Protein AF-A0A7X9P6S3-F1 (afdb_monomer_lite)

Structure (mmCIF, N/CA/C/O backbone):
data_AF-A0A7X9P6S3-F1
#
_entry.id   AF-A0A7X9P6S3-F1
#
loop_
_atom_site.group_PDB
_atom_site.id
_atom_site.type_symbol
_atom_site.label_atom_id
_atom_site.label_alt_id
_atom_site.label_comp_id
_atom_site.label_asym_id
_atom_site.label_entity_id
_atom_site.label_seq_id
_atom_site.pdbx_PDB_ins_code
_atom_site.Cartn_x
_atom_site.Cartn_y
_atom_site.Cartn_z
_atom_site.occupancy
_atom_site.B_iso_or_equiv
_atom_site.auth_seq_id
_atom_site.auth_comp_id
_atom_site.auth_asym_id
_atom_site.auth_atom_id
_atom_site.pdbx_PDB_model_num
ATOM 1 N N . ALA A 1 1 ? -20.512 13.066 132.103 1.00 36.84 1 ALA A N 1
ATOM 2 C CA . ALA A 1 1 ? -21.756 13.502 132.770 1.00 36.84 1 ALA A CA 1
ATOM 3 C C . ALA A 1 1 ? -22.827 13.667 131.697 1.00 36.84 1 ALA A C 1
ATOM 5 O O . ALA A 1 1 ? -22.494 14.213 130.658 1.00 36.84 1 ALA A O 1
ATOM 6 N N . GLY A 1 2 ? -24.055 13.180 131.858 1.00 38.12 2 GLY A N 1
ATOM 7 C CA . GLY A 1 2 ? -24.592 12.381 132.965 1.00 38.12 2 GLY A CA 1
ATOM 8 C C . GLY A 1 2 ? -25.759 11.510 132.489 1.00 38.12 2 GLY A C 1
ATOM 9 O O . GLY A 1 2 ? -26.353 11.797 131.455 1.00 38.12 2 GLY A O 1
ATOM 10 N N . VAL A 1 3 ? -26.053 10.443 133.231 1.00 47.31 3 VAL A N 1
ATOM 11 C CA . VAL A 1 3 ? -27.176 9.533 132.961 1.00 47.31 3 VAL A CA 1
ATOM 12 C C . VAL A 1 3 ? -28.424 10.042 133.684 1.00 47.31 3 VAL A C 1
ATOM 14 O O . VAL A 1 3 ? -28.339 10.396 134.861 1.00 47.31 3 VAL A O 1
ATOM 17 N N . PRO A 1 4 ? -29.576 10.032 133.008 1.00 50.88 4 PRO A N 1
ATOM 18 C CA . PRO A 1 4 ? -30.821 9.574 133.620 1.00 50.88 4 PRO A CA 1
ATOM 19 C C . PRO A 1 4 ? -31.500 8.532 132.707 1.00 50.88 4 PRO A C 1
ATOM 21 O O . PRO A 1 4 ? -31.471 8.657 131.490 1.00 50.88 4 PRO A O 1
ATOM 24 N N . GLY A 1 5 ? -32.150 7.485 133.200 1.00 37.56 5 GLY A N 1
ATOM 25 C CA . GLY A 1 5 ? -32.316 6.998 134.568 1.00 37.56 5 GLY A CA 1
ATOM 26 C C . GLY A 1 5 ? -33.246 5.782 134.498 1.00 37.56 5 GLY A C 1
ATOM 27 O O . GLY A 1 5 ? -34.216 5.812 133.744 1.00 37.56 5 GLY A O 1
ATOM 28 N N . CYS A 1 6 ? -32.934 4.694 135.203 1.00 45.28 6 CYS A N 1
ATOM 29 C CA . CYS A 1 6 ? -33.697 3.453 135.065 1.00 45.28 6 CYS A CA 1
ATOM 30 C C . CYS A 1 6 ? -35.107 3.583 135.658 1.00 45.28 6 CYS A C 1
ATOM 32 O O . CYS A 1 6 ? -35.266 4.048 136.786 1.00 45.28 6 CYS A O 1
ATOM 34 N N . ALA A 1 7 ? -36.102 3.082 134.930 1.00 39.41 7 ALA A N 1
ATOM 35 C CA . ALA A 1 7 ? -37.398 2.704 135.474 1.00 39.41 7 ALA A CA 1
ATOM 36 C C . ALA A 1 7 ? -37.610 1.220 135.155 1.00 39.41 7 ALA A C 1
ATOM 38 O O . ALA A 1 7 ? -37.911 0.862 134.019 1.00 39.41 7 ALA A O 1
ATOM 39 N N . GLU A 1 8 ? -37.397 0.356 136.146 1.00 50.03 8 GLU A N 1
ATOM 40 C CA . GLU A 1 8 ? -37.766 -1.053 136.032 1.00 50.03 8 GLU A CA 1
ATOM 41 C C . GLU A 1 8 ? -39.274 -1.212 136.252 1.00 50.03 8 GLU A C 1
ATOM 43 O O . GLU A 1 8 ? -39.810 -0.770 137.269 1.00 50.03 8 GLU A O 1
ATOM 48 N N . THR A 1 9 ? -39.943 -1.928 135.351 1.00 41.66 9 THR A N 1
ATOM 49 C CA . THR A 1 9 ? -41.127 -2.720 135.704 1.00 41.66 9 THR A CA 1
ATOM 50 C C . THR A 1 9 ? -40.939 -4.117 135.142 1.00 41.66 9 THR A C 1
ATOM 52 O O . THR A 1 9 ? -40.626 -4.271 133.963 1.00 41.66 9 THR A O 1
ATOM 55 N N . GLY A 1 10 ? -41.076 -5.120 136.007 1.00 44.62 10 GLY A N 1
ATOM 56 C CA . GLY A 1 10 ? -40.644 -6.483 135.724 1.00 44.62 10 GLY A CA 1
ATOM 57 C C . GLY A 1 10 ? -41.407 -7.152 134.582 1.00 44.62 10 GLY A C 1
ATOM 58 O O . GLY A 1 10 ? -42.621 -7.324 134.651 1.00 44.62 10 GLY A O 1
ATOM 59 N N . ALA A 1 11 ? -40.649 -7.607 133.593 1.00 48.25 11 ALA A N 1
ATOM 60 C CA . ALA A 1 11 ? -40.904 -8.844 132.873 1.00 48.25 11 ALA A CA 1
ATOM 61 C C . ALA A 1 11 ? -39.630 -9.686 133.019 1.00 48.25 11 ALA A C 1
ATOM 63 O O . ALA A 1 11 ? -38.532 -9.121 133.025 1.00 48.25 11 ALA A O 1
ATOM 64 N N . ASP A 1 12 ? -39.768 -11.001 133.191 1.00 51.62 12 ASP A N 1
ATOM 65 C CA . ASP A 1 12 ? -38.615 -11.895 133.319 1.00 51.62 12 ASP A CA 1
ATOM 66 C C . ASP A 1 12 ? -37.655 -11.710 132.130 1.00 51.62 12 ASP A C 1
ATOM 68 O O . ASP A 1 12 ? -38.119 -11.490 131.004 1.00 51.62 12 ASP A O 1
ATOM 72 N N . PRO A 1 13 ? -36.324 -11.782 132.335 1.00 60.69 13 PRO A N 1
ATOM 73 C CA . PRO A 1 13 ? -35.387 -11.714 131.225 1.00 60.69 13 PRO A CA 1
ATOM 74 C C . PRO A 1 13 ? -35.711 -12.856 130.263 1.00 60.69 13 PRO A C 1
ATOM 76 O O . PRO A 1 13 ? -35.591 -14.023 130.629 1.00 60.69 13 PRO A O 1
ATOM 79 N N . VAL A 1 14 ? -36.145 -12.515 129.047 1.00 70.62 14 VAL A N 1
ATOM 80 C CA . VAL A 1 14 ? -36.516 -13.493 128.019 1.00 70.62 14 VAL A CA 1
ATOM 81 C C . VAL A 1 14 ? -35.259 -14.268 127.624 1.00 70.62 14 VAL A C 1
ATOM 83 O O . VAL A 1 14 ? -34.462 -13.831 126.794 1.00 70.62 14 VAL A O 1
ATOM 86 N N . THR A 1 15 ? -35.052 -15.410 128.278 1.00 80.56 15 THR A N 1
ATOM 87 C CA . THR A 1 15 ? -33.942 -16.320 128.015 1.00 80.56 15 THR A CA 1
ATOM 88 C C . THR A 1 15 ? -34.234 -17.081 126.735 1.00 80.56 15 THR A C 1
ATOM 90 O O . THR A 1 15 ? -35.024 -18.024 126.733 1.00 80.56 15 THR A O 1
ATOM 93 N N . CYS A 1 16 ? -33.606 -16.652 125.647 1.00 85.62 16 CYS A N 1
ATOM 94 C CA . CYS A 1 16 ? -33.689 -17.330 124.365 1.00 85.62 16 CYS A CA 1
ATOM 95 C C . CYS A 1 16 ? -32.764 -18.550 124.303 1.00 85.62 16 CYS A C 1
ATOM 97 O O . CYS A 1 16 ? -31.685 -18.554 124.901 1.00 85.62 16 CYS A O 1
ATOM 99 N N . ASP A 1 17 ? -33.180 -19.569 123.548 1.00 89.88 17 ASP A N 1
ATOM 100 C CA . ASP A 1 17 ? -32.346 -20.737 123.266 1.00 89.88 17 ASP A CA 1
ATOM 101 C C . ASP A 1 17 ? -31.062 -20.344 122.504 1.00 89.88 17 ASP A C 1
ATOM 103 O O . ASP A 1 17 ? -31.067 -19.367 121.745 1.00 89.88 17 ASP A O 1
ATOM 107 N N . PRO A 1 18 ? -29.952 -21.096 122.657 1.00 84.50 18 PRO A N 1
ATOM 108 C CA . PRO A 1 18 ? -28.684 -20.783 122.002 1.00 84.50 18 PRO A CA 1
ATOM 109 C C . PRO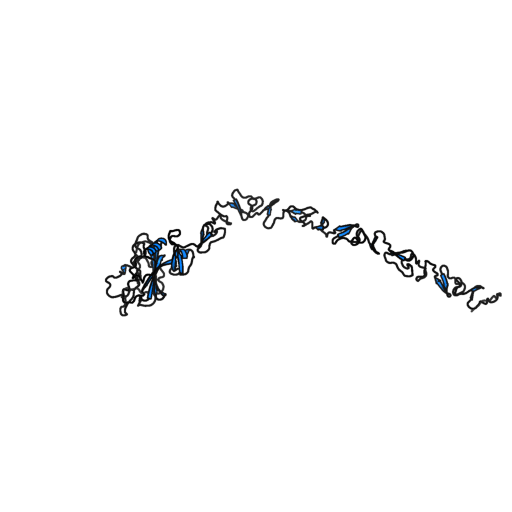 A 1 18 ? -28.813 -20.611 120.479 1.00 84.50 18 PRO A C 1
ATOM 111 O O . PRO A 1 18 ? -29.155 -21.548 119.762 1.00 84.50 18 PRO A O 1
ATOM 114 N N . GLY A 1 19 ? -28.492 -19.409 119.993 1.00 82.62 19 GLY A N 1
ATOM 115 C CA . GLY A 1 19 ? -28.613 -19.005 118.585 1.00 82.62 19 GLY A CA 1
ATOM 116 C C . GLY A 1 19 ? -29.723 -17.979 118.331 1.00 82.62 19 GLY A C 1
ATOM 117 O O . GLY A 1 19 ? -29.606 -17.181 117.403 1.00 82.62 19 GLY A O 1
ATOM 118 N N . LEU A 1 20 ? -30.744 -17.927 119.188 1.00 89.25 20 LEU A N 1
ATOM 119 C CA . LEU A 1 20 ? -31.815 -16.933 119.126 1.00 89.25 20 LEU A CA 1
ATOM 120 C C . LEU A 1 20 ? -31.480 -15.696 119.971 1.00 89.25 20 LEU A C 1
ATOM 122 O O . LEU A 1 20 ? -30.801 -15.783 120.994 1.00 89.25 20 LEU A O 1
ATOM 126 N N . HIS A 1 21 ? -31.987 -14.537 119.555 1.00 89.81 21 HIS A N 1
ATOM 127 C CA . HIS A 1 21 ? -31.761 -13.252 120.214 1.00 89.81 21 HIS A CA 1
ATOM 128 C C . HIS A 1 21 ? -33.094 -12.617 120.625 1.00 89.81 21 HIS A C 1
ATOM 130 O O . HIS A 1 21 ? -34.086 -12.712 119.902 1.00 89.81 21 HIS A O 1
ATOM 136 N N . ALA A 1 22 ? -33.119 -11.965 121.789 1.00 89.12 22 ALA A N 1
ATOM 137 C CA . ALA A 1 22 ? -34.316 -11.311 122.309 1.00 89.12 22 ALA A CA 1
ATOM 138 C C . ALA A 1 22 ? -34.536 -9.950 121.624 1.00 89.12 22 ALA A C 1
ATOM 140 O O . ALA A 1 22 ? -33.858 -8.970 121.938 1.00 89.12 22 ALA A O 1
ATOM 141 N N . CYS A 1 23 ? -35.514 -9.880 120.723 1.00 89.12 23 CYS A N 1
ATOM 142 C CA . CYS A 1 23 ? -35.927 -8.667 120.024 1.00 89.12 23 CYS A CA 1
ATOM 143 C C . CYS A 1 23 ? -37.383 -8.337 120.371 1.00 89.12 23 CYS A C 1
ATOM 145 O O . CYS A 1 23 ? -38.290 -9.125 120.118 1.00 89.12 23 CYS A O 1
ATOM 147 N N . GLY A 1 24 ? -37.621 -7.176 120.991 1.00 81.88 24 GLY A N 1
ATOM 148 C CA . GLY A 1 24 ? -38.979 -6.706 121.305 1.00 81.88 24 GLY A CA 1
ATOM 149 C C . GLY A 1 24 ? -39.800 -7.617 122.234 1.00 81.88 24 GLY A C 1
ATOM 150 O O . GLY A 1 24 ? -41.023 -7.542 122.216 1.00 81.88 24 GLY A O 1
ATOM 151 N N . GLY A 1 25 ? -39.149 -8.478 123.026 1.00 83.19 25 GLY A N 1
ATOM 152 C CA . GLY A 1 25 ? -39.810 -9.461 123.898 1.00 83.19 25 GLY A CA 1
ATOM 153 C C . GLY A 1 25 ? -40.025 -10.848 123.277 1.00 83.19 25 GLY A C 1
ATOM 154 O O . GLY A 1 25 ? -40.523 -11.733 123.966 1.00 83.19 25 GLY A O 1
ATOM 155 N N . SER A 1 26 ? -39.605 -11.064 122.026 1.00 87.12 26 SER A N 1
ATOM 156 C CA . SER A 1 26 ? -39.646 -12.362 121.339 1.00 87.12 26 SER A CA 1
ATOM 157 C C . SER A 1 26 ? -38.240 -12.851 120.988 1.00 87.12 26 SER A C 1
ATOM 159 O O . SER A 1 26 ? -37.345 -12.053 120.714 1.00 87.12 26 SER A O 1
ATOM 161 N N . CYS A 1 27 ? -38.041 -14.169 120.966 1.00 91.56 27 CYS A N 1
ATOM 162 C CA . CYS A 1 27 ? -36.795 -14.783 120.508 1.00 91.56 27 CYS A CA 1
ATOM 163 C C . CYS A 1 27 ? -36.833 -14.996 118.993 1.00 91.56 27 CYS A C 1
ATOM 165 O O . CYS A 1 27 ? -37.675 -15.748 118.506 1.00 91.56 27 CYS A O 1
ATOM 167 N N . VAL A 1 28 ? -35.917 -14.359 118.265 1.00 92.06 28 VAL A N 1
ATOM 168 C CA . VAL A 1 28 ? -35.807 -14.442 116.798 1.00 92.06 28 VAL A CA 1
ATOM 169 C C . VAL A 1 28 ? -34.406 -14.883 116.380 1.00 92.06 28 VAL A C 1
ATOM 171 O O . VAL A 1 28 ? -33.422 -14.611 117.074 1.00 92.06 28 VAL A O 1
ATOM 174 N N . ASP A 1 29 ? -34.299 -15.568 115.243 1.00 92.62 29 ASP A N 1
ATOM 175 C CA . ASP A 1 29 ? -33.006 -15.888 114.640 1.00 92.62 29 ASP A CA 1
ATOM 176 C C . ASP A 1 29 ? -32.565 -14.734 113.736 1.00 92.62 29 ASP A C 1
ATOM 178 O O . ASP A 1 29 ? -33.025 -14.611 112.601 1.00 92.62 29 ASP A O 1
ATOM 182 N N . LEU A 1 30 ? -31.623 -13.917 114.214 1.00 92.06 30 LEU A N 1
ATOM 183 C CA . LEU A 1 30 ? -31.058 -12.811 113.435 1.00 92.06 30 LEU A CA 1
ATOM 184 C C . LEU A 1 30 ? -30.412 -13.273 112.118 1.00 92.06 30 LEU A C 1
ATOM 186 O O . LEU A 1 30 ? -30.138 -12.435 111.266 1.00 92.06 30 LEU A O 1
ATOM 190 N N . ARG A 1 31 ? -30.138 -14.573 111.931 1.00 91.88 31 ARG A N 1
ATOM 191 C CA . ARG A 1 31 ? -29.547 -15.113 110.699 1.00 91.88 31 ARG A CA 1
ATOM 192 C C . ARG A 1 31 ? -30.571 -15.376 109.595 1.00 91.88 31 ARG A C 1
ATOM 194 O O . ARG A 1 31 ? -30.163 -15.470 108.436 1.00 91.88 31 ARG A O 1
ATOM 201 N N . THR A 1 32 ? -31.857 -15.507 109.928 1.00 90.75 32 THR A N 1
ATOM 202 C CA . THR A 1 32 ? -32.914 -15.930 108.987 1.00 90.75 32 THR A CA 1
ATOM 203 C C . THR A 1 32 ? -34.216 -15.123 109.069 1.00 90.75 32 THR A C 1
ATOM 205 O O . THR A 1 32 ? -35.006 -15.163 108.124 1.00 90.75 32 THR A O 1
ATOM 208 N N . ASP A 1 33 ? -34.438 -14.349 110.132 1.00 90.62 33 ASP A N 1
ATOM 209 C CA . ASP A 1 33 ? -35.621 -13.501 110.300 1.00 90.62 33 ASP A CA 1
ATOM 210 C C . ASP A 1 33 ? -35.572 -12.260 109.388 1.00 90.62 33 ASP A C 1
ATOM 212 O O . ASP A 1 33 ? -34.633 -11.464 109.433 1.00 90.62 33 ASP A O 1
ATOM 216 N N . GLY A 1 34 ? -36.593 -12.095 108.541 1.00 88.25 34 GLY A N 1
ATOM 217 C CA . GLY A 1 34 ? -36.662 -11.018 107.545 1.00 88.25 34 GLY A CA 1
ATOM 218 C C . GLY A 1 34 ? -36.881 -9.612 108.115 1.00 88.25 34 GLY A C 1
ATOM 219 O O . GLY A 1 34 ? -36.554 -8.645 107.429 1.00 88.25 34 GLY A O 1
ATOM 220 N N . GLU A 1 35 ? -37.387 -9.502 109.347 1.00 90.75 35 GLU A N 1
ATOM 221 C CA . GLU A 1 35 ? -37.688 -8.238 110.038 1.00 90.75 35 GLU A CA 1
ATOM 222 C C . GLU A 1 35 ? -36.616 -7.862 111.084 1.00 90.75 35 GLU A C 1
ATOM 224 O O . GLU A 1 35 ? -36.621 -6.755 111.629 1.00 90.75 35 GLU A O 1
ATOM 229 N N . ASN A 1 36 ? -35.691 -8.781 111.377 1.00 91.06 36 ASN A N 1
ATOM 230 C CA . ASN A 1 36 ? -34.646 -8.655 112.396 1.00 91.06 36 ASN A CA 1
ATOM 231 C C . ASN A 1 36 ? -33.279 -9.128 111.867 1.00 91.06 36 ASN A C 1
ATOM 233 O O . ASN A 1 36 ? -32.507 -9.764 112.585 1.00 91.06 36 ASN A O 1
ATOM 237 N N . CYS A 1 37 ? -32.978 -8.870 110.597 1.00 92.81 37 CYS A N 1
ATOM 238 C CA . CYS A 1 37 ? -31.831 -9.481 109.943 1.00 92.81 37 CYS A CA 1
ATOM 239 C C . CYS A 1 37 ? -30.502 -8.868 110.407 1.00 92.81 37 CYS A C 1
ATOM 241 O O . CYS A 1 37 ? -30.219 -7.699 110.154 1.00 92.81 37 CYS A O 1
ATOM 243 N N . GLY A 1 38 ? -29.667 -9.651 111.086 1.00 91.75 38 GLY A N 1
ATOM 244 C CA . GLY A 1 38 ? -28.389 -9.218 111.660 1.00 91.75 38 GLY A CA 1
ATOM 245 C C . GLY A 1 38 ? -28.520 -8.450 112.982 1.00 91.75 38 GLY A C 1
ATOM 246 O O . GLY A 1 38 ? -27.673 -8.613 113.858 1.00 91.75 38 GLY A O 1
ATOM 247 N N . TRP A 1 39 ? -29.584 -7.663 113.168 1.00 92.19 39 TRP A N 1
ATOM 248 C CA . TRP A 1 39 ? -29.959 -7.049 114.447 1.00 92.19 39 TRP A CA 1
ATOM 249 C C . TRP A 1 39 ? -31.469 -6.780 114.540 1.00 92.19 39 TRP A C 1
ATOM 251 O O . TRP A 1 39 ? -32.180 -6.738 113.537 1.00 92.19 39 TRP A O 1
ATOM 261 N N . CYS A 1 40 ? -31.968 -6.592 115.765 1.00 92.12 40 CYS A N 1
ATOM 262 C CA . CYS A 1 40 ? -33.390 -6.370 116.031 1.00 92.12 40 CYS A CA 1
ATOM 263 C C . CYS A 1 40 ? -33.967 -5.179 115.246 1.00 92.12 40 CYS A C 1
ATOM 265 O O . CYS A 1 40 ? -33.354 -4.111 115.204 1.00 92.12 40 CYS A O 1
ATOM 267 N N . ALA A 1 41 ? -35.178 -5.352 114.706 1.00 89.56 41 ALA A N 1
ATOM 268 C CA . ALA A 1 41 ? -35.904 -4.371 113.892 1.00 89.56 41 ALA A CA 1
ATOM 269 C C . ALA A 1 41 ? -35.183 -3.911 112.602 1.00 89.56 41 ALA A C 1
ATOM 271 O O . ALA A 1 41 ? -35.463 -2.828 112.083 1.00 89.56 41 ALA A O 1
ATOM 272 N N . HIS A 1 42 ? -34.265 -4.723 112.066 1.00 90.69 42 HIS A N 1
ATOM 273 C CA . HIS A 1 42 ? -33.690 -4.531 110.736 1.00 90.69 42 HIS A CA 1
ATOM 274 C C . HIS A 1 42 ? -34.453 -5.342 109.678 1.00 90.69 42 HIS A C 1
ATOM 276 O O . HIS A 1 42 ? -34.114 -6.489 109.379 1.00 90.69 42 HIS A O 1
ATOM 282 N N . SER A 1 43 ? -35.493 -4.726 109.115 1.00 90.50 43 SER A N 1
ATOM 283 C CA . SER A 1 43 ? -36.267 -5.308 108.017 1.00 90.50 43 SER A CA 1
ATOM 284 C C . SER A 1 43 ? -35.527 -5.212 106.687 1.00 90.50 43 SER A C 1
ATOM 286 O O . SER A 1 43 ? -34.998 -4.157 106.332 1.00 90.50 43 SER A O 1
ATOM 288 N N . CYS A 1 44 ? -35.518 -6.305 105.925 1.00 87.25 44 CYS A N 1
ATOM 289 C CA . CYS A 1 44 ? -34.851 -6.351 104.625 1.00 87.25 44 CYS A CA 1
ATOM 290 C C . CYS A 1 44 ? -35.587 -5.600 103.505 1.00 87.25 44 CYS A C 1
ATOM 292 O O . CYS A 1 44 ? -34.961 -5.283 102.489 1.00 87.25 44 CYS A O 1
ATOM 294 N N . GLY A 1 45 ? -36.877 -5.301 103.689 1.00 84.50 45 GLY A N 1
ATOM 295 C CA . GLY A 1 45 ? -37.724 -4.665 102.681 1.00 84.50 45 GLY A CA 1
ATOM 296 C C . GLY A 1 45 ? -38.069 -5.563 101.484 1.00 84.50 45 GLY A C 1
ATOM 297 O O . GLY A 1 45 ? -37.590 -6.693 101.346 1.00 84.50 45 GLY A O 1
ATOM 298 N N . ASP A 1 46 ? -38.926 -5.044 100.603 1.00 81.12 46 ASP A N 1
ATOM 299 C CA . ASP A 1 46 ? -39.467 -5.794 99.467 1.00 81.12 46 ASP A CA 1
ATOM 300 C C . ASP A 1 46 ? -38.373 -6.328 98.523 1.00 81.12 46 ASP A C 1
ATOM 302 O O . ASP A 1 46 ? -37.421 -5.637 98.156 1.00 81.12 46 ASP A O 1
ATOM 306 N N . GLY A 1 47 ? -38.522 -7.587 98.098 1.00 77.88 47 GLY A N 1
ATOM 307 C CA . GLY A 1 47 ? -37.596 -8.252 97.171 1.00 77.88 47 GLY A CA 1
ATOM 308 C C . GLY A 1 47 ? -36.273 -8.726 97.790 1.00 77.88 47 GLY A C 1
ATOM 309 O O . GLY A 1 47 ? -35.429 -9.279 97.079 1.00 77.88 47 GLY A O 1
ATOM 310 N N . ARG A 1 48 ? -36.072 -8.560 99.102 1.00 86.56 48 ARG A N 1
ATOM 311 C CA . ARG A 1 48 ? -34.905 -9.078 99.833 1.00 86.56 48 ARG A CA 1
ATOM 312 C C . ARG A 1 48 ? -35.327 -10.102 100.884 1.00 86.56 48 ARG A C 1
ATOM 314 O O . ARG A 1 48 ? -36.486 -10.183 101.276 1.00 86.56 48 ARG A O 1
ATOM 321 N N . ALA A 1 49 ? -34.387 -10.940 101.303 1.00 88.81 49 ALA A N 1
ATOM 322 C CA . ALA A 1 49 ? -34.585 -11.920 102.364 1.00 88.81 49 ALA A CA 1
ATOM 323 C C . ALA A 1 49 ? -33.370 -11.939 103.287 1.00 88.81 49 ALA A C 1
ATOM 325 O O . ALA A 1 49 ? -32.253 -11.656 102.845 1.00 88.81 49 ALA A O 1
ATOM 326 N N . CYS A 1 50 ? -33.575 -12.296 104.553 1.00 89.12 50 CYS A N 1
ATOM 327 C CA . CYS A 1 50 ? -32.454 -12.488 105.455 1.00 89.12 50 CYS A CA 1
ATOM 328 C C . CYS A 1 50 ? -31.727 -13.795 105.133 1.00 89.12 50 CYS A C 1
ATOM 330 O O . CYS A 1 50 ? -32.340 -14.861 105.073 1.00 89.12 50 CYS A O 1
ATOM 332 N N . SER A 1 51 ? -30.417 -13.705 104.922 1.00 90.69 51 SER A N 1
ATOM 333 C CA . SER A 1 51 ? -29.532 -14.852 104.772 1.00 90.69 51 SER A CA 1
ATOM 334 C C . SER A 1 51 ? -28.239 -14.576 105.521 1.00 90.69 51 SER A C 1
ATOM 336 O O . SER A 1 51 ? -27.487 -13.668 105.176 1.00 90.69 51 SER A O 1
ATOM 338 N N . ASP A 1 52 ? -27.989 -15.378 106.548 1.00 91.00 52 ASP A N 1
ATOM 339 C CA . ASP A 1 52 ? -26.834 -15.274 107.438 1.00 91.00 52 ASP A CA 1
ATOM 340 C C . ASP A 1 52 ? -26.641 -13.880 108.071 1.00 91.00 52 ASP A C 1
ATOM 342 O O . ASP A 1 52 ? -25.536 -13.351 108.177 1.00 91.00 52 ASP A O 1
ATOM 346 N N . GLY A 1 53 ? -27.753 -13.248 108.454 1.00 89.12 53 GLY A N 1
ATOM 347 C CA . GLY A 1 53 ? -27.756 -11.931 109.099 1.00 89.12 53 GLY A CA 1
ATOM 348 C C . GLY A 1 53 ? -27.481 -10.767 108.153 1.00 89.12 53 GLY A C 1
ATOM 349 O O . GLY A 1 53 ? -27.247 -9.650 108.605 1.00 89.12 53 GLY A O 1
ATOM 350 N N . SER A 1 54 ? -27.523 -11.012 106.841 1.00 91.31 54 SER A N 1
ATOM 351 C CA . SER A 1 54 ? -27.471 -9.984 105.804 1.00 91.31 54 SER A CA 1
ATOM 352 C C . SER A 1 54 ? -28.705 -10.047 104.908 1.00 91.31 54 SER A C 1
ATOM 354 O O . SER A 1 54 ? -29.157 -11.120 104.509 1.00 91.31 54 SER A O 1
ATOM 356 N N . CYS A 1 55 ? -29.242 -8.881 104.552 1.00 89.25 55 CYS A N 1
ATOM 357 C CA . CYS A 1 55 ? -30.364 -8.774 103.624 1.00 89.25 55 CYS A CA 1
ATOM 358 C C . CYS A 1 55 ? -29.884 -8.948 102.181 1.00 89.25 55 CYS A C 1
ATOM 360 O O . CYS A 1 55 ? -29.313 -8.030 101.590 1.00 89.25 55 CYS A O 1
ATOM 362 N N . VAL A 1 56 ? -30.123 -10.128 101.610 1.00 87.25 56 VAL A N 1
ATOM 363 C CA . VAL A 1 56 ? -29.714 -10.485 100.246 1.00 87.25 56 VAL A CA 1
ATOM 364 C C . VAL A 1 56 ? -30.877 -10.350 99.265 1.00 87.25 56 VAL A C 1
ATOM 366 O O . VAL A 1 56 ? -32.038 -10.568 99.616 1.00 87.25 56 VAL A O 1
ATOM 369 N N . LEU A 1 57 ? -30.574 -9.997 98.014 1.00 87.44 57 LEU A N 1
ATOM 370 C CA . LEU A 1 57 ? -31.567 -9.911 96.941 1.00 87.44 57 LEU A CA 1
ATOM 371 C C . LEU A 1 57 ? -32.163 -11.295 96.643 1.00 87.44 57 LEU A C 1
ATOM 373 O O . LEU A 1 57 ? -31.431 -12.226 96.301 1.00 87.44 57 LEU A O 1
ATOM 377 N N . ARG A 1 58 ? -33.492 -11.420 96.731 1.00 86.69 58 ARG A N 1
ATOM 378 C CA . ARG A 1 58 ? -34.222 -12.663 96.471 1.00 86.69 58 ARG A CA 1
ATOM 379 C C . ARG A 1 58 ? -34.966 -12.567 95.144 1.00 86.69 58 ARG A C 1
ATOM 381 O O . ARG A 1 58 ? -36.062 -12.022 95.070 1.00 86.69 58 ARG A O 1
ATOM 388 N N . CYS A 1 59 ? -34.394 -13.170 94.110 1.00 87.00 59 CYS A N 1
ATOM 389 C CA . CYS A 1 59 ? -35.042 -13.287 92.810 1.00 87.00 59 CYS A CA 1
ATOM 390 C C . CYS A 1 59 ? -35.832 -14.598 92.719 1.00 87.00 59 CYS A C 1
ATOM 392 O O . CYS A 1 59 ? -35.308 -15.673 93.009 1.00 87.00 59 CYS A O 1
ATOM 394 N N . THR A 1 60 ? -37.103 -14.508 92.334 1.00 87.62 60 THR A N 1
ATOM 395 C CA . THR A 1 60 ? -37.952 -15.661 92.007 1.00 87.62 60 THR A CA 1
ATOM 396 C C . THR A 1 60 ? -37.967 -15.879 90.500 1.00 87.62 60 THR A C 1
ATOM 398 O O . THR A 1 60 ? -38.084 -14.908 89.753 1.00 87.62 60 THR A O 1
ATOM 401 N N . ALA A 1 61 ? -37.914 -17.138 90.055 1.00 84.75 61 ALA A N 1
ATOM 402 C CA . ALA A 1 61 ? -38.014 -17.486 88.638 1.00 84.75 61 ALA A CA 1
ATOM 403 C C . ALA A 1 61 ? -39.245 -16.813 87.980 1.00 84.75 61 ALA A C 1
ATOM 405 O O . ALA A 1 61 ? -40.311 -16.795 88.602 1.00 84.75 61 ALA A O 1
ATOM 406 N N . PRO A 1 62 ? -39.124 -16.258 86.757 1.00 87.19 62 PRO A N 1
ATOM 407 C CA . PRO A 1 62 ? -37.988 -16.365 85.828 1.00 87.19 62 PRO A CA 1
ATOM 408 C C . PRO A 1 62 ? -36.781 -15.446 86.103 1.00 87.19 62 PRO A C 1
ATOM 410 O O . PRO A 1 62 ? -35.802 -15.496 85.362 1.00 87.19 62 PRO A O 1
ATOM 413 N N . PHE A 1 63 ? -36.816 -14.610 87.140 1.00 91.12 63 PHE A N 1
ATOM 414 C CA . PHE A 1 63 ? -35.774 -13.614 87.381 1.00 91.12 63 PHE A CA 1
ATOM 415 C C . PHE A 1 63 ? -34.592 -14.168 88.196 1.00 91.12 63 PHE A C 1
ATOM 417 O O . PHE A 1 63 ? -34.779 -14.999 89.087 1.00 91.12 63 PHE A O 1
ATOM 424 N N . ALA A 1 64 ? -33.383 -13.647 87.963 1.00 90.50 64 ALA A N 1
ATOM 425 C CA . ALA A 1 64 ? -32.166 -14.019 88.694 1.00 90.50 64 ALA A CA 1
ATOM 426 C C . ALA A 1 64 ? -31.303 -12.813 89.104 1.00 90.50 64 ALA A C 1
ATOM 428 O O . ALA A 1 64 ? -31.392 -11.730 88.524 1.00 90.50 64 ALA A O 1
ATOM 429 N N . ASN A 1 65 ? -30.448 -13.004 90.116 1.00 89.75 65 ASN A N 1
ATOM 430 C CA . ASN A 1 65 ? -29.449 -12.014 90.513 1.00 89.75 65 ASN A CA 1
ATOM 431 C C . ASN A 1 65 ? -28.197 -12.189 89.645 1.00 89.75 65 ASN A C 1
ATOM 433 O O . ASN A 1 65 ? -27.402 -13.100 89.871 1.00 89.75 65 ASN A O 1
ATOM 437 N N . CYS A 1 66 ? -28.034 -11.303 88.666 1.00 88.50 66 CYS A N 1
ATOM 438 C CA . CYS A 1 66 ? -26.922 -11.327 87.715 1.00 88.50 66 CYS A CA 1
ATOM 439 C C . CYS A 1 66 ? -25.807 -10.324 88.049 1.00 88.50 66 CYS A C 1
ATOM 441 O O . CYS A 1 66 ? -24.982 -10.009 87.195 1.00 88.50 66 CYS A O 1
ATOM 443 N N . GLY A 1 67 ? -25.780 -9.834 89.293 1.00 79.94 67 GLY A N 1
ATOM 444 C CA . GLY A 1 67 ? -24.918 -8.749 89.750 1.00 79.94 67 GLY A CA 1
ATOM 445 C C . GLY A 1 67 ? -25.671 -7.416 89.842 1.00 79.94 67 GLY A C 1
ATOM 446 O O . GLY A 1 67 ? -26.401 -7.025 88.930 1.00 79.94 67 GLY A O 1
ATOM 447 N N . GLY A 1 68 ? -25.464 -6.707 90.955 1.00 78.44 68 GLY A N 1
ATOM 448 C CA . GLY A 1 68 ? -26.150 -5.456 91.293 1.00 78.44 68 GLY A CA 1
ATOM 449 C C . GLY A 1 68 ? -27.372 -5.644 92.203 1.00 78.44 68 GLY A C 1
ATOM 450 O O . GLY A 1 68 ? -27.617 -6.723 92.735 1.00 78.44 68 GLY A O 1
ATOM 451 N N . ASP A 1 69 ? -28.137 -4.567 92.390 1.00 80.75 69 ASP A N 1
ATOM 452 C CA . ASP A 1 69 ? -29.239 -4.491 93.365 1.00 80.75 69 ASP A CA 1
ATOM 453 C C . ASP A 1 69 ? -30.626 -4.894 92.824 1.00 80.75 69 ASP A C 1
ATOM 455 O O . ASP A 1 69 ? -31.617 -4.778 93.543 1.00 80.75 69 ASP A O 1
ATOM 459 N N . THR A 1 70 ? -30.726 -5.355 91.571 1.00 86.62 70 THR A N 1
ATOM 460 C CA . THR A 1 70 ? -32.004 -5.675 90.902 1.00 86.62 70 THR A CA 1
ATOM 461 C C . THR A 1 70 ? -31.950 -7.012 90.170 1.00 86.62 70 THR A C 1
ATOM 463 O O . THR A 1 70 ? -30.917 -7.395 89.623 1.00 86.62 70 THR A O 1
ATOM 466 N N . CYS A 1 71 ? -33.075 -7.729 90.154 1.00 90.19 71 CYS A N 1
ATOM 467 C CA . CYS A 1 71 ? -33.195 -8.994 89.438 1.00 90.19 71 CYS A CA 1
ATOM 468 C C . CYS A 1 71 ? -33.325 -8.760 87.923 1.00 90.19 71 CYS A C 1
ATOM 470 O O . CYS A 1 71 ? -34.010 -7.832 87.492 1.00 90.19 71 CYS A O 1
ATOM 472 N N . ARG A 1 72 ? -32.694 -9.617 87.115 1.00 93.69 72 ARG A N 1
ATOM 473 C CA . ARG A 1 72 ? -32.779 -9.612 85.645 1.00 93.69 72 ARG A CA 1
ATOM 474 C C . ARG A 1 72 ? -33.725 -10.702 85.168 1.00 93.69 72 ARG A C 1
ATOM 476 O O . ARG A 1 72 ? -33.742 -11.783 85.753 1.00 93.69 72 ARG A O 1
ATOM 483 N N . ASP A 1 73 ? -34.512 -10.411 84.138 1.00 94.00 73 ASP A N 1
ATOM 484 C CA . ASP A 1 73 ? -35.458 -11.362 83.556 1.00 94.00 73 ASP A CA 1
ATOM 485 C C . ASP A 1 73 ? -34.735 -12.313 82.601 1.00 94.00 73 ASP A C 1
ATOM 487 O O . ASP A 1 73 ? -34.411 -11.937 81.475 1.00 94.00 73 ASP A O 1
ATOM 491 N N . LEU A 1 74 ? -34.521 -13.562 83.021 1.00 94.50 74 LEU A N 1
ATOM 492 C CA . LEU A 1 74 ? -33.844 -14.544 82.179 1.00 94.50 74 LEU A CA 1
ATOM 493 C C . LEU A 1 74 ? -34.680 -14.988 80.968 1.00 94.50 74 LEU A C 1
ATOM 495 O O . LEU A 1 74 ? -34.186 -15.786 80.180 1.00 94.50 74 LEU A O 1
ATOM 499 N N . GLN A 1 75 ? -35.932 -14.546 80.812 1.00 94.75 75 GLN A N 1
ATOM 500 C CA . GLN A 1 75 ? -36.780 -14.919 79.675 1.00 94.75 75 GLN A CA 1
ATOM 501 C C . GLN A 1 75 ? -36.766 -13.904 78.530 1.00 94.75 75 GLN A C 1
ATOM 503 O O . GLN A 1 75 ? -36.976 -14.322 77.392 1.00 94.75 75 GLN A O 1
ATOM 508 N N . ASN A 1 76 ? -36.519 -12.621 78.829 1.00 93.50 76 ASN A N 1
ATOM 509 C CA . ASN A 1 76 ? -36.676 -11.515 77.877 1.00 93.50 76 ASN A CA 1
ATOM 510 C C . ASN A 1 76 ? -35.523 -10.486 77.887 1.00 93.50 76 ASN A C 1
ATOM 512 O O . ASN A 1 76 ? -35.493 -9.630 77.009 1.00 93.50 76 ASN A O 1
ATOM 516 N N . ASP A 1 77 ? -34.579 -10.520 78.840 1.00 93.44 77 ASP A N 1
ATOM 517 C CA . ASP A 1 77 ? -33.426 -9.599 78.866 1.00 93.44 77 ASP A CA 1
ATOM 518 C C . ASP A 1 77 ? -32.337 -10.053 77.867 1.00 93.44 77 ASP A C 1
ATOM 520 O O . ASP A 1 77 ? -31.675 -11.067 78.116 1.00 93.44 77 ASP A O 1
ATOM 524 N N . PRO A 1 78 ? -32.062 -9.310 76.772 1.00 92.50 78 PRO A N 1
ATOM 525 C CA . PRO A 1 78 ? -31.052 -9.703 75.787 1.00 92.50 78 PRO A CA 1
ATOM 526 C C . PRO A 1 78 ? -29.613 -9.674 76.320 1.00 92.50 78 PRO A C 1
ATOM 528 O O . PRO A 1 78 ? -28.712 -10.145 75.633 1.00 92.50 78 PRO A O 1
ATOM 531 N N . ALA A 1 79 ? -29.360 -9.128 77.516 1.00 93.69 79 ALA A N 1
ATOM 532 C CA . ALA A 1 79 ? -28.057 -9.177 78.181 1.00 93.69 79 ALA A CA 1
ATOM 533 C C . ALA A 1 79 ? -27.911 -10.348 79.176 1.00 93.69 79 ALA A C 1
ATOM 535 O O . ALA A 1 79 ? -26.798 -10.605 79.639 1.00 93.69 79 ALA A O 1
ATOM 536 N N . ASN A 1 80 ? -29.004 -11.039 79.521 1.00 94.19 80 ASN A N 1
ATOM 537 C CA . ASN A 1 80 ? -29.053 -12.097 80.538 1.00 94.19 80 ASN A CA 1
ATOM 538 C C . ASN A 1 80 ? -29.948 -13.271 80.096 1.00 94.19 80 ASN A C 1
ATOM 540 O O . ASN A 1 80 ? -30.698 -13.827 80.895 1.00 94.19 80 ASN A O 1
ATOM 544 N N . CYS A 1 81 ? -29.915 -13.636 78.817 1.00 95.19 81 CYS A N 1
ATOM 545 C CA . CYS A 1 81 ? -30.894 -14.548 78.242 1.00 95.19 81 CYS A CA 1
ATOM 546 C C . CYS A 1 81 ? -30.654 -16.003 78.674 1.00 95.19 81 CYS A C 1
ATOM 548 O O . CYS A 1 81 ? -29.600 -16.581 78.406 1.00 95.19 81 CYS A O 1
ATOM 550 N N . GLY A 1 82 ? -31.612 -16.603 79.380 1.00 93.75 82 GLY A N 1
ATOM 551 C CA . GLY A 1 82 ? -31.539 -17.961 79.934 1.00 93.75 82 GLY A CA 1
ATOM 552 C C . GLY A 1 82 ? -30.616 -18.108 81.149 1.00 93.75 82 GLY A C 1
ATOM 553 O O . GLY A 1 82 ? -30.898 -18.909 82.039 1.00 93.75 82 GLY A O 1
ATOM 554 N N . LEU A 1 83 ? -29.538 -17.323 81.221 1.00 93.69 83 LEU A N 1
ATOM 555 C CA . LEU A 1 83 ? -28.612 -17.248 82.349 1.00 93.69 83 LEU A CA 1
ATOM 556 C C . LEU A 1 83 ? -27.882 -15.896 82.397 1.00 93.69 83 LEU A C 1
ATOM 558 O O . LEU A 1 83 ? -27.741 -15.187 81.400 1.00 93.69 83 LEU A O 1
ATOM 562 N N . CYS A 1 84 ? -27.395 -15.544 83.584 1.00 93.56 84 CYS A N 1
ATOM 563 C CA . CYS A 1 84 ? -26.750 -14.262 83.847 1.00 93.56 84 CYS A CA 1
ATOM 564 C C . CYS A 1 84 ? -25.513 -14.008 82.975 1.00 93.56 84 CYS A C 1
ATOM 566 O O . CYS A 1 84 ? -24.613 -14.843 82.909 1.00 93.56 84 CYS A O 1
ATOM 568 N N . ASN A 1 85 ? -25.438 -12.813 82.384 1.00 91.62 85 ASN A N 1
ATOM 569 C CA . ASN A 1 85 ? -24.411 -12.370 81.433 1.00 91.62 85 ASN A CA 1
ATOM 570 C C . ASN A 1 85 ? -24.377 -13.125 80.087 1.00 91.62 85 ASN A C 1
ATOM 572 O O . ASN A 1 85 ? -23.446 -12.919 79.305 1.00 91.62 85 ASN A O 1
ATOM 576 N N . ASN A 1 86 ? -25.374 -13.961 79.771 1.00 93.62 86 ASN A N 1
ATOM 577 C CA . ASN A 1 86 ? -25.522 -14.524 78.429 1.00 93.62 86 ASN A CA 1
ATOM 578 C C . ASN A 1 86 ? -26.198 -13.505 77.503 1.00 93.62 86 ASN A C 1
ATOM 580 O O . ASN A 1 86 ? -27.425 -13.411 77.434 1.00 93.62 86 ASN A O 1
ATOM 584 N N . ARG A 1 87 ? -25.377 -12.698 76.830 1.00 94.44 87 ARG A N 1
ATOM 585 C CA . ARG A 1 87 ? -25.830 -11.664 75.897 1.00 94.44 87 ARG A CA 1
ATOM 586 C C . ARG A 1 87 ? -26.109 -12.257 74.510 1.00 94.44 87 ARG A C 1
ATOM 588 O O . ARG A 1 87 ? -25.244 -12.922 73.947 1.00 94.44 87 ARG A O 1
ATOM 595 N N . CYS A 1 88 ? -27.271 -11.943 73.945 1.00 92.31 88 CYS A N 1
ATOM 596 C CA . CYS A 1 88 ? -27.630 -12.290 72.571 1.00 92.31 88 CYS A CA 1
ATOM 597 C C . CYS A 1 88 ? -26.815 -11.495 71.532 1.00 92.31 88 CYS A C 1
ATOM 599 O O . CYS A 1 88 ? -26.322 -10.399 71.814 1.00 92.31 88 CYS A O 1
ATOM 601 N N . GLY A 1 89 ? -26.658 -12.058 70.329 1.00 86.81 89 GLY A N 1
ATOM 602 C CA . GLY A 1 89 ? -26.026 -11.379 69.193 1.00 86.81 89 GLY A CA 1
ATOM 603 C C . GLY A 1 89 ? -26.775 -10.113 68.753 1.00 86.81 89 GLY A C 1
ATOM 604 O O . GLY A 1 89 ? -27.897 -9.870 69.184 1.00 86.81 89 GLY A O 1
ATOM 605 N N . ALA A 1 90 ? -26.155 -9.304 67.887 1.00 80.75 90 ALA A N 1
ATOM 606 C CA . ALA A 1 90 ? -26.720 -8.021 67.447 1.00 80.75 90 ALA A CA 1
ATOM 607 C C . ALA A 1 90 ? -28.115 -8.155 66.802 1.00 80.75 90 ALA A C 1
ATOM 609 O O . ALA A 1 90 ? -28.983 -7.331 67.072 1.00 80.75 90 ALA A O 1
ATOM 610 N N . ASP A 1 91 ? -28.328 -9.231 66.039 1.00 82.00 91 ASP A N 1
ATOM 611 C CA . ASP A 1 91 ? -29.575 -9.536 65.318 1.00 82.00 91 ASP A CA 1
ATOM 612 C C . ASP A 1 91 ? -30.416 -10.610 66.043 1.00 82.00 91 ASP A C 1
ATOM 614 O O . ASP A 1 91 ? -31.162 -11.378 65.431 1.00 82.00 91 ASP A O 1
ATOM 618 N N . GLN A 1 92 ? -30.235 -10.739 67.362 1.00 88.50 92 GLN A N 1
ATOM 619 C CA . GLN A 1 92 ? -30.926 -11.725 68.188 1.00 88.50 92 GLN A CA 1
ATOM 620 C C . GLN A 1 92 ? -31.659 -11.072 69.357 1.00 88.50 92 GLN A C 1
ATOM 622 O O . GLN A 1 92 ? -31.109 -10.249 70.089 1.00 88.50 92 GLN A O 1
ATOM 627 N N . THR A 1 93 ? -32.878 -11.537 69.598 1.00 90.75 93 THR A N 1
ATOM 628 C CA . THR A 1 93 ? -33.693 -11.150 70.749 1.00 90.75 93 THR A CA 1
ATOM 629 C C . THR A 1 93 ? -33.842 -12.321 71.721 1.00 90.75 93 THR A C 1
ATOM 631 O O . THR A 1 93 ? -33.659 -13.484 71.354 1.00 90.75 93 THR A O 1
ATOM 634 N N . CYS A 1 94 ? -34.130 -12.028 72.989 1.00 93.00 94 CYS A N 1
ATOM 635 C CA . CYS A 1 94 ? -34.329 -13.063 73.998 1.00 93.00 94 CYS A CA 1
ATOM 636 C C . CYS A 1 94 ? -35.805 -13.464 74.050 1.00 93.00 94 CYS A C 1
ATOM 638 O O . CYS A 1 94 ? -36.651 -12.643 74.399 1.00 93.00 94 CYS A O 1
ATOM 640 N N . VAL A 1 95 ? -36.110 -14.722 73.725 1.00 93.25 95 VAL A N 1
ATOM 641 C CA . VAL A 1 95 ? -37.468 -15.279 73.813 1.00 93.25 95 VAL A CA 1
ATOM 642 C C . VAL A 1 95 ? -37.423 -16.574 74.606 1.00 93.25 95 VAL A C 1
ATOM 644 O O . VAL A 1 95 ? -36.682 -17.496 74.273 1.00 93.25 95 VAL A O 1
ATOM 647 N N . ALA A 1 96 ? -38.223 -16.643 75.672 1.00 92.75 96 ALA A N 1
ATOM 648 C CA . ALA A 1 96 ? -38.288 -17.787 76.584 1.00 92.75 96 ALA A CA 1
ATOM 649 C C . ALA A 1 96 ? -36.915 -18.220 77.157 1.00 92.75 96 ALA A C 1
ATOM 651 O O . ALA A 1 96 ? -36.714 -19.373 77.542 1.00 92.75 96 ALA A O 1
ATOM 652 N N . GLY A 1 97 ? -35.962 -17.285 77.239 1.00 92.44 97 GLY A N 1
ATOM 653 C CA . GLY A 1 97 ? -34.600 -17.535 77.717 1.00 92.44 97 GLY A CA 1
ATOM 654 C C . GLY A 1 97 ? -33.671 -18.196 76.702 1.00 92.44 97 GLY A C 1
ATOM 655 O O . GLY A 1 97 ? -32.640 -18.747 77.083 1.00 92.44 97 GLY A O 1
ATOM 656 N N . VAL A 1 98 ? -34.011 -18.125 75.416 1.00 94.06 98 VAL A N 1
ATOM 657 C CA . VAL A 1 98 ? -33.137 -18.499 74.304 1.00 94.06 98 VAL A CA 1
ATOM 658 C C . VAL A 1 98 ? -32.932 -17.277 73.410 1.00 94.06 98 VAL A C 1
ATOM 660 O O . VAL A 1 98 ? -33.886 -16.573 73.082 1.00 94.06 98 VAL A O 1
ATOM 663 N N . CYS A 1 99 ? -31.686 -17.026 73.005 1.00 91.50 99 CYS A N 1
ATOM 664 C CA . CYS A 1 99 ? -31.391 -16.034 71.976 1.00 91.50 99 CYS A CA 1
ATOM 665 C C . CYS A 1 99 ? -31.845 -16.580 70.620 1.00 91.50 99 CYS A C 1
ATOM 667 O O . CYS A 1 99 ? -31.249 -17.525 70.098 1.00 91.50 99 CYS A O 1
ATOM 669 N N . VAL A 1 100 ? -32.908 -16.002 70.072 1.00 89.69 100 VAL A N 1
ATOM 670 C CA . VAL A 1 100 ? -33.464 -16.349 68.760 1.00 89.69 100 VAL A CA 1
ATOM 671 C C . VAL A 1 100 ? -33.124 -15.249 67.762 1.00 89.69 100 VAL A C 1
ATOM 673 O O . VAL A 1 100 ? -33.063 -14.078 68.133 1.00 89.69 100 VAL A O 1
ATOM 676 N N . LEU A 1 101 ? -32.862 -15.620 66.508 1.00 89.12 101 LEU A N 1
ATOM 677 C CA . LEU A 1 101 ? -32.630 -14.649 65.439 1.00 89.12 101 LEU A CA 1
ATOM 678 C C . LEU A 1 101 ? -33.943 -13.916 65.135 1.00 89.12 101 LEU A C 1
ATOM 680 O O . LEU A 1 101 ? -34.966 -14.568 64.930 1.00 89.12 101 LEU A O 1
ATOM 684 N N . ASP A 1 102 ? -33.896 -12.588 65.104 1.00 87.81 102 ASP A N 1
ATOM 685 C CA . ASP A 1 102 ? -35.042 -11.728 64.806 1.00 87.81 102 ASP A CA 1
ATOM 686 C C . ASP A 1 102 ? -34.637 -10.741 63.713 1.00 87.81 102 ASP A C 1
ATOM 688 O O . ASP A 1 102 ? -33.995 -9.718 63.961 1.00 87.81 102 ASP A O 1
ATOM 692 N N . CYS A 1 103 ? -34.949 -11.105 62.470 1.00 84.81 103 CYS A N 1
ATOM 693 C CA . CYS A 1 103 ? -34.634 -10.281 61.315 1.00 84.81 103 CYS A CA 1
ATOM 694 C C . CYS A 1 103 ? -35.628 -9.127 61.233 1.00 84.81 103 CYS A C 1
ATOM 696 O O . CYS A 1 103 ? -36.786 -9.302 60.853 1.00 84.81 103 CYS A O 1
ATOM 698 N N . GLY A 1 104 ? -35.147 -7.942 61.616 1.00 82.88 104 GLY A N 1
ATOM 699 C CA . GLY A 1 104 ? -35.918 -6.706 61.600 1.00 82.88 104 GLY A CA 1
ATOM 700 C C . GLY A 1 104 ? -36.485 -6.361 60.214 1.00 82.88 104 GLY A C 1
ATOM 701 O O . GLY A 1 104 ? -36.048 -6.907 59.194 1.00 82.88 104 GLY A O 1
ATOM 702 N N . PRO A 1 105 ? -37.462 -5.436 60.156 1.00 84.94 105 PRO A N 1
ATOM 703 C CA . PRO A 1 105 ? -38.176 -5.103 58.927 1.00 84.94 105 PRO A CA 1
ATOM 704 C C . PRO A 1 105 ? -37.212 -4.703 57.801 1.00 84.94 105 PRO A C 1
ATOM 706 O O . PRO A 1 105 ? -36.338 -3.865 58.003 1.00 84.94 105 PRO A O 1
ATOM 709 N N . GLY A 1 106 ? -37.396 -5.306 56.623 1.00 85.00 106 GLY A N 1
ATOM 710 C CA . GLY A 1 106 ? -36.502 -5.160 55.467 1.00 85.00 106 GLY A CA 1
ATOM 711 C C . GLY A 1 106 ? -35.433 -6.255 55.341 1.00 85.00 106 GLY A C 1
ATOM 712 O O . GLY A 1 106 ? -34.765 -6.324 54.320 1.00 85.00 106 GLY A O 1
ATOM 713 N N . THR A 1 107 ? -35.287 -7.153 56.323 1.00 89.50 107 THR A N 1
ATOM 714 C CA . THR A 1 107 ? -34.314 -8.260 56.259 1.00 89.50 107 THR A CA 1
ATOM 715 C C . THR A 1 107 ? -34.976 -9.632 56.389 1.00 89.50 107 THR A C 1
ATOM 717 O O . THR A 1 107 ? -36.011 -9.784 57.032 1.00 89.50 107 THR A O 1
ATOM 720 N N . THR A 1 108 ? -34.378 -10.649 55.765 1.00 91.81 108 THR A N 1
ATOM 721 C CA . THR A 1 108 ? -34.851 -12.043 55.751 1.00 91.81 108 THR A CA 1
ATOM 722 C C . THR A 1 108 ? -33.789 -12.981 56.323 1.00 91.81 108 THR A C 1
ATOM 724 O O . THR A 1 108 ? -32.594 -12.775 56.122 1.00 91.81 108 THR A O 1
ATOM 727 N N . GLU A 1 109 ? -34.212 -14.032 57.031 1.00 91.25 109 GLU A N 1
ATOM 728 C CA . GLU A 1 109 ? -33.314 -15.075 57.538 1.00 91.25 109 GLU A CA 1
ATOM 729 C C . GLU A 1 109 ? -32.778 -15.934 56.386 1.00 91.25 109 GLU A C 1
ATOM 731 O O . GLU A 1 109 ? -33.520 -16.689 55.761 1.00 91.25 109 GLU A O 1
ATOM 736 N N . CYS A 1 110 ? -31.476 -15.831 56.117 1.00 91.81 110 CYS A N 1
ATOM 737 C CA . CYS A 1 110 ? -30.789 -16.626 55.108 1.00 91.81 110 CYS A CA 1
ATOM 738 C C . CYS A 1 110 ? -29.660 -17.446 55.744 1.00 91.81 110 CYS A C 1
ATOM 740 O O . CYS A 1 110 ? -28.510 -17.012 55.815 1.00 91.81 110 CYS A O 1
ATOM 742 N N . ALA A 1 111 ? -29.992 -18.671 56.161 1.00 88.50 111 ALA A N 1
ATOM 743 C CA . ALA A 1 111 ? -29.071 -19.654 56.737 1.00 88.50 111 ALA A CA 1
ATOM 744 C C . ALA A 1 111 ? -28.385 -19.189 58.040 1.00 88.50 111 ALA A C 1
ATOM 746 O O . ALA A 1 111 ? -27.180 -19.367 58.220 1.00 88.50 111 ALA A O 1
ATOM 747 N N . GLY A 1 112 ? -29.172 -18.635 58.965 1.00 83.69 112 GLY A N 1
ATOM 748 C CA . GLY A 1 112 ? -28.734 -18.214 60.298 1.00 83.69 112 GLY A CA 1
ATOM 749 C C . GLY A 1 112 ? -28.179 -16.790 60.369 1.00 83.69 112 GLY A C 1
ATOM 750 O O . GLY A 1 112 ? -27.467 -16.456 61.314 1.00 83.69 112 GLY A O 1
ATOM 751 N N . SER A 1 113 ? -28.457 -15.945 59.377 1.00 88.25 113 SER A N 1
ATOM 752 C CA . SER A 1 113 ? -28.098 -14.521 59.379 1.00 88.25 113 SER A CA 1
ATOM 753 C C . SER A 1 113 ? -29.139 -13.708 58.618 1.00 88.25 113 SER A C 1
ATOM 755 O O . SER A 1 113 ? -29.667 -14.177 57.611 1.00 88.25 113 SER A O 1
ATOM 757 N N . CYS A 1 114 ? -29.418 -12.492 59.080 1.00 91.38 114 CYS A N 1
ATOM 758 C CA . CYS A 1 114 ? -30.383 -11.600 58.446 1.00 91.38 114 CYS A CA 1
ATOM 759 C C . CYS A 1 114 ? -29.749 -10.881 57.255 1.00 91.38 114 CYS A C 1
ATOM 761 O O . CYS A 1 114 ? -28.686 -10.278 57.397 1.00 91.38 114 CYS A O 1
ATOM 763 N N . ARG A 1 115 ? -30.384 -10.971 56.083 1.00 94.25 115 ARG A N 1
ATOM 764 C CA . ARG A 1 115 ? -29.919 -10.393 54.816 1.00 94.25 115 ARG A CA 1
ATOM 765 C C . ARG A 1 115 ? -30.983 -9.484 54.223 1.00 94.25 115 ARG A C 1
ATOM 767 O O . ARG A 1 115 ? -32.162 -9.829 54.244 1.00 94.25 115 ARG A O 1
ATOM 774 N N . ASP A 1 116 ? -30.563 -8.339 53.708 1.00 94.44 116 ASP A N 1
ATOM 775 C CA . ASP A 1 116 ? -31.418 -7.460 52.916 1.00 94.44 116 ASP A CA 1
ATOM 776 C C . ASP A 1 116 ? -31.493 -8.017 51.489 1.00 94.44 116 ASP A C 1
ATOM 778 O O . ASP A 1 116 ? -30.494 -8.034 50.773 1.00 94.44 116 ASP A O 1
ATOM 782 N N . LEU A 1 117 ? -32.665 -8.513 51.092 1.00 95.12 117 LEU A N 1
ATOM 783 C CA . LEU A 1 117 ? -32.853 -9.098 49.764 1.00 95.12 117 LEU A CA 1
ATOM 784 C C . LEU A 1 117 ? -32.959 -8.031 48.663 1.00 95.12 117 LEU A C 1
ATOM 786 O O . LEU A 1 117 ? -32.934 -8.400 47.494 1.00 95.12 117 LEU A O 1
ATOM 790 N N . GLU A 1 118 ? -33.090 -6.743 49.000 1.00 94.75 118 GLU A N 1
ATOM 791 C CA . GLU A 1 118 ? -33.139 -5.651 48.022 1.00 94.75 118 GLU A CA 1
ATOM 792 C C . GLU A 1 118 ? -31.745 -5.164 47.599 1.00 94.75 118 GLU A C 1
ATOM 794 O O . GLU A 1 118 ? -31.630 -4.572 46.523 1.00 94.75 118 GLU A O 1
ATOM 799 N N . THR A 1 119 ? -30.709 -5.423 48.416 1.00 93.38 119 THR A N 1
ATOM 800 C CA . THR A 1 119 ? -29.346 -4.884 48.229 1.00 93.38 119 THR A CA 1
ATOM 801 C C . THR A 1 119 ? -28.188 -5.886 48.401 1.00 93.38 119 THR A C 1
ATOM 803 O O . THR A 1 119 ? -27.084 -5.602 47.936 1.00 93.38 119 THR A O 1
ATOM 806 N N . ASP A 1 120 ? -28.375 -7.063 49.019 1.00 94.19 120 ASP A N 1
ATOM 807 C CA . ASP A 1 120 ? -27.301 -8.064 49.157 1.00 94.19 120 ASP A CA 1
ATOM 808 C C . ASP A 1 120 ? -27.079 -8.827 47.839 1.00 94.19 120 ASP A C 1
ATOM 810 O O . ASP A 1 120 ? -27.849 -9.716 47.475 1.00 94.19 120 ASP A O 1
ATOM 814 N N . GLU A 1 121 ? -25.967 -8.534 47.159 1.00 93.94 121 GLU A N 1
ATOM 815 C CA . GLU A 1 121 ? -25.505 -9.201 45.928 1.00 93.94 121 GLU A CA 1
ATOM 816 C C . GLU A 1 121 ? -25.430 -10.738 46.022 1.00 93.94 121 GLU A C 1
ATOM 818 O O . GLU A 1 121 ? -25.445 -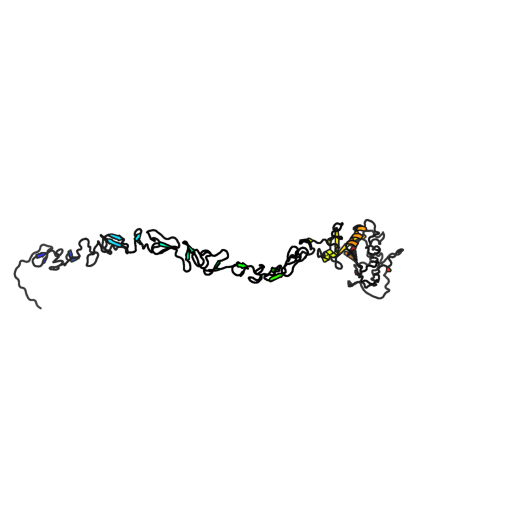11.407 44.991 1.00 93.94 121 GLU A O 1
ATOM 823 N N . GLN A 1 122 ? -25.349 -11.326 47.225 1.00 94.94 122 GLN A N 1
ATOM 824 C CA . GLN A 1 122 ? -25.326 -12.782 47.440 1.00 94.94 122 GLN A CA 1
ATOM 825 C C . GLN A 1 122 ? -26.708 -13.390 47.751 1.00 94.94 122 GLN A C 1
ATOM 827 O O . GLN A 1 122 ? -26.837 -14.618 47.828 1.00 94.94 122 GLN A O 1
ATOM 832 N N . ASN A 1 123 ? -27.730 -12.559 47.970 1.00 95.94 123 ASN A N 1
ATOM 833 C CA . ASN A 1 123 ? -29.081 -12.958 48.376 1.00 95.94 123 ASN A CA 1
ATOM 834 C C . ASN A 1 123 ? -30.164 -12.113 47.673 1.00 95.94 123 ASN A C 1
ATOM 836 O O . ASN A 1 123 ? -31.202 -11.815 48.261 1.00 95.94 123 ASN A O 1
ATOM 840 N N . CYS A 1 124 ? -29.930 -11.708 46.427 1.00 96.06 124 CYS A N 1
ATOM 841 C CA . CYS A 1 124 ? -30.767 -10.735 45.740 1.00 96.06 124 CYS A CA 1
ATOM 842 C C . CYS A 1 124 ? -32.140 -11.319 45.378 1.00 96.06 124 CYS A C 1
ATOM 844 O O . CYS A 1 124 ? -32.236 -12.330 44.684 1.00 96.06 124 CYS A O 1
ATOM 846 N N . GLY A 1 125 ? -33.217 -10.731 45.897 1.00 94.81 125 GLY A N 1
ATOM 847 C CA . GLY A 1 125 ? -34.597 -11.213 45.747 1.00 94.81 125 GLY A CA 1
ATOM 848 C C . GLY A 1 125 ? -34.917 -12.531 46.475 1.00 94.81 125 GLY A C 1
ATOM 849 O O . GLY A 1 125 ? -36.074 -12.777 46.818 1.00 94.81 125 GLY A O 1
ATOM 850 N N . ALA A 1 126 ? -33.920 -13.378 46.755 1.00 94.62 126 ALA A N 1
ATOM 851 C CA . ALA A 1 126 ? -34.056 -14.621 47.508 1.00 94.62 126 ALA A CA 1
ATOM 852 C C . ALA A 1 126 ? -32.732 -15.065 48.157 1.00 94.62 126 ALA A C 1
ATOM 854 O O . ALA A 1 126 ? -31.643 -14.874 47.617 1.00 94.62 126 ALA A O 1
ATOM 855 N N . CYS A 1 127 ? -32.823 -15.764 49.292 1.00 95.00 127 CYS A N 1
ATOM 856 C CA . CYS A 1 127 ? -31.656 -16.347 49.955 1.00 95.00 127 CYS A CA 1
ATOM 857 C C . CYS A 1 127 ? -30.845 -17.259 49.018 1.00 95.00 127 CYS A C 1
ATOM 859 O O . CYS A 1 127 ? -31.397 -18.171 48.398 1.00 95.00 127 CYS A O 1
ATOM 861 N N . ARG A 1 128 ? -29.519 -17.072 48.996 1.00 93.44 128 ARG A N 1
ATOM 862 C CA . ARG A 1 128 ? -28.554 -17.761 48.113 1.00 93.44 128 ARG A CA 1
ATOM 863 C C . ARG A 1 128 ? -28.745 -17.498 46.611 1.00 93.44 128 ARG A C 1
ATOM 865 O O . ARG A 1 128 ? -28.212 -18.256 45.800 1.00 93.44 128 ARG A O 1
ATOM 872 N N . HIS A 1 129 ? -29.478 -16.454 46.232 1.00 94.69 129 HIS A N 1
ATOM 873 C CA . HIS A 1 129 ? -29.532 -15.970 44.857 1.00 94.69 129 HIS A CA 1
ATOM 874 C C . HIS A 1 129 ? -28.446 -14.907 44.652 1.00 94.69 129 HIS A C 1
ATOM 876 O O . HIS A 1 129 ? -28.676 -13.714 44.829 1.00 94.69 129 HIS A O 1
ATOM 882 N N . ALA A 1 130 ? -27.227 -15.362 44.361 1.00 93.69 130 ALA A N 1
ATOM 883 C CA . ALA A 1 130 ? -26.116 -14.467 44.070 1.00 93.69 130 ALA A CA 1
ATOM 884 C C . ALA A 1 130 ? -26.188 -13.962 42.623 1.00 93.69 130 ALA A C 1
ATOM 886 O O . ALA A 1 130 ? -26.408 -14.762 41.710 1.00 93.69 130 ALA A O 1
ATOM 887 N N . CYS A 1 131 ? -25.970 -12.663 42.427 1.00 92.00 131 CYS A N 1
ATOM 888 C CA . CYS A 1 131 ? -25.921 -12.051 41.103 1.00 92.00 131 CYS A CA 1
ATOM 889 C C . CYS A 1 131 ? -24.691 -12.506 40.302 1.00 92.00 131 CYS A C 1
ATOM 891 O O . CYS A 1 131 ? -23.682 -12.949 40.865 1.00 92.00 131 CYS A O 1
ATOM 893 N N . ALA A 1 132 ? -24.772 -12.431 38.972 1.00 89.69 132 ALA A N 1
ATOM 894 C CA . ALA A 1 132 ? -23.657 -12.783 38.104 1.00 89.69 132 ALA A CA 1
ATOM 895 C C . ALA A 1 132 ? -22.531 -11.737 38.181 1.00 89.69 132 ALA A C 1
ATOM 897 O O . ALA A 1 132 ? -22.711 -10.600 38.613 1.00 89.69 132 ALA A O 1
ATOM 898 N N . ALA A 1 133 ? -21.330 -12.111 37.734 1.00 81.31 133 ALA A N 1
ATOM 899 C CA . ALA A 1 133 ? -20.206 -11.179 37.691 1.00 81.31 133 ALA A CA 1
ATOM 900 C C . ALA A 1 133 ? -20.499 -10.017 36.718 1.00 81.31 133 ALA A C 1
ATOM 902 O O . ALA A 1 133 ? -20.618 -10.242 35.516 1.00 81.31 133 ALA A O 1
ATOM 903 N N . GLY A 1 134 ? -20.580 -8.789 37.243 1.00 78.19 134 GLY A N 1
ATOM 904 C CA . GLY A 1 134 ? -20.970 -7.583 36.493 1.00 78.19 134 GLY A CA 1
ATOM 905 C C . GLY A 1 134 ? -22.393 -7.085 36.787 1.00 78.19 134 GLY A C 1
ATOM 906 O O . GLY A 1 134 ? -22.786 -6.028 36.296 1.00 78.19 134 GLY A O 1
ATOM 907 N N . GLU A 1 135 ? -23.151 -7.808 37.608 1.00 88.81 135 GLU A N 1
ATOM 908 C CA . GLU A 1 135 ? -24.458 -7.388 38.114 1.00 88.81 135 GLU A CA 1
ATOM 909 C C . GLU A 1 135 ? -24.357 -6.885 39.563 1.00 88.81 135 GLU A C 1
ATOM 911 O O . GLU A 1 135 ? -23.479 -7.301 40.318 1.00 88.81 135 GLU A O 1
ATOM 916 N N . VAL A 1 136 ? -25.284 -6.010 39.952 1.00 90.50 136 VAL A N 1
ATOM 917 C CA . VAL A 1 136 ? -25.527 -5.582 41.339 1.00 90.50 136 VAL A CA 1
ATOM 918 C C . VAL A 1 136 ? -26.961 -5.919 41.729 1.00 90.50 136 VAL A C 1
ATOM 920 O O . VAL A 1 136 ? -27.821 -6.070 40.859 1.00 90.50 136 VAL A O 1
ATOM 923 N N . CYS A 1 137 ? -27.237 -6.014 43.028 1.00 92.62 137 CYS A N 1
ATOM 924 C CA . CYS A 1 137 ? -28.612 -6.122 43.501 1.00 92.62 137 CYS A CA 1
ATOM 925 C C . CYS A 1 137 ? -29.249 -4.732 43.617 1.00 92.62 137 CYS A C 1
ATOM 927 O O . CYS A 1 137 ? -28.806 -3.916 44.425 1.00 92.62 137 CYS A O 1
ATOM 929 N N . GLU A 1 138 ? -30.288 -4.467 42.824 1.00 92.19 138 GLU A N 1
ATOM 930 C CA . GLU A 1 138 ? -31.078 -3.236 42.904 1.00 92.19 138 GLU A CA 1
ATOM 931 C C . GLU A 1 138 ? -32.571 -3.584 42.968 1.00 92.19 138 GLU A C 1
ATOM 933 O O . GLU A 1 138 ? -33.132 -4.191 42.054 1.00 92.19 138 GLU A O 1
ATOM 938 N N . GLY A 1 139 ? -33.227 -3.240 44.082 1.00 91.31 139 GLY A N 1
ATOM 939 C CA . GLY A 1 139 ? -34.659 -3.502 44.278 1.00 91.31 139 GLY A CA 1
ATOM 940 C C . GLY A 1 139 ? -35.021 -4.993 44.278 1.00 91.31 139 GLY A C 1
ATOM 941 O O . GLY A 1 139 ? -36.127 -5.361 43.882 1.00 91.31 139 GLY A O 1
ATOM 942 N N . GLY A 1 140 ? -34.080 -5.855 44.673 1.00 93.12 140 GLY A N 1
ATOM 943 C CA . GLY A 1 140 ? -34.264 -7.308 44.715 1.00 93.12 140 GLY A CA 1
ATOM 944 C C . GLY A 1 140 ? -34.176 -8.006 43.359 1.00 93.12 140 GLY A C 1
ATOM 945 O O . GLY A 1 140 ? -34.611 -9.150 43.228 1.00 93.12 140 GLY A O 1
ATOM 946 N N . MET A 1 141 ? -33.607 -7.337 42.355 1.00 93.00 141 MET A N 1
ATOM 947 C CA . MET A 1 141 ? -33.262 -7.926 41.065 1.00 93.00 141 MET A CA 1
ATOM 948 C C . MET A 1 141 ? -31.772 -7.733 40.792 1.00 93.00 141 MET A C 1
ATOM 950 O O . MET A 1 141 ? -31.219 -6.662 41.037 1.00 93.00 141 MET A O 1
ATOM 954 N N . CYS A 1 142 ? -31.131 -8.770 40.258 1.00 90.50 142 CYS A N 1
ATOM 955 C CA . CYS A 1 142 ? -29.788 -8.644 39.713 1.00 90.50 142 CYS A CA 1
ATOM 956 C C . CYS A 1 142 ? -29.871 -7.855 38.405 1.00 90.50 142 CYS A C 1
ATOM 958 O O . CYS A 1 142 ? -30.517 -8.290 37.449 1.00 90.50 142 CYS A O 1
ATOM 960 N N . VAL A 1 143 ? -29.262 -6.673 38.389 1.00 88.50 143 VAL A N 1
ATOM 961 C CA . VAL A 1 143 ? -29.234 -5.769 37.236 1.00 88.50 143 VAL A CA 1
ATOM 962 C C . VAL A 1 143 ? -27.794 -5.496 36.833 1.00 88.50 143 VAL A C 1
ATOM 964 O O . VAL A 1 143 ? -26.903 -5.397 37.675 1.00 88.50 143 VAL A O 1
ATOM 967 N N . VAL A 1 144 ? -27.548 -5.375 35.532 1.00 86.88 144 VAL A N 1
ATOM 968 C CA . VAL A 1 144 ? -26.202 -5.133 35.002 1.00 86.88 144 VAL A CA 1
ATOM 969 C C . VAL A 1 144 ? -25.751 -3.722 35.372 1.00 86.88 144 VAL A C 1
ATOM 971 O O . VAL A 1 144 ? -26.347 -2.738 34.933 1.00 86.88 144 VAL A O 1
ATOM 974 N N . SER A 1 145 ? -24.681 -3.625 36.162 1.00 86.19 145 SER A N 1
ATOM 975 C CA . SER A 1 145 ? -24.131 -2.345 36.608 1.00 86.19 145 SER A CA 1
ATOM 976 C C . SER A 1 145 ? -23.041 -1.889 35.654 1.00 86.19 145 SER A C 1
ATOM 978 O O . SER A 1 145 ? -21.912 -2.384 35.674 1.00 86.19 145 SER A O 1
ATOM 980 N N . CYS A 1 146 ? -23.385 -0.940 34.789 1.00 84.56 146 CYS A N 1
ATOM 981 C CA . CYS A 1 146 ? -22.442 -0.387 33.833 1.00 84.56 146 CYS A CA 1
ATOM 982 C C . CYS A 1 146 ? -21.692 0.818 34.404 1.00 84.56 146 CYS A C 1
ATOM 984 O O . CYS A 1 146 ? -22.263 1.695 35.052 1.00 84.56 146 CYS A O 1
ATOM 986 N N . GLY A 1 147 ? -20.379 0.852 34.151 1.00 83.25 147 GLY A N 1
ATOM 987 C CA . GLY A 1 147 ? -19.522 1.960 34.563 1.00 83.25 147 GLY A CA 1
ATOM 988 C C . GLY A 1 147 ? -19.935 3.294 33.918 1.00 83.25 147 GLY A C 1
ATOM 989 O O . GLY A 1 147 ? -20.623 3.296 32.895 1.00 83.25 147 GLY A O 1
ATOM 990 N N . PRO A 1 148 ? -19.507 4.443 34.476 1.00 85.19 148 PRO A N 1
ATOM 991 C CA . PRO A 1 148 ? -19.893 5.757 33.969 1.00 85.19 148 PRO A CA 1
ATOM 992 C C . PRO A 1 148 ? -19.618 5.913 32.467 1.00 85.19 148 PRO A C 1
ATOM 994 O O . PRO A 1 148 ? -18.484 5.753 32.024 1.00 85.19 148 PRO A O 1
ATOM 997 N N . GLY A 1 149 ? -20.660 6.250 31.702 1.00 84.81 149 GLY A N 1
ATOM 998 C CA . GLY A 1 149 ? -20.599 6.426 30.246 1.00 84.81 149 GLY A CA 1
ATOM 999 C C . GLY A 1 149 ? -21.002 5.199 29.419 1.00 84.81 149 GLY A C 1
ATOM 1000 O O . GLY A 1 149 ? -21.252 5.358 28.231 1.00 84.81 149 GLY A O 1
ATOM 1001 N N . LEU A 1 150 ? -21.127 4.014 30.023 1.00 90.44 150 LEU A N 1
ATOM 1002 C CA . LEU A 1 150 ? -21.548 2.784 29.342 1.00 90.44 150 LEU A CA 1
ATOM 1003 C C . LEU A 1 150 ? -23.070 2.569 29.446 1.00 90.44 150 LEU A C 1
ATOM 1005 O O . LEU A 1 150 ? -23.689 2.949 30.441 1.00 90.44 150 LEU A O 1
ATOM 1009 N N . LEU A 1 151 ? -23.671 1.914 28.447 1.00 88.94 151 LEU A N 1
ATOM 1010 C CA . LEU A 1 151 ? -25.083 1.504 28.461 1.00 88.94 151 LEU A CA 1
ATOM 1011 C C . LEU A 1 151 ? -25.227 0.002 28.724 1.00 88.94 151 LEU A C 1
ATOM 1013 O O . LEU A 1 151 ? -24.454 -0.798 28.203 1.00 88.94 151 LEU A O 1
ATOM 1017 N N . ALA A 1 152 ? -26.260 -0.380 29.478 1.00 88.50 152 ALA A N 1
ATOM 1018 C CA . ALA A 1 152 ? -26.666 -1.773 29.654 1.00 88.50 152 ALA A CA 1
ATOM 1019 C C . ALA A 1 152 ? -27.579 -2.204 28.492 1.00 88.50 152 ALA A C 1
ATOM 1021 O O . ALA A 1 152 ? -28.795 -2.023 28.546 1.00 88.50 152 ALA A O 1
ATOM 1022 N N . CYS A 1 153 ? -26.995 -2.774 27.439 1.00 89.62 153 CYS A N 1
ATOM 1023 C CA . CYS A 1 153 ? -27.712 -3.227 26.247 1.00 89.62 153 CYS A CA 1
ATOM 1024 C C . CYS A 1 153 ? -27.694 -4.758 26.181 1.00 89.62 153 CYS A C 1
ATOM 1026 O O . CYS A 1 153 ? -26.633 -5.377 26.234 1.00 89.62 153 CYS A O 1
ATOM 1028 N N . GLY A 1 154 ? -28.871 -5.391 26.131 1.00 84.75 154 GLY A N 1
ATOM 1029 C CA . GLY A 1 154 ? -28.998 -6.853 26.024 1.00 84.75 154 GLY A CA 1
ATOM 1030 C C . GLY A 1 154 ? -28.392 -7.669 27.181 1.00 84.75 154 GLY A C 1
ATOM 1031 O O . GLY A 1 154 ? -28.157 -8.862 27.015 1.00 84.75 154 GLY A O 1
ATOM 1032 N N . GLY A 1 155 ? -28.126 -7.049 28.336 1.00 79.88 155 GLY A N 1
ATOM 1033 C CA . GLY A 1 155 ? -27.425 -7.687 29.459 1.00 79.88 155 GLY A CA 1
ATOM 1034 C C . GLY A 1 155 ? -25.895 -7.556 29.418 1.00 79.88 155 GLY A C 1
ATOM 1035 O O . GLY A 1 155 ? -25.210 -8.184 30.219 1.00 79.88 155 GLY A O 1
ATOM 1036 N N . THR A 1 156 ? -25.341 -6.737 28.521 1.00 85.81 156 THR A N 1
ATOM 1037 C CA . THR A 1 156 ? -23.908 -6.409 28.487 1.00 85.81 156 THR A CA 1
ATOM 1038 C C . THR A 1 156 ? -23.678 -4.903 28.515 1.00 85.81 156 THR A C 1
ATOM 1040 O O . THR A 1 156 ? -24.485 -4.137 27.989 1.00 85.81 156 THR A O 1
ATOM 1043 N N . CYS A 1 157 ? -22.558 -4.474 29.094 1.00 89.56 157 CYS A N 1
ATOM 1044 C CA . CYS A 1 157 ? -22.152 -3.073 29.051 1.00 89.56 157 CYS A CA 1
ATOM 1045 C C . CYS A 1 157 ? -21.429 -2.761 27.743 1.00 89.56 157 CYS A C 1
ATOM 1047 O O . CYS A 1 157 ? -20.379 -3.341 27.467 1.00 89.56 157 CYS A O 1
ATOM 1049 N N . VAL A 1 158 ? -21.979 -1.825 26.976 1.00 92.81 158 VAL A N 1
ATOM 1050 C CA . VAL A 1 158 ? -21.426 -1.341 25.705 1.00 92.81 158 VAL A CA 1
ATOM 1051 C C . VAL A 1 158 ? -21.061 0.136 25.822 1.00 92.81 158 VAL A C 1
ATOM 1053 O O . VAL A 1 158 ? -21.683 0.872 26.591 1.00 92.81 158 VAL A O 1
ATOM 1056 N N . ASP A 1 159 ? -20.049 0.575 25.075 1.00 94.31 159 ASP A N 1
ATOM 1057 C CA . ASP A 1 159 ? -19.691 1.992 24.979 1.00 94.31 159 ASP A CA 1
ATOM 1058 C C . ASP A 1 159 ? -20.491 2.648 23.842 1.00 94.31 159 ASP A C 1
ATOM 1060 O O . ASP A 1 159 ? -20.130 2.480 22.675 1.00 94.31 159 ASP A O 1
ATOM 1064 N N . PRO A 1 160 ? -21.550 3.425 24.132 1.00 93.50 160 PRO A N 1
ATOM 1065 C CA . PRO A 1 160 ? -22.358 4.049 23.093 1.00 93.50 160 PRO A CA 1
ATOM 1066 C C . PRO A 1 160 ? -21.579 5.076 22.263 1.00 93.50 160 PRO A C 1
ATOM 1068 O O . PRO A 1 160 ? -22.095 5.505 21.236 1.00 93.50 160 PRO A O 1
ATOM 1071 N N . ALA A 1 161 ? -20.386 5.514 22.684 1.00 93.31 161 ALA A N 1
ATOM 1072 C CA . ALA A 1 161 ? -19.577 6.457 21.922 1.00 93.31 161 ALA A CA 1
ATOM 1073 C C . ALA A 1 161 ? -18.795 5.800 20.772 1.00 93.31 161 ALA A C 1
ATOM 1075 O O . ALA A 1 161 ? -18.408 6.514 19.842 1.00 93.31 161 ALA A O 1
ATOM 1076 N N . THR A 1 162 ? -18.560 4.481 20.835 1.00 91.94 162 THR A N 1
ATOM 1077 C CA . THR A 1 162 ? -17.670 3.747 19.914 1.00 91.94 162 THR A CA 1
ATOM 1078 C C . THR A 1 162 ? -18.217 2.403 19.409 1.00 91.94 162 THR A C 1
ATOM 1080 O O . THR A 1 162 ? -17.735 1.903 18.393 1.00 91.94 162 THR A O 1
ATOM 1083 N N . ASP A 1 163 ? -19.234 1.825 20.054 1.00 93.50 163 ASP A N 1
ATOM 1084 C CA . ASP A 1 163 ? -19.853 0.556 19.657 1.00 93.50 163 ASP A CA 1
ATOM 1085 C C . ASP A 1 163 ? -20.701 0.725 18.380 1.00 93.50 163 ASP A C 1
ATOM 1087 O O . ASP A 1 163 ? -21.735 1.395 18.372 1.00 93.50 163 ASP A O 1
ATOM 1091 N N . GLU A 1 164 ? -20.260 0.104 17.281 1.00 93.31 164 GLU A N 1
ATOM 1092 C CA . GLU A 1 164 ? -20.916 0.171 15.965 1.00 93.31 164 GLU A CA 1
ATOM 1093 C C . GLU A 1 164 ? -22.322 -0.472 15.948 1.00 93.31 164 GLU A C 1
ATOM 1095 O O . GLU A 1 164 ? -23.103 -0.177 15.044 1.00 93.31 164 GLU A O 1
ATOM 1100 N N . ALA A 1 165 ? -22.682 -1.307 16.933 1.00 94.38 165 ALA A N 1
ATOM 1101 C CA . ALA A 1 165 ? -24.006 -1.924 17.062 1.00 94.38 165 ALA A CA 1
ATOM 1102 C C . ALA A 1 165 ? -24.955 -1.160 18.015 1.00 94.38 165 ALA A C 1
ATOM 1104 O O . ALA A 1 165 ? -26.165 -1.389 17.984 1.00 94.38 165 ALA A O 1
ATOM 1105 N N . ASN A 1 166 ? -24.430 -0.253 18.848 1.00 95.00 166 ASN A N 1
ATOM 1106 C CA . ASN A 1 166 ? -25.163 0.446 19.912 1.00 95.00 166 ASN A CA 1
ATOM 1107 C C . ASN A 1 166 ? -24.848 1.955 19.945 1.00 95.00 166 ASN A C 1
ATOM 1109 O O . ASN A 1 166 ? -24.719 2.569 21.010 1.00 95.00 166 ASN A O 1
ATOM 1113 N N . CYS A 1 167 ? -24.700 2.570 18.774 1.00 95.19 167 CYS A N 1
ATOM 1114 C CA . CYS A 1 167 ? -24.141 3.905 18.654 1.00 95.19 167 CYS A CA 1
ATOM 1115 C C . CYS A 1 167 ? -25.095 4.994 19.172 1.00 95.19 167 CYS A C 1
ATOM 1117 O O . CYS A 1 167 ? -26.124 5.317 18.570 1.00 95.19 167 CYS A O 1
ATOM 1119 N N . GLY A 1 168 ? -24.757 5.579 20.319 1.00 94.19 168 GLY A N 1
ATOM 1120 C CA . GLY A 1 168 ? -25.558 6.562 21.052 1.00 94.19 168 GLY A CA 1
ATOM 1121 C C . GLY A 1 168 ? -26.794 5.998 21.773 1.00 94.19 168 GLY A C 1
ATOM 1122 O O . GLY A 1 168 ? -27.385 6.711 22.581 1.00 94.19 168 GLY A O 1
ATOM 1123 N N . ALA A 1 169 ? -27.197 4.753 21.500 1.00 93.69 169 ALA A N 1
ATOM 1124 C CA . ALA A 1 169 ? -28.322 4.063 22.133 1.00 93.69 169 ALA A CA 1
ATOM 1125 C C . ALA A 1 169 ? -28.245 2.546 21.883 1.00 93.69 169 ALA A C 1
ATOM 1127 O O . ALA A 1 169 ? -27.718 2.118 20.857 1.00 93.69 169 ALA A O 1
ATOM 1128 N N . CYS A 1 170 ? -28.835 1.739 22.770 1.00 94.12 170 CYS A N 1
ATOM 1129 C CA . CYS A 1 170 ? -28.981 0.298 22.538 1.00 94.12 170 CYS A CA 1
ATOM 1130 C C . CYS A 1 170 ? -29.707 0.001 21.219 1.00 94.12 170 CYS A C 1
ATOM 1132 O O . CYS A 1 170 ? -30.629 0.727 20.842 1.00 94.12 170 CYS A O 1
ATOM 1134 N N . ASP A 1 171 ? -29.282 -1.066 20.539 1.00 92.31 171 ASP A N 1
ATOM 1135 C CA . ASP A 1 171 ? -29.838 -1.546 19.264 1.00 92.31 171 ASP A CA 1
ATOM 1136 C C . ASP A 1 171 ? -29.772 -0.529 18.097 1.00 92.31 171 ASP A C 1
ATOM 1138 O O . ASP A 1 171 ? -30.371 -0.738 17.038 1.00 92.31 171 ASP A O 1
ATOM 1142 N N . ARG A 1 172 ? -29.019 0.574 18.250 1.00 93.31 172 ARG A N 1
ATOM 1143 C CA . ARG A 1 172 ? -28.753 1.562 17.193 1.00 93.31 172 ARG A CA 1
ATOM 1144 C C . ARG A 1 172 ? -27.465 1.216 16.444 1.00 93.31 172 ARG A C 1
ATOM 1146 O O . ARG A 1 172 ? -26.435 1.866 16.611 1.00 93.31 172 ARG A O 1
ATOM 1153 N N . ALA A 1 173 ? -27.543 0.191 15.603 1.00 93.19 173 ALA A N 1
ATOM 1154 C CA . ALA A 1 173 ? -26.442 -0.182 14.725 1.00 93.19 173 ALA A CA 1
ATOM 1155 C C . ALA A 1 173 ? -26.220 0.853 13.608 1.00 93.19 173 ALA A C 1
ATOM 1157 O O . ALA A 1 173 ? -27.180 1.381 13.041 1.00 93.19 173 ALA A O 1
ATOM 1158 N N . CYS A 1 174 ? -24.956 1.116 13.286 1.00 91.00 174 CYS A N 1
ATOM 1159 C CA . CYS A 1 174 ? -24.557 1.918 12.134 1.00 91.00 174 CYS A CA 1
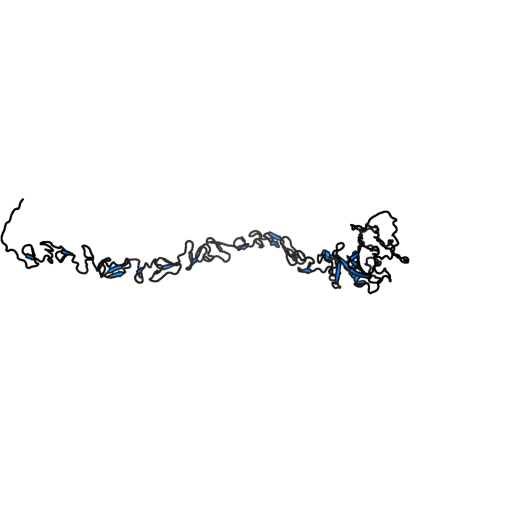ATOM 1160 C C . CYS A 1 174 ? -24.627 1.106 10.829 1.00 91.00 174 CYS A C 1
ATOM 1162 O O . CYS A 1 174 ? -24.573 -0.127 10.837 1.00 91.00 174 CYS A O 1
ATOM 1164 N N . SER A 1 175 ? -24.744 1.798 9.694 1.00 88.25 175 SER A N 1
ATOM 1165 C CA . SER A 1 175 ? -24.682 1.177 8.363 1.00 88.25 175 SER A CA 1
ATOM 1166 C C . SER A 1 175 ? -23.269 0.635 8.073 1.00 88.25 175 SER A C 1
ATOM 1168 O O . SER A 1 175 ? -22.311 1.113 8.678 1.00 88.25 175 SER A O 1
ATOM 1170 N N . PRO A 1 176 ? -23.084 -0.321 7.140 1.00 81.25 176 PRO A N 1
ATOM 1171 C CA . PRO A 1 176 ? -21.767 -0.907 6.848 1.00 81.25 176 PRO A CA 1
ATOM 1172 C C . PRO A 1 176 ? -20.675 0.093 6.420 1.00 81.25 176 PRO A C 1
ATOM 1174 O O . PRO A 1 176 ? -19.489 -0.191 6.581 1.00 81.25 176 PRO A O 1
ATOM 1177 N N . GLU A 1 177 ? -21.060 1.245 5.867 1.00 76.69 177 GLU A N 1
ATOM 1178 C CA . GLU A 1 177 ? -20.172 2.345 5.466 1.00 76.69 177 GLU A CA 1
ATOM 1179 C C . GLU A 1 177 ? -19.939 3.397 6.574 1.00 76.69 177 GLU A C 1
ATOM 1181 O O . GLU A 1 177 ? -19.155 4.334 6.399 1.00 76.69 177 GLU A O 1
ATOM 1186 N N . GLU A 1 178 ? -20.612 3.262 7.717 1.00 84.44 178 GLU A N 1
ATOM 1187 C CA . GLU A 1 178 ? -20.565 4.192 8.845 1.00 84.44 178 GLU A CA 1
ATOM 1188 C C . GLU A 1 178 ? -19.753 3.627 10.021 1.00 84.44 178 GLU A C 1
ATOM 1190 O O . GLU A 1 178 ? -19.620 2.421 10.215 1.00 84.44 178 GLU A O 1
ATOM 1195 N N . ARG A 1 179 ? -19.240 4.526 10.862 1.00 88.44 179 ARG A N 1
ATOM 1196 C CA . ARG A 1 179 ? -18.653 4.215 12.167 1.00 88.44 179 ARG A CA 1
ATOM 1197 C C . ARG A 1 179 ? -19.338 4.989 13.266 1.00 88.44 179 ARG A C 1
ATOM 1199 O O . ARG A 1 179 ? -19.767 6.125 13.058 1.00 88.44 179 ARG A O 1
ATOM 1206 N N . CYS A 1 180 ? -19.358 4.400 14.457 1.00 90.44 180 CYS A N 1
ATOM 1207 C CA . CYS A 1 180 ? -19.725 5.149 15.642 1.00 90.44 180 CYS A CA 1
ATOM 1208 C C . CYS A 1 180 ? -18.582 6.079 16.059 1.00 90.44 180 CYS A C 1
ATOM 1210 O O . CYS A 1 180 ? -17.466 5.628 16.319 1.00 90.44 180 CYS A O 1
ATOM 1212 N N . SER A 1 181 ? -18.868 7.377 16.120 1.00 90.56 181 SER A N 1
ATOM 1213 C CA . SER A 1 181 ? -17.976 8.383 16.690 1.00 90.56 181 SER A CA 1
ATOM 1214 C C . SER A 1 181 ? -18.799 9.338 17.544 1.00 90.56 181 SER A C 1
ATOM 1216 O O . SER A 1 181 ? -19.775 9.917 17.068 1.00 90.56 181 SER A O 1
ATOM 1218 N N . GLU A 1 182 ? -18.433 9.483 18.818 1.00 90.19 182 GLU A N 1
ATOM 1219 C CA . GLU A 1 182 ? -19.121 10.353 19.789 1.00 90.19 182 GLU A CA 1
ATOM 1220 C C . GLU A 1 182 ? -20.647 10.095 19.877 1.00 90.19 182 GLU A C 1
ATOM 1222 O O . GLU A 1 182 ? -21.449 11.007 20.076 1.00 90.19 182 GLU A O 1
ATOM 1227 N N . GLY A 1 183 ? -21.074 8.837 19.706 1.00 91.25 183 GLY A N 1
ATOM 1228 C CA . GLY A 1 183 ?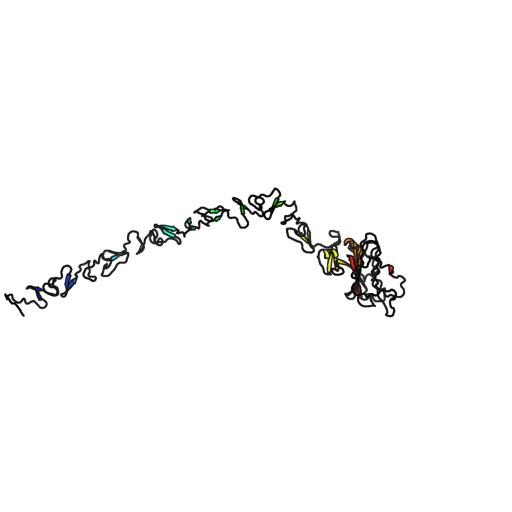 -22.490 8.435 19.762 1.00 91.25 183 GLY A CA 1
ATOM 1229 C C . GLY A 1 183 ? -23.305 8.749 18.503 1.00 91.25 183 GLY A C 1
ATOM 1230 O O . GLY A 1 183 ? -24.540 8.663 18.507 1.00 91.25 183 GLY A O 1
ATOM 1231 N N . THR A 1 184 ? -22.625 9.099 17.412 1.00 91.94 184 THR A N 1
ATOM 1232 C CA . THR A 1 184 ? -23.229 9.354 16.104 1.00 91.94 184 THR A CA 1
ATOM 1233 C C . THR A 1 184 ? -22.615 8.437 15.050 1.00 91.94 184 THR A C 1
ATOM 1235 O O . THR A 1 184 ? -21.396 8.399 14.881 1.00 91.94 184 THR A O 1
ATOM 1238 N N . CYS A 1 185 ? -23.465 7.708 14.321 1.00 89.06 185 CYS A N 1
ATOM 1239 C CA . CYS A 1 185 ? -23.049 7.029 13.099 1.00 89.06 185 CYS A CA 1
ATOM 1240 C C . CYS A 1 185 ? -22.657 8.090 12.070 1.00 89.06 185 CYS A C 1
ATOM 1242 O O . CYS A 1 185 ? -23.424 9.014 11.794 1.00 89.06 185 CYS A O 1
ATOM 1244 N N . SER A 1 186 ? -21.431 7.999 11.573 1.00 85.00 186 SER A N 1
ATOM 1245 C CA . SER A 1 186 ? -20.867 8.934 10.606 1.00 85.00 186 SER A CA 1
ATOM 1246 C C . SER A 1 186 ? -19.971 8.183 9.633 1.00 85.00 186 SER A C 1
ATOM 1248 O O . SER A 1 186 ? -19.341 7.188 9.991 1.00 85.00 186 SER A O 1
ATOM 1250 N N . ILE A 1 187 ? -19.918 8.638 8.384 1.00 80.88 187 ILE A N 1
ATOM 1251 C CA . ILE A 1 187 ? -19.109 7.990 7.351 1.00 80.88 187 ILE A CA 1
ATOM 1252 C C . ILE A 1 187 ? -17.629 8.210 7.672 1.00 80.88 187 ILE A C 1
ATOM 1254 O O . ILE A 1 187 ? -17.117 9.326 7.575 1.00 80.88 187 ILE A O 1
ATOM 1258 N N . ALA A 1 188 ? -16.938 7.131 8.040 1.00 78.00 188 ALA A N 1
ATOM 1259 C CA . ALA A 1 188 ? -15.508 7.137 8.319 1.00 78.00 188 ALA A CA 1
ATOM 1260 C C . ALA A 1 188 ? -14.779 6.340 7.239 1.00 78.00 188 ALA A C 1
ATOM 1262 O O . ALA A 1 188 ? -14.668 5.113 7.301 1.00 78.00 188 ALA A O 1
ATOM 1263 N N . CYS A 1 189 ? -14.280 7.055 6.236 1.00 79.50 189 CYS A N 1
ATOM 1264 C CA . CYS A 1 189 ? -13.566 6.440 5.131 1.00 79.50 189 CYS A CA 1
ATOM 1265 C C . CYS A 1 189 ? -12.235 5.816 5.576 1.00 79.50 189 CYS A C 1
ATOM 1267 O O . CYS A 1 189 ? -11.544 6.328 6.459 1.00 79.50 189 CYS A O 1
ATOM 1269 N N . SER A 1 190 ? -11.852 4.713 4.930 1.00 81.56 190 SER A N 1
ATOM 1270 C CA . SER A 1 190 ? -10.520 4.127 5.084 1.00 81.56 190 SER A CA 1
ATOM 1271 C C . SER A 1 190 ? -9.428 5.098 4.613 1.00 81.56 190 SER A C 1
ATOM 1273 O O . SER A 1 190 ? -9.660 5.980 3.785 1.00 81.56 190 SER A O 1
ATOM 1275 N N . ALA A 1 191 ? -8.218 4.945 5.159 1.00 79.88 191 ALA A N 1
ATOM 1276 C CA . ALA A 1 191 ? -7.099 5.840 4.872 1.00 79.88 191 ALA A CA 1
ATOM 1277 C C . ALA A 1 191 ? -6.832 5.965 3.358 1.00 79.88 191 ALA A C 1
ATOM 1279 O O . ALA A 1 191 ? -6.689 4.960 2.665 1.00 79.88 191 ALA A O 1
ATOM 1280 N N . GLY A 1 192 ? -6.748 7.207 2.870 1.00 81.38 192 GLY A N 1
ATOM 1281 C CA . GLY A 1 192 ? -6.593 7.540 1.447 1.00 81.38 192 GLY A CA 1
ATOM 1282 C C . GLY A 1 192 ? -7.895 7.930 0.736 1.00 81.38 192 GLY A C 1
ATOM 1283 O O . GLY A 1 192 ? -7.833 8.555 -0.316 1.00 81.38 192 GLY A O 1
ATOM 1284 N N . LEU A 1 193 ? -9.063 7.641 1.317 1.00 87.81 193 LEU A N 1
ATOM 1285 C CA . LEU A 1 193 ? -10.366 8.030 0.772 1.00 87.81 193 LEU A CA 1
ATOM 1286 C C . LEU A 1 193 ? -10.922 9.288 1.465 1.00 87.81 193 LEU A C 1
ATOM 1288 O O . LEU A 1 193 ? -10.639 9.545 2.634 1.00 87.81 193 LEU A O 1
ATOM 1292 N N . THR A 1 194 ? -11.751 10.054 0.754 1.00 88.94 194 THR A N 1
ATOM 1293 C CA . THR A 1 194 ? -12.429 11.263 1.257 1.00 88.94 194 THR A CA 1
ATOM 1294 C C . THR A 1 194 ? -13.949 11.092 1.244 1.00 88.94 194 THR A C 1
ATOM 1296 O O . THR A 1 194 ? -14.498 10.455 0.345 1.00 88.94 194 THR A O 1
ATOM 1299 N N . VAL A 1 195 ? -14.630 11.672 2.239 1.00 88.69 195 VAL A N 1
ATOM 1300 C CA . VAL A 1 195 ? -16.100 11.730 2.320 1.00 88.69 195 VAL A CA 1
ATOM 1301 C C . VAL A 1 195 ? -16.624 12.740 1.296 1.00 88.69 195 VAL A C 1
ATOM 1303 O O . VAL A 1 195 ? -16.375 13.940 1.419 1.00 88.69 195 VAL A O 1
ATOM 1306 N N . CYS A 1 196 ? -17.369 12.264 0.302 1.00 89.25 196 CYS A N 1
ATOM 1307 C CA . CYS A 1 196 ? -17.972 13.064 -0.760 1.00 89.25 196 CYS A CA 1
ATOM 1308 C C . CYS A 1 196 ? -19.498 12.979 -0.696 1.00 89.25 196 CYS A C 1
ATOM 1310 O O . CYS A 1 196 ? -20.134 12.257 -1.460 1.00 89.25 196 CYS A O 1
ATOM 1312 N N . GLY A 1 197 ? -20.088 13.714 0.249 1.00 85.69 197 GLY A N 1
ATOM 1313 C CA . GLY A 1 197 ? -21.488 13.515 0.626 1.00 85.69 197 GLY A CA 1
ATOM 1314 C C . GLY A 1 197 ? -21.640 12.176 1.344 1.00 85.69 197 GLY A C 1
ATOM 1315 O O . GLY A 1 197 ? -20.900 11.907 2.287 1.00 85.69 197 GLY A O 1
ATOM 1316 N N . ASP A 1 198 ? -22.541 11.326 0.858 1.00 81.62 198 ASP A N 1
ATOM 1317 C CA . ASP A 1 198 ? -22.910 10.070 1.523 1.00 81.62 198 ASP A CA 1
ATOM 1318 C C . ASP A 1 198 ? -22.045 8.863 1.083 1.00 81.62 198 ASP A C 1
ATOM 1320 O O . ASP A 1 198 ? -22.431 7.709 1.257 1.00 81.62 198 ASP A O 1
ATOM 1324 N N . ILE A 1 199 ? -20.880 9.111 0.469 1.00 84.50 199 ILE A N 1
ATOM 1325 C CA . ILE A 1 199 ? -19.993 8.084 -0.102 1.00 84.50 199 ILE A CA 1
ATOM 1326 C C . ILE A 1 199 ? -18.510 8.398 0.128 1.00 84.50 199 ILE A C 1
ATOM 1328 O O . ILE A 1 199 ? -18.083 9.549 0.077 1.00 84.50 199 ILE A O 1
ATOM 1332 N N . CYS A 1 200 ? -17.698 7.355 0.305 1.00 88.31 200 CYS A N 1
ATOM 1333 C CA . CYS A 1 200 ? -16.238 7.458 0.290 1.00 88.31 200 CYS A CA 1
ATOM 1334 C C . CYS A 1 200 ? -15.697 7.339 -1.136 1.00 88.31 200 CYS A C 1
ATOM 1336 O O . CYS A 1 200 ? -16.088 6.424 -1.868 1.00 88.31 200 CYS A O 1
ATOM 1338 N N . ARG A 1 201 ? -14.782 8.237 -1.523 1.00 92.62 201 ARG A N 1
ATOM 1339 C CA . ARG A 1 201 ? -14.164 8.274 -2.857 1.00 92.62 201 ARG A CA 1
ATOM 1340 C C . ARG A 1 201 ? -12.662 8.526 -2.814 1.00 92.62 201 ARG A C 1
ATOM 1342 O O . ARG A 1 201 ? -12.164 9.231 -1.938 1.00 92.62 201 ARG A O 1
ATOM 1349 N N . ASP A 1 202 ? -11.950 7.927 -3.765 1.00 93.44 202 ASP A N 1
ATOM 1350 C CA . ASP A 1 202 ? -10.517 8.138 -3.963 1.00 93.44 202 ASP A CA 1
ATOM 1351 C C . ASP A 1 202 ? -10.313 9.339 -4.887 1.00 93.44 202 ASP A C 1
ATOM 1353 O O . ASP A 1 202 ? -10.401 9.216 -6.108 1.00 93.44 202 ASP A O 1
ATOM 1357 N N . LEU A 1 203 ? -10.016 10.502 -4.307 1.00 94.56 203 LEU A N 1
ATOM 1358 C CA . LEU A 1 203 ? -9.808 11.721 -5.088 1.00 94.56 203 LEU A CA 1
ATOM 1359 C C . LEU A 1 203 ? -8.594 11.635 -6.027 1.00 94.56 203 LEU A C 1
ATOM 1361 O O . LEU A 1 203 ? -8.449 12.503 -6.881 1.00 94.56 203 LEU A O 1
ATOM 1365 N N . MET A 1 204 ? -7.716 10.636 -5.890 1.00 92.44 204 MET A N 1
ATOM 1366 C CA . MET A 1 204 ? -6.528 10.496 -6.735 1.00 92.44 204 MET A CA 1
ATOM 1367 C C . MET A 1 204 ? -6.809 9.779 -8.059 1.00 92.44 204 MET A C 1
ATOM 1369 O O . MET A 1 204 ? -6.050 9.991 -9.007 1.00 92.44 204 MET A O 1
ATOM 1373 N N . ASN A 1 205 ? -7.859 8.948 -8.116 1.00 89.94 205 ASN A N 1
ATOM 1374 C CA . ASN A 1 205 ? -8.121 8.022 -9.226 1.00 89.94 205 ASN A CA 1
ATOM 1375 C C . ASN A 1 205 ? -9.603 7.934 -9.658 1.00 89.94 205 ASN A C 1
ATOM 1377 O O . ASN A 1 205 ? -9.886 7.349 -10.703 1.00 89.94 205 ASN A O 1
ATOM 1381 N N . ASP A 1 206 ? -10.560 8.476 -8.895 1.00 92.62 206 ASP A N 1
ATOM 1382 C CA . ASP A 1 206 ? -11.990 8.434 -9.238 1.00 92.62 206 ASP A CA 1
ATOM 1383 C C . ASP A 1 206 ? -12.340 9.475 -10.329 1.00 92.62 206 ASP A C 1
ATOM 1385 O O . ASP A 1 206 ? -12.196 10.677 -10.089 1.00 92.62 206 ASP A O 1
ATOM 1389 N N . PRO A 1 207 ? -12.828 9.066 -11.521 1.00 91.44 207 PRO A N 1
ATOM 1390 C CA . PRO A 1 207 ? -13.133 9.997 -12.612 1.00 91.44 207 PRO A CA 1
ATOM 1391 C C . PRO A 1 207 ? -14.329 10.923 -12.358 1.00 91.44 207 PRO A C 1
ATOM 1393 O O . PRO A 1 207 ? -14.502 11.883 -13.103 1.00 91.44 207 PRO A O 1
ATOM 1396 N N . GLU A 1 208 ? -15.165 10.651 -11.352 1.00 94.31 208 GLU A N 1
ATOM 1397 C CA . GLU A 1 208 ? -16.316 11.478 -10.963 1.00 94.31 208 GLU A CA 1
ATOM 1398 C C . GLU A 1 208 ? -15.975 12.452 -9.807 1.00 94.31 208 GLU A C 1
ATOM 1400 O O . GLU A 1 208 ? -16.746 13.372 -9.519 1.00 94.31 208 GLU A O 1
ATOM 1405 N N . HIS A 1 209 ? -14.826 12.264 -9.140 1.00 95.06 209 HIS A N 1
ATOM 1406 C CA . HIS A 1 209 ? -14.409 12.978 -7.923 1.00 95.06 209 HIS A CA 1
ATOM 1407 C C . HIS A 1 209 ? -12.913 13.353 -7.949 1.00 95.06 209 HIS A C 1
ATOM 1409 O O . HIS A 1 209 ? -12.230 13.287 -6.928 1.00 95.06 209 HIS A O 1
ATOM 1415 N N . CYS A 1 210 ? -12.370 13.719 -9.108 1.00 94.94 210 CYS A N 1
ATOM 1416 C CA . CYS A 1 210 ? -10.930 13.871 -9.278 1.00 94.94 210 CYS A CA 1
ATOM 1417 C C . CYS A 1 210 ? -10.389 15.145 -8.614 1.00 94.94 210 CYS A C 1
ATOM 1419 O O . CYS A 1 210 ? -10.796 16.258 -8.940 1.00 94.94 210 CYS A O 1
ATOM 1421 N N . GLY A 1 211 ? -9.477 15.002 -7.652 1.00 93.88 211 GLY A N 1
ATOM 1422 C CA . GLY A 1 211 ? -8.888 16.099 -6.871 1.00 93.88 211 GLY A CA 1
ATOM 1423 C C . GLY A 1 211 ? -9.842 16.770 -5.870 1.00 93.88 211 GLY A C 1
ATOM 1424 O O . GLY A 1 211 ? -9.394 17.295 -4.851 1.00 93.88 211 GLY A O 1
ATOM 1425 N N . ALA A 1 212 ? -11.153 16.725 -6.115 1.00 94.50 212 ALA A N 1
ATOM 1426 C CA . ALA A 1 212 ? -12.198 17.220 -5.229 1.00 94.50 212 ALA A CA 1
ATOM 1427 C C . ALA A 1 212 ? -13.512 16.445 -5.420 1.00 94.50 212 ALA A C 1
ATOM 1429 O O . ALA A 1 212 ? -13.829 15.956 -6.504 1.00 94.50 212 ALA A O 1
ATOM 1430 N N . CYS A 1 213 ? -14.324 16.382 -4.364 1.00 94.88 213 CYS A N 1
ATOM 1431 C CA . CYS A 1 213 ? -15.639 15.753 -4.426 1.00 94.88 213 CYS A CA 1
ATOM 1432 C C . CYS A 1 213 ? -16.531 16.382 -5.506 1.00 94.88 213 CYS A C 1
ATOM 1434 O O . CYS A 1 213 ? -16.649 17.606 -5.583 1.00 94.88 213 CYS A O 1
ATOM 1436 N N . PHE A 1 214 ? -17.186 15.529 -6.300 1.00 93.62 214 PHE A N 1
ATOM 1437 C CA . PHE A 1 214 ? -18.057 15.897 -7.422 1.00 93.62 214 PHE A CA 1
ATOM 1438 C C . PHE A 1 214 ? -17.346 16.653 -8.563 1.00 93.62 214 PHE A C 1
ATOM 1440 O O . PHE A 1 214 ? -17.999 17.307 -9.379 1.00 93.62 214 PHE A O 1
ATOM 1447 N N . HIS A 1 215 ? -16.014 16.569 -8.635 1.00 94.62 215 HIS A N 1
ATOM 1448 C CA . HIS A 1 215 ? -15.224 17.078 -9.752 1.00 94.62 215 HIS A CA 1
ATOM 1449 C C . HIS A 1 215 ? -15.016 15.983 -10.805 1.00 94.62 215 HIS A C 1
ATOM 1451 O O . HIS A 1 215 ? -13.977 15.324 -10.857 1.00 94.62 215 HIS A O 1
ATOM 1457 N N . ALA A 1 216 ? -16.039 15.766 -11.631 1.00 94.38 216 ALA A N 1
ATOM 1458 C CA . ALA A 1 216 ? -15.964 14.798 -12.716 1.00 94.38 216 ALA A CA 1
ATOM 1459 C C . ALA A 1 216 ? -15.074 15.305 -13.862 1.00 94.38 216 ALA A C 1
ATOM 1461 O O . ALA A 1 216 ? -15.221 16.446 -14.310 1.00 94.38 216 ALA A O 1
ATOM 1462 N N . CYS A 1 217 ? -14.192 14.438 -14.356 1.00 92.56 217 CYS A N 1
ATOM 1463 C CA . CYS A 1 217 ? -13.382 14.700 -15.540 1.00 92.56 217 CYS A CA 1
ATOM 1464 C C . CYS A 1 217 ? -14.243 14.748 -16.812 1.00 92.56 217 CYS A C 1
ATOM 1466 O O . CYS A 1 217 ? -15.363 14.226 -16.855 1.00 92.56 217 CYS A O 1
ATOM 1468 N N . ALA A 1 218 ? -13.737 15.383 -17.871 1.00 90.94 218 ALA A N 1
ATOM 1469 C CA . ALA A 1 218 ? -14.449 15.441 -19.139 1.00 90.94 218 ALA A CA 1
ATOM 1470 C C . ALA A 1 218 ? -14.579 14.038 -19.777 1.00 90.94 218 ALA A C 1
ATOM 1472 O O . ALA A 1 218 ? -13.806 13.125 -19.475 1.00 90.94 218 ALA A O 1
ATOM 1473 N N . PRO A 1 219 ? -15.536 13.828 -20.701 1.00 80.25 219 PRO A N 1
ATOM 1474 C CA . PRO A 1 219 ? -15.572 12.607 -21.497 1.00 80.25 219 PRO A CA 1
ATOM 1475 C C . PRO A 1 219 ? -14.225 12.389 -22.199 1.00 80.25 219 PRO A C 1
ATOM 1477 O O . PRO A 1 219 ? -13.709 13.316 -22.813 1.00 80.25 219 PRO A O 1
ATOM 1480 N N . VAL A 1 220 ? -13.700 11.162 -22.121 1.00 76.44 220 VAL A N 1
ATOM 1481 C CA . VAL A 1 220 ? -12.344 10.749 -22.547 1.00 76.44 220 VAL A CA 1
ATOM 1482 C C . VAL A 1 220 ? -11.166 11.337 -21.756 1.00 76.44 220 VAL A C 1
ATOM 1484 O O . VAL A 1 220 ? -10.035 11.268 -22.221 1.00 76.44 220 VAL A O 1
ATOM 1487 N N . GLU A 1 221 ? -11.382 11.842 -20.543 1.00 87.75 221 GLU A N 1
ATOM 1488 C CA . GLU A 1 221 ? -10.307 12.087 -19.572 1.00 87.75 221 GLU A CA 1
ATOM 1489 C C . GLU A 1 221 ? -10.232 10.968 -18.518 1.00 87.75 221 GLU A C 1
ATOM 1491 O O . GLU A 1 221 ? -11.215 10.281 -18.231 1.00 87.75 221 GLU A O 1
ATOM 1496 N N . VAL A 1 222 ? -9.048 10.785 -17.931 1.00 86.44 222 VAL A N 1
ATOM 1497 C CA . VAL A 1 222 ? -8.795 9.910 -16.778 1.00 86.44 222 VAL A CA 1
ATOM 1498 C C . VAL A 1 222 ? -8.401 10.748 -15.567 1.00 86.44 222 VAL A C 1
ATOM 1500 O O . VAL A 1 222 ? -7.702 11.752 -15.707 1.00 86.44 222 VAL A O 1
ATOM 1503 N N . CYS A 1 223 ? -8.809 10.322 -14.372 1.00 89.25 223 CYS A N 1
ATOM 1504 C CA . CYS A 1 223 ? -8.256 10.877 -13.144 1.00 89.25 223 CYS A CA 1
ATOM 1505 C C . CYS A 1 223 ? -6.929 10.187 -12.825 1.00 89.25 223 CYS A C 1
ATOM 1507 O O . CYS A 1 223 ? -6.885 8.963 -12.697 1.00 89.25 223 CYS A O 1
ATOM 1509 N N . ALA A 1 224 ? -5.859 10.964 -12.680 1.00 86.88 224 ALA A N 1
ATOM 1510 C CA . ALA A 1 224 ? -4.591 10.484 -12.151 1.00 86.88 224 ALA A CA 1
ATOM 1511 C C . ALA A 1 224 ? -4.008 11.535 -11.207 1.00 86.88 224 ALA A C 1
ATOM 1513 O O . ALA A 1 224 ? -4.073 12.729 -11.484 1.00 86.88 224 ALA A O 1
ATOM 1514 N N . VAL A 1 225 ? -3.443 11.099 -10.079 1.00 87.94 225 VAL A N 1
ATOM 1515 C CA . VAL A 1 225 ? -2.841 11.968 -9.045 1.00 87.94 225 VAL A CA 1
ATOM 1516 C C . VAL A 1 225 ? -3.707 13.175 -8.631 1.00 87.94 225 VAL A C 1
ATOM 1518 O O . VAL A 1 225 ? -3.190 14.224 -8.251 1.00 87.94 225 VAL A O 1
ATOM 1521 N N . GLY A 1 226 ? -5.034 13.025 -8.692 1.00 91.19 226 GLY A N 1
ATOM 1522 C CA . GLY A 1 226 ? -5.995 14.076 -8.349 1.00 91.19 226 GLY A CA 1
ATOM 1523 C C . GLY A 1 226 ? -6.108 15.201 -9.377 1.00 91.19 226 GLY A C 1
ATOM 1524 O O . GLY A 1 226 ? -6.469 16.322 -9.030 1.00 91.19 226 GLY A O 1
ATOM 1525 N N . THR A 1 227 ? -5.776 14.934 -10.640 1.00 90.75 227 THR A N 1
ATOM 1526 C CA . THR A 1 227 ? -5.989 15.841 -11.773 1.00 90.75 227 THR A CA 1
ATOM 1527 C C . THR A 1 227 ? -6.557 15.064 -12.962 1.00 90.75 227 THR A C 1
ATOM 1529 O O . THR A 1 227 ? -6.200 13.908 -13.194 1.00 90.75 227 THR A O 1
ATOM 1532 N N . CYS A 1 228 ? -7.465 15.690 -13.709 1.00 90.19 228 CYS A N 1
ATOM 1533 C CA . CYS A 1 228 ? -7.994 15.129 -14.946 1.00 90.19 228 CYS A CA 1
ATOM 1534 C C . CYS A 1 228 ? -6.983 15.318 -16.082 1.00 90.19 228 CYS A C 1
ATOM 1536 O O . CYS A 1 228 ? -6.523 16.434 -16.331 1.00 90.19 228 CYS A O 1
ATOM 1538 N N . PHE A 1 229 ? -6.652 14.231 -16.772 1.00 82.06 229 PHE A N 1
ATOM 1539 C CA . PHE A 1 229 ? -5.760 14.220 -17.928 1.00 82.06 229 PHE A CA 1
ATOM 1540 C C . PHE A 1 229 ? -6.487 13.655 -19.151 1.00 82.06 229 PHE A C 1
ATOM 1542 O O . PHE A 1 229 ? -7.285 12.730 -18.990 1.00 82.06 229 PHE A O 1
ATOM 1549 N N . PRO A 1 230 ? -6.193 14.130 -20.377 1.00 82.50 230 PRO A N 1
ATOM 1550 C CA . PRO A 1 230 ? -6.648 13.468 -21.596 1.00 82.50 230 PRO A CA 1
ATOM 1551 C C . PRO A 1 230 ? -6.268 11.986 -21.564 1.00 82.50 230 PRO A C 1
ATOM 1553 O O . PRO A 1 230 ? -5.104 11.651 -21.336 1.00 82.50 230 PRO A O 1
ATOM 1556 N N . ALA A 1 231 ? -7.235 11.092 -21.778 1.00 75.81 231 ALA A N 1
ATOM 1557 C CA . ALA A 1 231 ? -6.937 9.674 -21.883 1.00 75.81 231 ALA A CA 1
ATOM 1558 C C . ALA A 1 231 ? -6.022 9.436 -23.087 1.00 75.81 231 ALA A C 1
ATOM 1560 O O . ALA A 1 231 ? -6.196 10.030 -24.155 1.00 75.81 231 ALA A O 1
ATOM 1561 N N . CYS A 1 232 ? -5.055 8.544 -22.910 1.00 78.38 232 CYS A N 1
ATOM 1562 C CA . CYS A 1 232 ? -4.139 8.180 -23.974 1.00 78.38 232 CYS A CA 1
ATOM 1563 C C . CYS A 1 232 ? -4.876 7.559 -25.168 1.00 78.38 232 CYS A C 1
ATOM 1565 O O . CYS A 1 232 ? -5.856 6.827 -25.002 1.00 78.38 232 CYS A O 1
ATOM 1567 N N . GLU A 1 233 ? -4.381 7.830 -26.378 1.00 81.75 233 GLU A N 1
ATOM 1568 C CA . GLU A 1 233 ? -4.883 7.181 -27.589 1.00 81.75 233 GLU A CA 1
ATOM 1569 C C . GLU A 1 233 ? -4.732 5.652 -27.494 1.00 81.75 233 GLU A C 1
ATOM 1571 O O . GLU A 1 233 ? -3.881 5.123 -26.774 1.00 81.75 233 GLU A O 1
ATOM 1576 N N . THR A 1 234 ? -5.565 4.913 -28.228 1.00 80.69 234 THR A N 1
ATOM 1577 C CA . THR A 1 234 ? -5.560 3.445 -28.197 1.00 80.69 234 THR A CA 1
ATOM 1578 C C . THR A 1 234 ? -4.186 2.885 -28.570 1.00 80.69 234 THR A C 1
ATOM 1580 O O . THR A 1 234 ? -3.740 3.071 -29.700 1.00 80.69 234 THR A O 1
ATOM 1583 N N . GLY A 1 235 ? -3.554 2.167 -27.638 1.00 79.75 235 GLY A N 1
ATOM 1584 C CA . GLY A 1 235 ? -2.190 1.634 -27.768 1.00 79.75 235 GLY A CA 1
ATOM 1585 C C . GLY A 1 235 ? -1.196 2.257 -26.782 1.00 79.75 235 GLY A C 1
ATOM 1586 O O . GLY A 1 235 ? -0.205 1.624 -26.437 1.00 79.75 235 GLY A O 1
ATOM 1587 N N . PHE A 1 236 ? -1.496 3.442 -26.248 1.00 84.44 236 PHE A N 1
ATOM 1588 C CA . PHE A 1 236 ? -0.626 4.161 -25.321 1.00 84.44 236 PHE A CA 1
ATOM 1589 C C . PHE A 1 236 ? -1.068 3.979 -23.860 1.00 84.44 236 PHE A C 1
ATOM 1591 O O . PHE A 1 236 ? -2.254 3.864 -23.551 1.00 84.44 236 PHE A O 1
ATOM 1598 N N . THR A 1 237 ? -0.103 3.971 -22.940 1.00 86.69 237 THR A N 1
ATOM 1599 C CA . THR A 1 237 ? -0.307 3.863 -21.485 1.00 86.69 237 THR A CA 1
ATOM 1600 C C . THR A 1 237 ? 0.051 5.183 -20.807 1.00 86.69 237 THR A C 1
ATOM 1602 O O . THR A 1 237 ? 1.068 5.785 -21.143 1.00 86.69 237 THR A O 1
ATOM 1605 N N . TRP A 1 238 ? -0.754 5.632 -19.841 1.00 84.88 238 TRP A N 1
ATOM 1606 C CA . TRP A 1 238 ? -0.429 6.810 -19.031 1.00 84.88 238 TRP A CA 1
ATOM 1607 C C . TRP A 1 238 ? 0.656 6.471 -18.005 1.00 84.88 238 TRP A C 1
ATOM 1609 O O . TRP A 1 238 ? 0.427 5.639 -17.127 1.00 84.88 238 TRP A O 1
ATOM 1619 N N . CYS A 1 239 ? 1.816 7.123 -18.099 1.00 85.88 239 CYS A N 1
ATOM 1620 C CA . CYS A 1 239 ? 2.962 6.870 -17.220 1.00 85.88 239 CYS A CA 1
ATOM 1621 C C . CYS A 1 239 ? 3.215 7.960 -16.165 1.00 85.88 239 CYS A C 1
ATOM 1623 O O . CYS A 1 239 ? 4.268 7.977 -15.534 1.00 85.88 239 CYS A O 1
ATOM 1625 N N . GLY A 1 240 ? 2.210 8.803 -15.902 1.00 76.69 240 GLY A N 1
ATOM 1626 C CA . GLY A 1 240 ? 2.189 9.780 -14.806 1.00 76.69 240 GLY A CA 1
ATOM 1627 C C . GLY A 1 240 ? 2.265 11.233 -15.272 1.00 76.69 240 GLY A C 1
ATOM 1628 O O . GLY A 1 240 ? 1.644 12.094 -14.655 1.00 76.69 240 GLY A O 1
ATOM 1629 N N . ASP A 1 241 ? 2.970 11.487 -16.373 1.00 77.50 241 ASP A N 1
ATOM 1630 C CA . ASP A 1 241 ? 3.137 12.800 -17.008 1.00 77.50 241 ASP A CA 1
ATOM 1631 C C . ASP A 1 241 ? 2.894 12.778 -18.529 1.00 77.50 241 ASP A C 1
ATOM 1633 O O . ASP A 1 241 ? 2.475 13.786 -19.101 1.00 77.50 241 ASP A O 1
ATOM 1637 N N . THR A 1 242 ? 3.122 11.636 -19.184 1.00 84.06 242 THR A N 1
ATOM 1638 C CA . THR A 1 242 ? 2.910 11.447 -20.622 1.00 84.06 242 THR A CA 1
ATOM 1639 C C . THR A 1 242 ? 2.294 10.086 -20.965 1.00 84.06 242 THR A C 1
ATOM 1641 O O . THR A 1 242 ? 2.353 9.118 -20.200 1.00 84.06 242 THR A O 1
ATOM 1644 N N . CYS A 1 243 ? 1.701 10.020 -22.156 1.00 86.62 243 CYS A N 1
ATOM 1645 C CA . CYS A 1 243 ? 1.250 8.792 -22.796 1.00 86.62 243 CYS A CA 1
ATOM 1646 C C . CYS A 1 243 ? 2.417 8.135 -23.541 1.00 86.62 243 CYS A C 1
ATOM 1648 O O . CYS A 1 243 ? 3.042 8.773 -24.388 1.00 86.62 243 CYS A O 1
ATOM 1650 N N . VAL A 1 244 ? 2.694 6.865 -23.246 1.00 90.38 244 VAL A N 1
ATOM 1651 C CA . VAL A 1 244 ? 3.836 6.118 -23.794 1.00 90.38 244 VAL A CA 1
ATOM 1652 C C . VAL A 1 244 ? 3.371 4.828 -24.461 1.00 90.38 244 VAL A C 1
ATOM 1654 O O . VAL A 1 244 ? 2.544 4.104 -23.902 1.00 90.38 244 VAL A O 1
ATOM 1657 N N . ASP A 1 245 ? 3.914 4.513 -25.638 1.00 93.19 245 ASP A N 1
ATOM 1658 C CA . ASP A 1 245 ? 3.747 3.190 -26.240 1.00 93.19 245 ASP A CA 1
ATOM 1659 C C . ASP A 1 245 ? 4.724 2.203 -25.587 1.00 93.19 245 ASP A C 1
A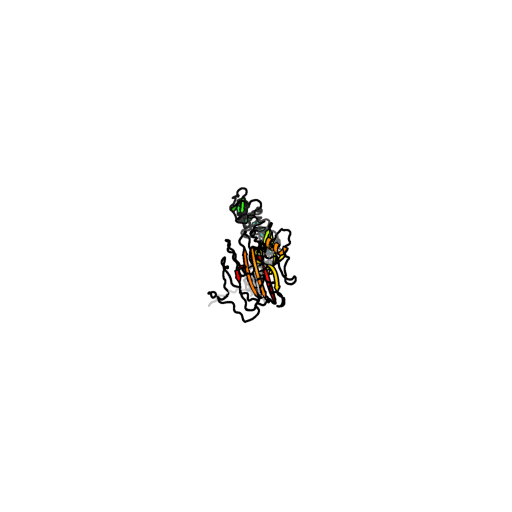TOM 1661 O O . ASP A 1 245 ? 5.887 2.064 -25.972 1.00 93.19 245 ASP A O 1
ATOM 1665 N N . THR A 1 246 ? 4.222 1.491 -24.581 1.00 93.62 246 THR A N 1
ATOM 1666 C CA . THR A 1 246 ? 4.978 0.480 -23.831 1.00 93.62 246 THR A CA 1
ATOM 1667 C C . THR A 1 246 ? 5.392 -0.730 -24.676 1.00 93.62 246 THR A C 1
ATOM 1669 O O . THR A 1 246 ? 6.089 -1.601 -24.160 1.00 93.62 246 THR A O 1
ATOM 1672 N N . GLN A 1 247 ? 4.981 -0.827 -25.949 1.00 92.62 247 GLN A N 1
ATOM 1673 C CA . GLN A 1 247 ? 5.416 -1.890 -26.856 1.00 92.62 247 GLN A CA 1
ATOM 1674 C C . GLN A 1 247 ? 6.797 -1.643 -27.472 1.00 92.62 247 GLN A C 1
ATOM 1676 O O . GLN A 1 247 ? 7.439 -2.618 -27.871 1.00 92.62 247 GLN A O 1
ATOM 1681 N N . VAL A 1 248 ? 7.228 -0.378 -27.556 1.00 90.00 248 VAL A N 1
ATOM 1682 C CA . VAL A 1 248 ? 8.457 0.048 -28.256 1.00 90.00 248 VAL A CA 1
ATOM 1683 C C . VAL A 1 248 ? 9.308 1.056 -27.476 1.00 90.00 248 VAL A C 1
ATOM 1685 O O . VAL A 1 248 ? 10.467 1.261 -27.823 1.00 90.00 248 VAL A O 1
ATOM 1688 N N . ASP A 1 249 ? 8.776 1.689 -26.428 1.00 92.44 249 ASP A N 1
ATOM 1689 C CA . ASP A 1 249 ? 9.538 2.640 -25.618 1.00 92.44 249 ASP A CA 1
ATOM 1690 C C . ASP A 1 249 ? 10.542 1.927 -24.696 1.00 92.44 249 ASP A C 1
ATOM 1692 O O . ASP A 1 249 ? 10.175 1.160 -23.803 1.00 92.44 249 ASP A O 1
ATOM 1696 N N . GLU A 1 250 ? 11.830 2.208 -24.898 1.00 90.12 250 GLU A N 1
ATOM 1697 C CA . GLU A 1 250 ? 12.939 1.567 -24.181 1.00 90.12 250 GLU A CA 1
ATOM 1698 C C . GLU A 1 250 ? 13.028 1.939 -22.693 1.00 90.12 250 GLU A C 1
ATOM 1700 O O . GLU A 1 250 ? 13.702 1.233 -21.946 1.00 90.12 250 GLU A O 1
ATOM 1705 N N . ALA A 1 251 ? 12.356 3.007 -22.245 1.00 92.50 251 ALA A N 1
ATOM 1706 C CA . ALA A 1 251 ? 12.281 3.424 -20.842 1.00 92.50 251 ALA A CA 1
ATOM 1707 C C . ALA A 1 251 ? 11.014 2.906 -20.121 1.00 92.50 251 ALA A C 1
ATOM 1709 O O . ALA A 1 251 ? 10.955 2.911 -18.887 1.00 92.50 251 ALA A O 1
ATOM 1710 N N . HIS A 1 252 ? 10.013 2.435 -20.871 1.00 93.44 252 HIS A N 1
ATOM 1711 C CA . HIS A 1 252 ? 8.703 2.001 -20.369 1.00 93.44 252 HIS A CA 1
ATOM 1712 C C . HIS A 1 252 ? 8.288 0.633 -20.947 1.00 93.44 252 HIS A C 1
ATOM 1714 O O . HIS A 1 252 ? 7.104 0.372 -21.195 1.00 93.44 252 HIS A O 1
ATOM 1720 N N . CYS A 1 253 ? 9.255 -0.257 -21.175 1.00 94.19 253 CYS A N 1
ATOM 1721 C CA . CYS A 1 253 ? 9.029 -1.481 -21.929 1.00 94.19 253 CYS A CA 1
ATOM 1722 C C . CYS A 1 253 ? 8.148 -2.482 -21.166 1.00 94.19 253 CYS A C 1
ATOM 1724 O O . CYS A 1 253 ? 8.479 -2.970 -20.079 1.00 94.19 253 CYS A O 1
ATOM 1726 N N . GLY A 1 254 ? 6.976 -2.771 -21.732 1.00 92.44 254 GLY A N 1
ATOM 1727 C CA . GLY A 1 254 ? 5.944 -3.591 -21.099 1.00 92.44 254 GLY A CA 1
ATOM 1728 C C . GLY A 1 254 ? 5.353 -2.973 -19.826 1.00 92.44 254 GLY A C 1
ATOM 1729 O O . GLY A 1 254 ? 4.788 -3.698 -19.005 1.00 92.44 254 GLY A O 1
ATOM 1730 N N . GLY A 1 255 ? 5.525 -1.668 -19.597 1.00 91.75 255 GLY A N 1
ATOM 1731 C CA . GLY A 1 255 ? 4.949 -0.949 -18.461 1.00 91.75 255 GLY A CA 1
ATOM 1732 C C . GLY A 1 255 ? 5.791 0.242 -18.006 1.00 91.75 255 GLY A C 1
ATOM 1733 O O . GLY A 1 255 ? 6.996 0.302 -18.225 1.00 91.75 255 GLY A O 1
ATOM 1734 N N . CYS A 1 256 ? 5.150 1.192 -17.335 1.00 91.50 256 CYS A N 1
ATOM 1735 C CA . CYS A 1 256 ? 5.773 2.462 -16.975 1.00 91.50 256 CYS A CA 1
ATOM 1736 C C . CYS A 1 256 ? 6.986 2.313 -16.040 1.00 91.50 256 CYS A C 1
ATOM 1738 O O . CYS A 1 256 ? 6.934 1.556 -15.069 1.00 91.50 256 CYS A O 1
ATOM 1740 N N . GLY A 1 257 ? 8.064 3.059 -16.314 1.00 91.06 257 GLY A N 1
ATOM 1741 C CA . GLY A 1 257 ? 9.284 3.049 -15.500 1.00 91.06 257 GLY A CA 1
ATOM 1742 C C . GLY A 1 257 ? 10.074 1.737 -15.564 1.00 91.06 257 GLY A C 1
ATOM 1743 O O . GLY A 1 257 ? 10.751 1.386 -14.596 1.00 91.06 257 GLY A O 1
ATOM 1744 N N . ARG A 1 258 ? 9.969 0.996 -16.674 1.00 93.12 258 ARG A N 1
ATOM 1745 C CA . ARG A 1 258 ? 10.657 -0.280 -16.917 1.00 93.12 258 ARG A CA 1
ATOM 1746 C C . ARG A 1 258 ? 11.682 -0.124 -18.051 1.00 93.12 258 ARG A C 1
ATOM 1748 O O . ARG A 1 258 ? 11.402 -0.546 -19.173 1.00 93.12 258 ARG A O 1
ATOM 1755 N N . PRO A 1 259 ? 12.850 0.488 -17.787 1.00 93.12 259 PRO A N 1
ATOM 1756 C CA . PRO A 1 259 ? 13.890 0.604 -18.792 1.00 93.12 259 PRO A CA 1
ATOM 1757 C C . PRO A 1 259 ? 14.522 -0.757 -19.100 1.00 93.12 259 PRO A C 1
ATOM 1759 O O . PRO A 1 259 ? 14.724 -1.568 -18.191 1.00 93.12 259 PRO A O 1
ATOM 1762 N N . CYS A 1 260 ? 14.862 -0.987 -20.365 1.00 89.12 260 CYS A N 1
ATOM 1763 C CA . CYS A 1 260 ? 15.636 -2.158 -20.776 1.00 89.12 260 CYS A CA 1
ATOM 1764 C C . CYS A 1 260 ? 17.105 -2.064 -20.331 1.00 89.12 260 CYS A C 1
ATOM 1766 O O . CYS A 1 260 ? 17.619 -0.978 -20.041 1.00 89.12 260 CYS A O 1
ATOM 1768 N N . ALA A 1 261 ? 17.789 -3.208 -20.225 1.00 87.00 261 ALA A N 1
ATOM 1769 C CA . ALA A 1 261 ? 19.202 -3.228 -19.861 1.00 87.00 261 ALA A CA 1
ATOM 1770 C C . ALA A 1 261 ? 20.094 -2.756 -21.026 1.00 87.00 261 ALA A C 1
ATOM 1772 O O . ALA A 1 261 ? 19.681 -2.708 -22.183 1.00 87.00 261 ALA A O 1
ATOM 1773 N N . ALA A 1 262 ? 21.356 -2.425 -20.734 1.00 78.31 262 ALA A N 1
ATOM 1774 C CA . ALA A 1 262 ? 22.326 -2.107 -21.782 1.00 78.31 262 ALA A CA 1
ATOM 1775 C C . ALA A 1 262 ? 22.496 -3.304 -22.739 1.00 78.31 262 ALA A C 1
ATOM 1777 O O . ALA A 1 262 ? 22.733 -4.426 -22.290 1.00 78.31 262 ALA A O 1
ATOM 1778 N N . GLY A 1 263 ? 22.378 -3.057 -24.046 1.00 71.75 263 GLY A N 1
ATOM 1779 C CA . GLY A 1 263 ? 22.365 -4.098 -25.077 1.00 71.75 263 GLY A CA 1
ATOM 1780 C C . GLY A 1 263 ? 20.996 -4.739 -25.354 1.00 71.75 263 GLY A C 1
ATOM 1781 O O . GLY A 1 263 ? 20.925 -5.667 -26.159 1.00 71.75 263 GLY A O 1
ATOM 1782 N N . GLU A 1 264 ? 19.916 -4.267 -24.730 1.00 84.62 264 GLU A N 1
ATOM 1783 C CA . GLU A 1 264 ? 18.536 -4.676 -25.021 1.00 84.62 264 GLU A CA 1
ATOM 1784 C C . GLU A 1 264 ? 17.744 -3.531 -25.670 1.00 84.62 264 GLU A C 1
ATOM 1786 O O . GLU A 1 264 ? 17.995 -2.362 -25.390 1.00 84.62 264 GLU A O 1
ATOM 1791 N N . THR A 1 265 ? 16.748 -3.868 -26.491 1.00 86.31 265 THR A N 1
ATOM 1792 C CA . THR A 1 265 ? 15.743 -2.918 -27.002 1.00 86.31 265 THR A CA 1
ATOM 1793 C C . THR A 1 265 ? 14.331 -3.438 -26.723 1.00 86.31 265 THR A C 1
ATOM 1795 O O . THR A 1 265 ? 14.143 -4.629 -26.443 1.00 86.31 265 THR A O 1
ATOM 1798 N N . CYS A 1 266 ? 13.329 -2.559 -26.769 1.00 88.38 266 CYS A N 1
ATOM 1799 C CA . CYS A 1 266 ? 11.946 -2.936 -26.503 1.00 88.38 266 CYS A CA 1
ATOM 1800 C C . CYS A 1 266 ? 11.255 -3.468 -27.764 1.00 88.38 266 CYS A C 1
ATOM 1802 O O . CYS A 1 266 ? 11.024 -2.729 -28.719 1.00 88.38 266 CYS A O 1
ATOM 1804 N N . VAL A 1 267 ? 10.880 -4.750 -27.752 1.00 88.38 267 VAL A N 1
ATOM 1805 C CA . VAL A 1 267 ? 10.140 -5.387 -28.849 1.00 88.38 267 VAL A CA 1
ATOM 1806 C C . VAL A 1 267 ? 8.862 -6.008 -28.296 1.00 88.38 267 VAL A C 1
ATOM 1808 O O . VAL A 1 267 ? 8.918 -6.901 -27.451 1.00 88.38 267 VAL A O 1
ATOM 1811 N N . ALA A 1 268 ? 7.702 -5.529 -28.759 1.00 88.31 268 ALA A N 1
ATOM 1812 C CA . ALA A 1 268 ? 6.379 -5.986 -28.311 1.00 88.31 268 ALA A CA 1
ATOM 1813 C C . ALA A 1 268 ? 6.239 -6.014 -26.770 1.00 88.31 268 ALA A C 1
ATOM 1815 O O . ALA A 1 268 ? 5.751 -6.977 -26.173 1.00 88.31 268 ALA A O 1
ATOM 1816 N N . GLY A 1 269 ? 6.747 -4.967 -26.114 1.00 91.06 269 GLY A N 1
ATOM 1817 C CA . GLY A 1 269 ? 6.698 -4.805 -24.659 1.00 91.06 269 GLY A CA 1
ATOM 1818 C C . GLY A 1 269 ? 7.602 -5.759 -23.877 1.00 91.06 269 GLY A C 1
ATOM 1819 O O . GLY A 1 269 ? 7.397 -5.949 -22.678 1.00 91.06 269 GLY A O 1
ATOM 1820 N N . THR A 1 270 ? 8.592 -6.365 -24.536 1.00 92.44 270 THR A N 1
ATOM 1821 C CA . THR A 1 270 ? 9.607 -7.214 -23.906 1.00 92.44 270 THR A CA 1
ATOM 1822 C C . THR A 1 270 ? 11.005 -6.730 -24.278 1.00 92.44 270 THR A C 1
ATOM 1824 O O . THR A 1 270 ? 11.359 -6.674 -25.457 1.00 92.44 270 THR A O 1
ATOM 1827 N N . CYS A 1 271 ? 11.821 -6.423 -23.268 1.00 89.81 271 CYS A N 1
ATOM 1828 C CA . CYS A 1 271 ? 13.240 -6.149 -23.466 1.00 89.81 271 CYS A CA 1
ATOM 1829 C C . CYS A 1 271 ? 13.926 -7.400 -24.015 1.00 89.81 271 CYS A C 1
ATOM 1831 O O . CYS A 1 271 ? 13.856 -8.473 -23.412 1.00 89.81 271 CYS A O 1
ATOM 1833 N N . SER A 1 272 ? 14.536 -7.261 -25.187 1.00 85.31 272 SER A N 1
ATOM 1834 C CA . SER A 1 272 ? 15.161 -8.355 -25.925 1.00 85.31 272 SER A CA 1
ATOM 1835 C C . SER A 1 272 ? 16.591 -7.971 -26.282 1.00 85.31 272 SER A C 1
ATOM 1837 O O . SER A 1 272 ? 16.832 -6.861 -26.756 1.00 85.31 272 SER A O 1
ATOM 1839 N N . ALA A 1 273 ? 17.537 -8.885 -26.060 1.00 77.12 273 ALA A N 1
ATOM 1840 C CA . ALA A 1 273 ? 18.946 -8.662 -26.372 1.00 77.12 273 ALA A CA 1
ATOM 1841 C C . ALA A 1 273 ? 19.137 -8.420 -27.876 1.00 77.12 273 ALA A C 1
ATOM 1843 O O . ALA A 1 273 ? 18.842 -9.294 -28.696 1.00 77.12 273 ALA A O 1
ATOM 1844 N N . VAL A 1 274 ? 19.664 -7.250 -28.232 1.00 74.12 274 VAL A N 1
ATOM 1845 C CA . VAL A 1 274 ? 19.966 -6.898 -29.620 1.00 74.12 274 VAL A CA 1
ATOM 1846 C C . VAL A 1 274 ? 21.119 -7.777 -30.102 1.00 74.12 274 VAL A C 1
ATOM 1848 O O . VAL A 1 274 ? 22.137 -7.898 -29.419 1.00 74.12 274 VAL A O 1
ATOM 1851 N N . GLN A 1 275 ? 20.979 -8.397 -31.277 1.00 84.25 275 GLN A N 1
ATOM 1852 C CA . GLN A 1 275 ? 22.123 -8.959 -31.996 1.00 84.25 275 GLN A CA 1
ATOM 1853 C C . GLN A 1 275 ? 22.718 -7.839 -32.862 1.00 84.25 275 GLN A C 1
ATOM 1855 O O . GLN A 1 275 ? 22.084 -7.438 -33.833 1.00 84.25 275 GLN A O 1
ATOM 1860 N N . PRO A 1 276 ? 23.885 -7.273 -32.507 1.00 88.44 276 PRO A N 1
ATOM 1861 C CA . PRO A 1 276 ? 24.460 -6.155 -33.249 1.00 88.44 276 PRO A CA 1
ATOM 1862 C C . PRO A 1 276 ? 24.963 -6.621 -34.619 1.00 88.44 276 PRO A C 1
ATOM 1864 O O . PRO A 1 276 ? 25.597 -7.670 -34.716 1.00 88.44 276 PRO A O 1
ATOM 1867 N N . ALA A 1 277 ? 24.781 -5.833 -35.676 1.00 89.44 277 ALA A N 1
ATOM 1868 C CA . ALA A 1 277 ? 25.238 -6.189 -37.018 1.00 89.44 277 ALA A CA 1
ATOM 1869 C C . ALA A 1 277 ? 26.769 -6.164 -37.160 1.00 89.44 277 ALA A C 1
ATOM 1871 O O . ALA A 1 277 ? 27.337 -6.804 -38.045 1.00 89.44 277 ALA A O 1
ATOM 1872 N N . SER A 1 278 ? 27.470 -5.446 -36.277 1.00 91.00 278 SER A N 1
ATOM 1873 C CA . SER A 1 278 ? 28.932 -5.320 -36.287 1.00 91.00 278 SER A CA 1
ATOM 1874 C C . SER A 1 278 ? 29.514 -5.108 -34.887 1.00 91.00 278 SER A C 1
ATOM 1876 O O . SER A 1 278 ? 28.811 -4.710 -33.958 1.00 91.00 278 SER A O 1
ATOM 1878 N N . CYS A 1 279 ? 30.833 -5.275 -34.738 1.00 93.25 279 CYS A N 1
ATOM 1879 C CA . CYS A 1 279 ? 31.532 -4.909 -33.501 1.00 93.25 279 CYS A CA 1
ATOM 1880 C C . CYS A 1 279 ? 31.350 -3.424 -33.131 1.00 93.25 279 CYS A C 1
ATOM 1882 O O . CYS A 1 279 ? 31.334 -3.074 -31.954 1.00 93.25 279 CYS A O 1
ATOM 1884 N N . ARG A 1 280 ? 31.195 -2.542 -34.126 1.00 91.81 280 ARG A N 1
ATOM 1885 C CA . ARG A 1 280 ? 30.967 -1.108 -33.918 1.00 91.81 280 ARG A CA 1
ATOM 1886 C C . ARG A 1 280 ? 29.618 -0.832 -33.271 1.00 91.81 280 ARG A C 1
ATOM 1888 O O . ARG A 1 280 ? 29.535 -0.035 -32.341 1.00 91.81 280 ARG A O 1
ATOM 1895 N N . GLU A 1 281 ? 28.581 -1.506 -33.749 1.00 89.75 281 GLU A N 1
ATOM 1896 C CA . GLU A 1 281 ? 27.241 -1.412 -33.179 1.00 89.75 281 GLU A CA 1
ATOM 1897 C C . GLU A 1 281 ? 27.178 -2.069 -31.796 1.00 89.75 281 GLU A C 1
ATOM 1899 O O . GLU A 1 281 ? 26.641 -1.475 -30.868 1.00 89.75 281 GLU A O 1
ATOM 1904 N N . ALA A 1 282 ? 27.831 -3.222 -31.610 1.00 89.25 282 ALA A N 1
ATOM 1905 C CA . ALA A 1 282 ? 27.956 -3.874 -30.305 1.00 89.25 282 ALA A CA 1
ATOM 1906 C C . ALA A 1 282 ? 28.569 -2.942 -29.241 1.00 89.25 282 ALA A C 1
ATOM 1908 O O . ALA A 1 282 ? 28.104 -2.904 -28.100 1.00 89.25 282 ALA A O 1
ATOM 1909 N N . LEU A 1 283 ? 29.587 -2.163 -29.629 1.00 88.88 283 LEU A N 1
ATOM 1910 C CA . LEU A 1 283 ? 30.215 -1.161 -28.771 1.00 88.88 283 LEU A CA 1
ATOM 1911 C C . LEU A 1 283 ? 29.296 0.045 -28.512 1.00 88.88 283 LEU A C 1
ATOM 1913 O O . LEU A 1 283 ? 29.229 0.520 -27.381 1.00 88.88 283 LEU A O 1
ATOM 1917 N N . ALA A 1 284 ? 28.572 0.523 -29.530 1.00 87.94 284 ALA A N 1
ATOM 1918 C CA . ALA A 1 284 ? 27.634 1.641 -29.404 1.00 87.94 284 ALA A CA 1
ATOM 1919 C C . ALA A 1 284 ? 26.424 1.310 -28.508 1.00 87.94 284 ALA A C 1
ATOM 1921 O O . ALA A 1 284 ? 25.990 2.157 -27.732 1.00 87.94 284 ALA A O 1
ATOM 1922 N N . LEU A 1 285 ? 25.924 0.073 -28.579 1.00 84.25 285 LEU A N 1
ATOM 1923 C CA . LEU A 1 285 ? 24.836 -0.457 -27.748 1.00 84.25 285 LEU A CA 1
ATOM 1924 C C . LEU A 1 285 ? 25.289 -0.869 -26.334 1.00 84.25 285 LEU A C 1
ATOM 1926 O O . LEU A 1 285 ? 24.458 -1.207 -25.492 1.00 84.25 285 LEU A O 1
ATOM 1930 N N . GLY A 1 286 ? 26.598 -0.884 -26.061 1.00 84.75 286 GLY A N 1
ATOM 1931 C CA . GLY A 1 286 ? 27.148 -1.301 -24.768 1.00 84.75 286 GLY A CA 1
ATOM 1932 C C . GLY A 1 286 ? 27.065 -2.807 -24.484 1.00 84.75 286 GLY A C 1
ATOM 1933 O O . GLY A 1 286 ? 27.279 -3.205 -23.340 1.00 84.75 286 GLY A O 1
ATOM 1934 N N . VAL A 1 287 ? 26.809 -3.644 -25.501 1.00 81.75 287 VAL A N 1
ATOM 1935 C CA . VAL A 1 287 ? 26.717 -5.120 -25.396 1.00 81.75 287 VAL A CA 1
ATOM 1936 C C . VAL A 1 287 ? 28.019 -5.727 -24.849 1.00 81.75 287 VAL A C 1
ATOM 1938 O O . VAL A 1 287 ? 28.004 -6.733 -24.142 1.00 81.75 287 VAL A O 1
ATOM 1941 N N . GLY A 1 288 ? 29.158 -5.088 -25.128 1.00 78.56 288 GLY A N 1
ATOM 1942 C CA . GLY A 1 288 ? 30.416 -5.326 -24.427 1.00 78.56 288 GLY A CA 1
ATOM 1943 C C . GLY A 1 288 ? 31.519 -4.376 -24.889 1.00 78.56 288 GLY A C 1
ATOM 1944 O O . GLY A 1 288 ? 31.521 -3.895 -26.020 1.00 78.56 288 GLY A O 1
ATOM 1945 N N . THR A 1 289 ? 32.451 -4.076 -23.983 1.00 85.12 289 THR A N 1
ATOM 1946 C CA . THR A 1 289 ? 33.481 -3.031 -24.157 1.00 85.12 289 THR A CA 1
ATOM 1947 C C . THR A 1 289 ? 34.917 -3.563 -24.116 1.00 85.12 289 THR A C 1
ATOM 1949 O O . THR A 1 289 ? 35.867 -2.798 -24.257 1.00 85.12 289 THR A O 1
ATOM 1952 N N . SER A 1 290 ? 35.098 -4.873 -23.933 1.00 92.44 290 SER A N 1
ATOM 1953 C CA . SER A 1 290 ? 36.404 -5.545 -23.926 1.00 92.44 290 SER A CA 1
ATOM 1954 C C . SER A 1 290 ? 36.675 -6.263 -25.245 1.00 92.44 290 SER A C 1
ATOM 1956 O O . SER A 1 290 ? 35.753 -6.843 -25.820 1.00 92.44 290 SER A O 1
ATOM 1958 N N . ASP A 1 291 ? 37.934 -6.309 -25.680 1.00 92.50 291 ASP A N 1
ATOM 1959 C CA . ASP A 1 291 ? 38.351 -7.159 -26.802 1.00 92.50 291 ASP A CA 1
ATOM 1960 C C . ASP A 1 291 ? 37.930 -8.615 -26.540 1.00 92.50 291 ASP A C 1
ATOM 1962 O O . ASP A 1 291 ? 38.178 -9.155 -25.458 1.00 92.50 291 ASP A O 1
ATOM 1966 N N . GLY A 1 292 ? 37.260 -9.249 -27.501 1.00 92.94 292 GLY A N 1
ATOM 1967 C CA . GLY A 1 292 ? 36.546 -10.493 -27.223 1.00 92.94 292 GLY A CA 1
ATOM 1968 C C . GLY A 1 292 ? 35.914 -11.155 -28.444 1.00 92.94 292 GLY A C 1
ATOM 1969 O O . GLY A 1 292 ? 35.886 -10.567 -29.528 1.00 92.94 292 GLY A O 1
ATOM 1970 N N . PRO A 1 293 ? 35.379 -12.377 -28.286 1.00 92.62 293 PRO A N 1
ATOM 1971 C CA . PRO A 1 293 ? 34.519 -12.995 -29.276 1.00 92.62 293 PRO A CA 1
ATOM 1972 C C . PRO A 1 293 ? 33.087 -12.479 -29.081 1.00 92.62 293 PRO A C 1
ATOM 1974 O O . PRO A 1 293 ? 32.527 -12.613 -27.994 1.00 92.62 293 PRO A O 1
ATOM 1977 N N . TYR A 1 294 ? 32.486 -11.922 -30.127 1.00 91.38 294 TYR A N 1
ATOM 1978 C CA . TYR A 1 294 ? 31.106 -11.430 -30.109 1.00 91.38 294 TYR A CA 1
ATOM 1979 C C . TYR A 1 294 ? 30.307 -12.121 -31.202 1.00 91.38 294 TYR A C 1
ATOM 1981 O O . TYR A 1 294 ? 30.810 -12.327 -32.307 1.00 91.38 294 TYR A O 1
ATOM 1989 N N . THR A 1 295 ? 29.056 -12.456 -30.908 1.00 90.88 295 THR A N 1
ATOM 1990 C CA . THR A 1 295 ? 28.088 -12.820 -31.943 1.00 90.88 295 THR A CA 1
ATOM 1991 C C . THR A 1 295 ? 27.574 -11.536 -32.579 1.00 90.88 295 THR A C 1
ATOM 1993 O O . THR A 1 295 ? 27.107 -10.649 -31.868 1.00 90.88 295 THR A O 1
ATOM 1996 N N . ILE A 1 296 ? 27.698 -11.438 -33.901 1.00 89.44 296 ILE A N 1
ATOM 1997 C CA . ILE A 1 296 ? 27.137 -10.351 -34.705 1.00 89.44 296 ILE A CA 1
ATOM 1998 C C . ILE A 1 296 ? 26.200 -10.917 -35.767 1.00 89.44 296 ILE A C 1
ATOM 2000 O O . ILE A 1 296 ? 26.381 -12.059 -36.204 1.00 89.44 296 ILE A O 1
ATOM 2004 N N . ASP A 1 297 ? 25.250 -10.108 -36.217 1.00 90.69 297 ASP A N 1
ATOM 2005 C CA . ASP A 1 297 ? 24.263 -10.487 -37.227 1.00 90.69 297 ASP A CA 1
ATOM 2006 C C . ASP A 1 297 ? 24.200 -9.468 -38.384 1.00 90.69 297 ASP A C 1
ATOM 2008 O O . ASP A 1 297 ? 23.362 -8.566 -38.373 1.00 90.69 297 ASP A O 1
ATOM 2012 N N . PRO A 1 298 ? 25.136 -9.530 -39.356 1.00 88.69 298 PRO A N 1
ATOM 2013 C CA . PRO A 1 298 ? 25.356 -8.447 -40.319 1.00 88.69 298 PRO A CA 1
ATOM 2014 C C . PRO A 1 298 ? 24.163 -8.102 -41.223 1.00 88.69 298 PRO A C 1
ATOM 2016 O O . PRO A 1 298 ? 24.137 -7.009 -41.782 1.00 88.69 298 PRO A O 1
ATOM 2019 N N . ASP A 1 299 ? 23.215 -9.021 -41.407 1.00 84.00 299 ASP A N 1
ATOM 2020 C CA . ASP A 1 299 ? 21.988 -8.846 -42.192 1.00 84.00 299 ASP A CA 1
ATOM 2021 C C . ASP A 1 299 ? 20.694 -8.848 -41.355 1.00 84.00 299 ASP A C 1
ATOM 2023 O O . ASP A 1 299 ? 19.618 -8.662 -41.926 1.00 84.00 299 ASP A O 1
ATOM 2027 N N . GLY A 1 300 ? 20.783 -8.984 -40.025 1.00 84.19 300 GLY A N 1
ATOM 2028 C CA . GLY A 1 300 ? 19.635 -8.995 -39.108 1.00 84.19 300 GLY A CA 1
ATOM 2029 C C . GLY A 1 300 ? 18.649 -10.123 -39.427 1.00 84.19 300 GLY A C 1
ATOM 2030 O O . GLY A 1 300 ? 19.045 -11.268 -39.594 1.00 84.19 300 GLY A O 1
ATOM 2031 N N . ASP A 1 301 ? 17.365 -9.799 -39.630 1.00 79.31 301 ASP A N 1
ATOM 2032 C CA . ASP A 1 301 ? 16.320 -10.752 -40.075 1.00 79.31 301 ASP A CA 1
ATOM 2033 C C . ASP A 1 301 ? 16.538 -11.326 -41.507 1.00 79.31 301 ASP A C 1
ATOM 2035 O O . ASP A 1 301 ? 15.610 -11.825 -42.157 1.00 79.31 301 ASP A O 1
ATOM 2039 N N . GLY A 1 302 ? 17.754 -11.210 -42.042 1.00 80.62 302 GLY A N 1
ATOM 2040 C CA . GLY A 1 302 ? 18.193 -11.749 -43.317 1.00 80.62 302 GLY A CA 1
ATOM 2041 C C . GLY A 1 302 ? 18.374 -13.277 -43.330 1.00 80.62 302 GLY A C 1
ATOM 2042 O O . GLY A 1 302 ? 18.043 -13.993 -42.384 1.00 80.62 302 GLY A O 1
ATOM 2043 N N . PRO A 1 303 ? 18.833 -13.833 -44.465 1.00 80.88 303 PRO A N 1
ATOM 2044 C CA . PRO A 1 303 ? 18.963 -15.276 -44.645 1.00 80.88 303 PRO A CA 1
ATOM 2045 C C . PRO A 1 303 ? 20.235 -15.888 -44.035 1.00 80.88 303 PRO A C 1
ATOM 2047 O O . PRO A 1 303 ? 20.359 -17.117 -44.056 1.00 80.88 303 PRO A O 1
ATOM 2050 N N . LEU A 1 304 ? 21.212 -15.097 -43.578 1.00 81.19 304 LEU A N 1
ATOM 2051 C CA . LEU A 1 304 ? 22.405 -15.631 -42.920 1.00 81.19 304 LEU A CA 1
ATOM 2052 C C . LEU A 1 304 ? 22.145 -15.770 -41.416 1.00 81.19 304 LEU A C 1
ATOM 2054 O O . LEU A 1 304 ? 21.380 -15.027 -40.824 1.00 81.19 304 LEU A O 1
ATOM 2058 N N . ALA A 1 305 ? 22.784 -16.754 -40.786 1.00 83.56 305 ALA A N 1
ATOM 2059 C CA . ALA A 1 305 ? 22.722 -16.883 -39.335 1.00 83.56 305 ALA A CA 1
ATOM 2060 C C . ALA A 1 305 ? 23.734 -15.934 -38.656 1.00 83.56 305 ALA A C 1
ATOM 2062 O O . ALA A 1 305 ? 24.840 -15.757 -39.200 1.00 83.56 305 ALA A O 1
ATOM 2063 N N . PRO A 1 306 ? 23.432 -15.446 -37.434 1.00 87.88 306 PRO A N 1
ATOM 2064 C CA . PRO A 1 306 ? 24.396 -14.758 -36.586 1.00 87.88 306 PRO A CA 1
ATOM 2065 C C . PRO A 1 306 ? 25.698 -15.552 -36.449 1.00 87.88 306 PRO A C 1
ATOM 2067 O O . PRO A 1 306 ? 25.699 -16.782 -36.319 1.00 87.88 306 PRO A O 1
ATOM 2070 N N . ARG A 1 307 ? 26.831 -14.849 -36.463 1.00 87.19 307 ARG A N 1
ATOM 2071 C CA . ARG A 1 307 ? 28.173 -15.444 -36.491 1.00 87.19 307 ARG A CA 1
ATOM 2072 C C . ARG A 1 307 ? 29.073 -14.861 -35.414 1.00 87.19 307 ARG A C 1
ATOM 2074 O O . ARG A 1 307 ? 29.056 -13.661 -35.158 1.00 87.19 307 ARG A O 1
ATOM 2081 N N . THR A 1 308 ? 29.922 -15.698 -34.826 1.00 90.88 308 THR A N 1
ATOM 2082 C CA . THR A 1 308 ? 30.949 -15.220 -33.896 1.00 90.88 308 THR A CA 1
ATOM 2083 C C . THR A 1 308 ? 32.139 -14.642 -34.661 1.00 90.88 308 THR A C 1
ATOM 2085 O O . THR A 1 308 ? 32.765 -15.330 -35.467 1.00 90.88 308 THR A O 1
ATOM 2088 N N . VAL A 1 309 ? 32.474 -13.389 -34.371 1.00 91.06 309 VAL A N 1
ATOM 2089 C CA . VAL A 1 309 ? 33.680 -12.686 -34.831 1.00 91.06 309 VAL A CA 1
ATOM 2090 C C . VAL A 1 309 ? 34.555 -12.318 -33.637 1.00 91.06 309 VAL A C 1
ATOM 2092 O O . VAL A 1 309 ? 34.097 -12.329 -32.496 1.00 91.06 309 VAL A O 1
ATOM 2095 N N . TRP A 1 310 ? 35.814 -11.962 -33.886 1.00 92.75 310 TRP A N 1
ATOM 2096 C CA . TRP A 1 310 ? 36.634 -11.306 -32.869 1.00 92.75 310 TRP A CA 1
ATOM 2097 C C . TRP A 1 310 ? 36.516 -9.788 -33.011 1.00 92.75 310 TRP A C 1
ATOM 2099 O O . TRP A 1 310 ? 36.775 -9.256 -34.091 1.00 92.75 310 TRP A O 1
ATOM 2109 N N . CYS A 1 311 ? 36.156 -9.100 -31.932 1.00 94.38 311 CYS A N 1
ATOM 2110 C CA . CYS A 1 311 ? 36.114 -7.646 -31.869 1.00 94.38 311 CYS A CA 1
ATOM 2111 C C . CYS A 1 311 ? 37.309 -7.102 -31.083 1.00 94.38 311 CYS A C 1
ATOM 2113 O O . CYS A 1 311 ? 37.591 -7.565 -29.977 1.00 94.38 311 CYS A O 1
ATOM 2115 N N . ASP A 1 312 ? 37.970 -6.083 -31.627 1.00 91.88 312 ASP A N 1
ATOM 2116 C CA . ASP A 1 312 ? 38.848 -5.179 -30.875 1.00 91.88 312 ASP A CA 1
ATOM 2117 C C . ASP A 1 312 ? 38.010 -3.943 -30.503 1.00 91.88 312 ASP A C 1
ATOM 2119 O O . ASP A 1 312 ? 37.601 -3.148 -31.356 1.00 91.88 312 ASP A O 1
ATOM 2123 N N . MET A 1 313 ? 37.663 -3.862 -29.217 1.00 91.94 313 MET A N 1
ATOM 2124 C CA . MET A 1 313 ? 36.771 -2.854 -28.633 1.00 91.94 313 MET A CA 1
ATOM 2125 C C . MET A 1 313 ? 37.543 -1.720 -27.958 1.00 91.94 313 MET A C 1
ATOM 2127 O O . MET A 1 313 ? 36.939 -0.736 -27.537 1.00 91.94 313 MET A O 1
ATOM 2131 N N . THR A 1 314 ? 38.867 -1.840 -27.855 1.00 87.19 314 THR A N 1
ATOM 2132 C CA . THR A 1 314 ? 39.697 -0.923 -27.069 1.00 87.19 314 THR A CA 1
ATOM 2133 C C . THR A 1 314 ? 40.632 -0.060 -27.916 1.00 87.19 314 THR A C 1
ATOM 2135 O O . THR A 1 314 ? 40.914 1.079 -27.536 1.00 87.19 314 THR A O 1
ATOM 2138 N N . THR A 1 315 ? 41.100 -0.536 -29.073 1.00 79.94 315 THR A N 1
ATOM 2139 C CA . THR A 1 315 ? 42.110 0.181 -29.866 1.00 79.94 315 THR A CA 1
ATOM 2140 C C . THR A 1 315 ? 41.484 1.192 -30.830 1.00 79.94 315 THR A C 1
ATOM 2142 O O . THR A 1 315 ? 40.531 0.885 -31.541 1.00 79.94 315 THR A O 1
ATOM 2145 N N . ASP A 1 316 ? 42.040 2.410 -30.879 1.00 73.00 316 ASP A N 1
ATOM 2146 C CA . ASP A 1 316 ? 41.605 3.525 -31.749 1.00 73.00 316 ASP A CA 1
ATOM 2147 C C . ASP A 1 316 ? 40.080 3.764 -31.738 1.00 73.00 316 ASP A C 1
ATOM 2149 O O . ASP A 1 316 ? 39.435 3.903 -32.776 1.00 73.00 316 ASP A O 1
ATOM 2153 N N . GLY A 1 317 ? 39.481 3.757 -30.542 1.00 79.44 317 GLY A N 1
ATOM 2154 C CA . GLY A 1 317 ? 38.038 3.943 -30.344 1.00 79.44 317 GLY A CA 1
ATOM 2155 C C . GLY A 1 317 ? 37.193 2.669 -30.450 1.00 79.44 317 GLY A C 1
ATOM 2156 O O . GLY A 1 317 ? 35.985 2.750 -30.253 1.00 79.44 317 GLY A O 1
ATOM 2157 N N . GLY A 1 318 ? 37.805 1.511 -30.716 1.00 86.19 318 GLY A N 1
ATOM 2158 C CA . GLY A 1 318 ? 37.136 0.211 -30.700 1.00 86.19 318 GLY A CA 1
ATOM 2159 C C . GLY A 1 318 ? 36.182 -0.028 -31.869 1.00 86.19 318 GLY A C 1
ATOM 2160 O O . GLY A 1 318 ? 36.195 0.695 -32.867 1.00 86.19 318 GLY A O 1
ATOM 2161 N N . GLY A 1 319 ? 35.358 -1.071 -31.753 1.00 91.25 319 GLY A N 1
ATOM 2162 C CA . GLY A 1 319 ? 34.364 -1.447 -32.760 1.00 91.25 319 GLY A CA 1
ATOM 2163 C C . GLY A 1 319 ? 34.937 -2.171 -33.982 1.00 91.25 319 GLY A C 1
ATOM 2164 O O . GLY A 1 319 ? 34.237 -2.348 -34.976 1.00 91.25 319 GLY A O 1
ATOM 2165 N N . TRP A 1 320 ? 36.202 -2.589 -33.927 1.00 89.62 320 TRP A N 1
ATOM 2166 C CA . TRP A 1 320 ? 36.917 -3.202 -35.042 1.00 89.62 320 TRP A CA 1
ATOM 2167 C C . TRP A 1 320 ? 36.574 -4.688 -35.175 1.00 89.62 320 TRP A C 1
ATOM 2169 O O . TRP A 1 320 ? 36.911 -5.492 -34.306 1.00 89.62 320 TRP A O 1
ATOM 2179 N N . THR A 1 321 ? 35.960 -5.067 -36.293 1.00 92.56 321 THR A N 1
ATOM 2180 C CA . THR A 1 321 ? 35.592 -6.453 -36.611 1.00 92.56 321 THR A CA 1
ATOM 2181 C C . THR A 1 321 ? 36.750 -7.163 -37.305 1.00 92.56 321 THR A C 1
ATOM 2183 O O . THR A 1 321 ? 37.118 -6.789 -38.419 1.00 92.56 321 THR A O 1
ATOM 2186 N N . LEU A 1 322 ? 37.333 -8.194 -36.683 1.00 90.25 322 LEU A N 1
ATOM 2187 C CA . LEU A 1 322 ? 38.375 -9.010 -37.312 1.00 90.25 322 LEU A CA 1
ATOM 2188 C C . LEU A 1 322 ? 37.782 -9.795 -38.485 1.00 90.25 322 LEU A C 1
ATOM 2190 O O . LEU A 1 322 ? 36.879 -10.610 -38.311 1.00 90.25 322 LEU A O 1
ATOM 2194 N N . THR A 1 323 ? 38.351 -9.600 -39.670 1.00 83.19 323 THR A N 1
ATOM 2195 C CA . THR A 1 323 ? 37.975 -10.346 -40.875 1.00 83.19 323 THR A CA 1
ATOM 2196 C C . THR A 1 323 ? 38.885 -11.537 -41.112 1.00 83.19 323 THR A C 1
ATOM 2198 O O . THR A 1 323 ? 38.387 -12.622 -41.380 1.00 83.19 323 THR A O 1
ATOM 2201 N N . TYR A 1 324 ? 40.206 -11.370 -41.023 1.00 77.44 324 TYR A N 1
ATOM 2202 C CA . TYR A 1 324 ? 41.171 -12.454 -41.207 1.00 77.44 324 TYR A CA 1
ATOM 2203 C C . TYR A 1 324 ? 42.537 -12.128 -40.603 1.00 77.44 324 TYR A C 1
ATOM 2205 O O . TYR A 1 324 ? 42.812 -10.991 -40.216 1.00 77.44 324 TYR A O 1
ATOM 2213 N N . LYS A 1 325 ? 43.419 -13.128 -40.558 1.00 79.75 325 LYS A N 1
ATOM 2214 C CA . LYS A 1 325 ? 44.837 -12.947 -40.244 1.00 79.75 325 LYS A CA 1
ATOM 2215 C C . LYS A 1 325 ? 45.734 -13.717 -41.220 1.00 79.75 325 LYS A C 1
ATOM 2217 O O . LYS A 1 325 ? 45.330 -14.727 -41.797 1.00 79.75 325 LYS A O 1
ATOM 2222 N N . VAL A 1 326 ? 46.959 -13.230 -41.390 1.00 74.19 326 VAL A N 1
ATOM 2223 C CA . VAL A 1 326 ? 48.015 -13.846 -42.205 1.00 74.19 326 VAL A CA 1
ATOM 2224 C C . VAL A 1 326 ? 49.235 -14.072 -41.321 1.00 74.19 326 VAL A C 1
ATOM 2226 O O . VAL A 1 326 ? 49.708 -13.131 -40.681 1.00 74.19 326 VAL A O 1
ATOM 2229 N N . ARG A 1 327 ? 49.730 -15.309 -41.266 1.00 72.12 327 ARG A N 1
ATOM 2230 C CA . ARG A 1 327 ? 50.951 -15.683 -40.541 1.00 72.12 327 ARG A CA 1
ATOM 2231 C C . ARG A 1 327 ? 52.177 -15.610 -41.451 1.00 72.12 327 ARG A C 1
ATOM 2233 O O . ARG A 1 327 ? 52.066 -15.798 -42.659 1.00 72.12 327 ARG A O 1
ATOM 2240 N N . SER A 1 328 ? 53.344 -15.375 -40.860 1.00 61.09 328 SER A N 1
ATOM 2241 C CA . SER A 1 328 ? 54.641 -15.379 -41.550 1.00 61.09 328 SER A CA 1
ATOM 2242 C C . SER A 1 328 ? 55.650 -16.315 -40.868 1.00 61.09 328 SER A C 1
ATOM 2244 O O . SER A 1 328 ? 56.821 -15.985 -40.704 1.00 61.09 328 SER A O 1
ATOM 2246 N N . ASP A 1 329 ? 55.186 -17.504 -40.474 1.00 57.81 329 ASP A N 1
ATOM 2247 C CA . ASP A 1 329 ? 55.936 -18.605 -39.848 1.00 57.81 329 ASP A CA 1
ATOM 2248 C C . ASP A 1 329 ? 56.842 -19.398 -40.825 1.00 57.81 329 ASP A C 1
ATOM 2250 O O . ASP A 1 329 ? 57.136 -20.571 -40.602 1.00 57.81 329 ASP A O 1
ATOM 2254 N N . ILE A 1 330 ? 57.306 -18.761 -41.906 1.00 50.62 330 ILE A N 1
ATOM 2255 C CA . ILE A 1 330 ? 58.170 -19.366 -42.935 1.00 50.62 330 ILE A CA 1
ATOM 2256 C C . ILE A 1 330 ? 59.643 -19.005 -42.679 1.00 50.62 330 ILE A C 1
ATOM 2258 O O . ILE A 1 330 ? 59.962 -17.953 -42.117 1.00 50.62 330 ILE A O 1
ATOM 2262 N N . ASP A 1 331 ? 60.559 -19.888 -43.088 1.00 49.31 331 ASP A N 1
ATOM 2263 C CA . ASP A 1 331 ? 61.994 -19.612 -43.054 1.00 49.31 331 ASP A CA 1
ATOM 2264 C C . ASP A 1 331 ? 62.393 -18.415 -43.945 1.00 49.31 331 ASP A C 1
ATOM 2266 O O . ASP A 1 331 ? 61.699 -18.022 -44.881 1.00 49.31 331 ASP A O 1
ATOM 2270 N N . GLN A 1 332 ? 63.553 -17.819 -43.668 1.00 49.25 332 GLN A N 1
ATOM 2271 C CA . GLN A 1 332 ? 63.995 -16.592 -44.347 1.00 49.25 332 GLN A CA 1
ATOM 2272 C C . GLN A 1 332 ? 64.408 -16.795 -45.824 1.00 49.25 332 GLN A C 1
ATOM 2274 O O . GLN A 1 332 ? 64.915 -15.857 -46.436 1.00 49.25 332 GLN A O 1
ATOM 2279 N N . SER A 1 333 ? 64.254 -17.994 -46.404 1.00 44.62 333 SER A N 1
ATOM 2280 C CA . SER A 1 333 ? 64.746 -18.317 -47.752 1.00 44.62 333 SER A CA 1
ATOM 2281 C C . SER A 1 333 ? 63.712 -18.154 -48.869 1.00 44.62 333 SER A C 1
ATOM 2283 O O . SER A 1 333 ? 64.090 -18.155 -50.042 1.00 44.62 333 SER A O 1
ATOM 2285 N N . SER A 1 334 ? 62.427 -17.977 -48.541 1.00 44.66 334 SER A N 1
ATOM 2286 C CA . SER A 1 334 ? 61.371 -17.793 -49.540 1.00 44.66 334 SER A CA 1
ATOM 2287 C C . SER A 1 334 ? 60.543 -16.522 -49.303 1.00 44.66 334 SER A C 1
ATOM 2289 O O . SER A 1 334 ? 59.933 -16.327 -48.264 1.00 44.66 334 SER A O 1
ATOM 2291 N N . ASN A 1 335 ? 60.580 -15.646 -50.311 1.00 45.88 335 ASN A N 1
ATOM 2292 C CA . ASN A 1 335 ? 59.673 -14.536 -50.624 1.00 45.88 335 ASN A CA 1
ATOM 2293 C C . ASN A 1 335 ? 59.022 -13.745 -49.447 1.00 45.88 335 ASN A C 1
ATOM 2295 O O . ASN A 1 335 ? 57.864 -13.996 -49.117 1.00 45.88 335 ASN A O 1
ATOM 2299 N N . PRO A 1 336 ? 59.656 -12.678 -48.908 1.00 47.09 336 PRO A N 1
ATOM 2300 C CA . PRO A 1 336 ? 59.114 -11.838 -47.820 1.00 47.09 336 PRO A CA 1
ATOM 2301 C C . PRO A 1 336 ? 57.952 -10.897 -48.236 1.00 47.09 336 PRO A C 1
ATOM 2303 O O . PRO A 1 336 ? 57.828 -9.789 -47.722 1.00 47.09 336 PRO A O 1
ATOM 2306 N N . TRP A 1 337 ? 57.113 -11.306 -49.194 1.00 44.19 337 TRP A N 1
ATOM 2307 C CA . TRP A 1 337 ? 56.081 -10.468 -49.825 1.00 44.19 337 TRP A CA 1
ATOM 2308 C C . TRP A 1 337 ? 54.646 -10.852 -49.405 1.00 44.19 337 TRP A C 1
ATOM 2310 O O . TRP A 1 337 ? 53.707 -10.123 -49.699 1.00 44.19 337 TRP A O 1
ATOM 2320 N N . TRP A 1 338 ? 54.443 -11.965 -48.687 1.00 42.25 338 TRP A N 1
ATOM 2321 C CA . TRP A 1 338 ? 53.100 -12.488 -48.354 1.00 42.25 338 TRP A CA 1
ATOM 2322 C C . TRP A 1 338 ? 52.316 -11.687 -47.310 1.00 42.25 338 TRP A C 1
ATOM 2324 O O . TRP A 1 338 ? 51.104 -11.847 -47.187 1.00 42.25 338 TRP A O 1
ATOM 2334 N N . ASN A 1 339 ? 52.993 -10.853 -46.524 1.00 45.19 339 ASN A N 1
ATOM 2335 C CA . ASN A 1 339 ? 52.362 -9.960 -45.555 1.00 45.19 339 ASN A CA 1
ATOM 2336 C C . ASN A 1 339 ? 52.068 -8.566 -46.145 1.00 45.19 339 ASN A C 1
ATOM 2338 O O . ASN A 1 339 ? 51.606 -7.694 -45.407 1.00 45.19 339 ASN A O 1
ATOM 2342 N N . GLN A 1 340 ? 52.366 -8.340 -47.429 1.00 47.38 340 GLN A N 1
ATOM 2343 C CA . GLN A 1 340 ? 52.032 -7.099 -48.116 1.00 47.38 340 GLN A CA 1
ATOM 2344 C C . GLN A 1 340 ? 50.536 -7.050 -48.399 1.00 47.38 340 GLN A C 1
ATOM 2346 O O . GLN A 1 340 ? 49.918 -8.043 -48.790 1.00 47.38 340 GLN A O 1
ATOM 2351 N N . VAL A 1 341 ? 49.942 -5.878 -48.201 1.00 43.53 341 VAL A N 1
ATOM 2352 C CA . VAL A 1 341 ? 48.528 -5.696 -48.499 1.00 43.53 341 VAL A CA 1
ATOM 2353 C C . VAL A 1 341 ? 48.300 -5.595 -49.989 1.00 43.53 341 VAL A C 1
ATOM 2355 O O . VAL A 1 341 ? 48.891 -4.781 -50.692 1.00 43.53 341 VAL A O 1
ATOM 2358 N N . MET A 1 342 ? 47.383 -6.448 -50.422 1.00 40.78 342 MET A N 1
ATOM 2359 C CA . MET A 1 342 ? 46.950 -6.604 -51.795 1.00 40.78 342 MET A CA 1
ATOM 2360 C C . MET A 1 342 ? 46.275 -5.320 -52.307 1.00 40.78 342 MET A C 1
ATOM 2362 O O . MET A 1 342 ? 45.545 -4.670 -51.551 1.00 40.78 342 MET A O 1
ATOM 2366 N N . PRO A 1 343 ? 46.449 -4.966 -53.592 1.00 41.06 343 PRO A N 1
ATOM 2367 C CA . PRO A 1 343 ? 45.740 -3.845 -54.192 1.00 41.06 343 PRO A CA 1
ATOM 2368 C C . PRO A 1 343 ? 44.233 -4.133 -54.242 1.00 41.06 343 PRO A C 1
ATOM 2370 O O . PRO A 1 343 ? 43.777 -5.042 -54.938 1.00 41.06 343 PRO A O 1
ATOM 2373 N N . GLY A 1 344 ? 43.449 -3.342 -53.506 1.00 40.06 344 GLY A N 1
ATOM 2374 C CA . GLY A 1 344 ? 41.998 -3.286 -53.666 1.00 40.06 344 GLY A CA 1
ATOM 2375 C C . GLY A 1 344 ? 41.615 -2.500 -54.924 1.00 40.06 344 GLY A C 1
ATOM 2376 O O . GLY A 1 344 ? 42.324 -1.587 -55.344 1.00 40.06 344 GLY A O 1
ATOM 2377 N N . SER A 1 345 ? 40.470 -2.826 -55.528 1.00 37.66 345 SER A N 1
ATOM 2378 C CA . SER A 1 345 ? 39.901 -2.038 -56.628 1.00 37.66 345 SER A CA 1
ATOM 2379 C C . SER A 1 345 ? 38.450 -1.665 -56.332 1.00 37.66 345 SER A C 1
ATOM 2381 O O . SER A 1 345 ? 37.605 -2.545 -56.167 1.00 37.66 345 SER A O 1
ATOM 2383 N N . GLY A 1 346 ? 38.148 -0.365 -56.323 1.00 45.66 346 GLY A N 1
ATOM 2384 C CA . GLY A 1 346 ? 36.796 0.157 -56.103 1.00 45.66 346 GLY A CA 1
ATOM 2385 C C . GLY A 1 346 ? 36.445 0.337 -54.623 1.00 45.66 346 GLY A C 1
ATOM 2386 O O . GLY A 1 346 ? 37.236 0.890 -53.864 1.00 45.66 346 GLY A O 1
ATOM 2387 N N . THR A 1 347 ? 35.235 -0.078 -54.244 1.00 40.62 347 THR A N 1
ATOM 2388 C CA . THR A 1 347 ? 34.665 0.026 -52.885 1.00 40.62 347 THR A CA 1
ATOM 2389 C C . THR A 1 347 ? 34.903 -1.215 -52.019 1.00 40.62 347 THR A C 1
ATOM 2391 O O . THR A 1 347 ? 34.433 -1.267 -50.888 1.00 40.62 347 THR A O 1
ATOM 2394 N N . ALA A 1 348 ? 35.590 -2.233 -52.543 1.00 44.91 348 ALA A N 1
ATOM 2395 C CA . ALA A 1 348 ? 35.795 -3.503 -51.860 1.00 44.91 348 ALA A CA 1
ATOM 2396 C C . ALA A 1 348 ? 37.131 -3.541 -51.105 1.00 44.91 348 ALA A C 1
ATOM 2398 O O . ALA A 1 348 ? 38.166 -3.126 -51.631 1.00 44.91 348 ALA A O 1
ATOM 2399 N N . PHE A 1 349 ? 37.110 -4.137 -49.910 1.00 48.16 349 PHE A N 1
ATOM 2400 C CA . PHE A 1 349 ? 38.311 -4.550 -49.181 1.00 48.16 349 PHE A CA 1
ATOM 2401 C C . PHE A 1 349 ? 39.204 -5.452 -50.058 1.00 48.16 349 PHE A C 1
ATOM 2403 O O . PHE A 1 349 ? 38.670 -6.130 -50.949 1.00 48.16 349 PHE A O 1
ATOM 2410 N N . PRO A 1 350 ? 40.531 -5.544 -49.822 1.00 49.66 350 PRO A N 1
ATOM 2411 C CA . PRO A 1 350 ? 41.383 -6.505 -50.510 1.00 49.66 350 PRO A CA 1
ATOM 2412 C C . PRO A 1 350 ? 40.936 -7.928 -50.172 1.00 49.66 350 PRO A C 1
ATOM 2414 O O . PRO A 1 350 ? 41.222 -8.493 -49.117 1.00 49.66 350 PRO A O 1
ATOM 2417 N N . THR A 1 351 ? 40.137 -8.493 -51.068 1.00 49.69 351 THR A N 1
ATOM 2418 C CA . THR A 1 351 ? 39.546 -9.814 -50.890 1.00 49.69 351 THR A CA 1
ATOM 2419 C C . THR A 1 351 ? 40.490 -10.864 -51.455 1.00 49.69 351 THR A C 1
ATOM 2421 O O . THR A 1 351 ? 40.743 -11.856 -50.778 1.00 49.69 351 THR A O 1
ATOM 2424 N N . THR A 1 352 ? 41.074 -10.664 -52.636 1.00 49.75 352 THR A N 1
ATOM 2425 C CA . THR A 1 352 ? 42.128 -11.543 -53.163 1.00 49.75 352 THR A CA 1
ATOM 2426 C C . THR A 1 352 ? 43.332 -11.585 -52.221 1.00 49.75 352 THR A C 1
ATOM 2428 O O . THR A 1 352 ? 43.716 -10.571 -51.650 1.00 49.75 352 THR A O 1
ATOM 2431 N N . LEU A 1 353 ? 43.935 -12.767 -52.062 1.00 54.16 353 LEU A N 1
ATOM 2432 C CA . LEU A 1 353 ? 45.166 -12.979 -51.296 1.00 54.16 353 LEU A CA 1
ATOM 2433 C C . LEU A 1 353 ? 46.091 -13.887 -52.100 1.00 54.16 353 LEU A C 1
ATOM 2435 O O . LEU A 1 353 ? 45.701 -15.010 -52.418 1.00 54.16 353 LEU A O 1
ATOM 2439 N N . ASP A 1 354 ? 47.299 -13.418 -52.403 1.00 54.00 354 ASP A N 1
ATOM 2440 C CA . ASP A 1 354 ? 48.331 -14.210 -53.080 1.00 54.00 354 ASP A CA 1
ATOM 2441 C C . ASP A 1 354 ? 49.284 -14.831 -52.044 1.00 54.00 354 ASP A C 1
ATOM 2443 O O . ASP A 1 354 ? 50.454 -14.469 -51.908 1.00 54.00 354 ASP A O 1
ATOM 2447 N N . VAL A 1 355 ? 48.725 -15.720 -51.214 1.00 56.50 355 VAL A N 1
ATOM 2448 C CA . VAL A 1 355 ? 49.436 -16.381 -50.108 1.00 56.50 355 VAL A CA 1
ATOM 2449 C C . VAL A 1 355 ? 49.260 -17.904 -50.173 1.00 56.50 355 VAL A C 1
ATOM 2451 O O . VAL A 1 355 ? 48.168 -18.381 -50.496 1.00 56.50 355 VAL A O 1
ATOM 2454 N N . PRO A 1 356 ? 50.290 -18.707 -49.836 1.00 59.78 356 PRO A N 1
ATOM 2455 C CA . PRO A 1 356 ? 50.159 -20.161 -49.805 1.00 59.78 356 PRO A CA 1
ATOM 2456 C C . PRO A 1 356 ? 49.099 -20.612 -48.790 1.00 59.78 356 PRO A C 1
ATOM 2458 O O . PRO A 1 356 ? 49.055 -20.110 -47.665 1.00 59.78 356 PRO A O 1
ATOM 2461 N N . ALA A 1 357 ? 48.302 -21.621 -49.155 1.00 57.16 357 ALA A N 1
ATOM 2462 C CA . ALA A 1 357 ? 47.065 -22.044 -48.477 1.00 57.16 357 ALA A CA 1
ATOM 2463 C C . ALA A 1 357 ? 47.183 -22.562 -47.016 1.00 57.16 357 ALA A C 1
ATOM 2465 O O . ALA A 1 357 ? 46.213 -23.091 -46.483 1.00 57.16 357 ALA A O 1
ATOM 2466 N N . GLY A 1 358 ? 48.346 -22.427 -46.370 1.00 64.19 358 GLY A N 1
ATOM 2467 C CA . GLY A 1 358 ? 48.576 -22.724 -44.947 1.00 64.19 358 GLY A CA 1
ATOM 2468 C C . GLY A 1 358 ? 48.870 -21.503 -44.061 1.00 64.19 358 GLY A C 1
ATOM 2469 O O . GLY A 1 358 ? 48.985 -21.666 -42.850 1.00 64.19 358 GLY A O 1
ATOM 2470 N N . HIS A 1 359 ? 48.991 -20.302 -44.644 1.00 67.38 359 HIS A N 1
ATOM 2471 C CA . HIS A 1 359 ? 49.405 -19.071 -43.943 1.00 67.38 359 HIS A CA 1
ATOM 2472 C C . HIS A 1 359 ? 48.264 -18.063 -43.766 1.00 67.38 359 HIS A C 1
ATOM 2474 O O . HIS A 1 359 ? 48.406 -17.066 -43.061 1.00 67.38 359 HIS A O 1
ATOM 2480 N N . PHE A 1 360 ? 47.119 -18.334 -44.387 1.00 72.56 360 PHE A N 1
ATOM 2481 C CA . PHE A 1 360 ? 45.881 -17.592 -44.208 1.00 72.56 360 PHE A CA 1
ATOM 2482 C C . PHE A 1 360 ? 44.982 -18.293 -43.184 1.00 72.56 360 PHE A C 1
ATOM 2484 O O . PHE A 1 360 ? 44.711 -19.485 -43.312 1.00 72.56 360 PHE A O 1
ATOM 2491 N N . GLU A 1 361 ? 44.460 -17.539 -42.219 1.00 79.25 361 GLU A N 1
ATOM 2492 C CA . GLU A 1 361 ? 43.413 -17.998 -41.305 1.00 79.25 361 GLU A CA 1
ATOM 2493 C C . GLU A 1 361 ? 42.259 -16.984 -41.298 1.00 79.25 361 GLU A C 1
ATOM 2495 O O . GLU A 1 361 ? 42.415 -15.836 -40.875 1.00 79.25 361 GLU A O 1
ATOM 2500 N N . GLY A 1 362 ? 41.088 -17.411 -41.770 1.00 76.69 362 GLY A N 1
ATOM 2501 C CA . GLY A 1 362 ? 39.890 -16.581 -41.859 1.00 76.69 362 GLY A CA 1
ATOM 2502 C C . GLY A 1 362 ? 38.799 -17.207 -42.741 1.00 76.69 362 GLY A C 1
ATOM 2503 O O . GLY A 1 362 ? 38.986 -18.309 -43.261 1.00 76.69 362 GLY A O 1
ATOM 2504 N N . PRO A 1 363 ? 37.667 -16.509 -42.927 1.00 76.25 363 PRO A N 1
ATOM 2505 C CA . PRO A 1 363 ? 36.574 -16.924 -43.799 1.00 76.25 363 PRO A CA 1
ATOM 2506 C C . PRO A 1 363 ? 36.962 -16.747 -45.275 1.00 76.25 363 PRO A C 1
ATOM 2508 O O . PRO A 1 363 ? 37.962 -16.102 -45.588 1.00 76.25 363 PRO A O 1
ATOM 2511 N N . THR A 1 364 ? 36.190 -17.302 -46.205 1.00 78.31 364 THR A N 1
ATOM 2512 C CA . THR A 1 364 ? 36.482 -17.284 -47.650 1.00 78.31 364 THR A CA 1
ATOM 2513 C C . THR A 1 364 ? 36.466 -15.882 -48.276 1.00 78.31 364 THR A C 1
ATOM 2515 O O . THR A 1 364 ? 36.005 -14.904 -47.688 1.00 78.31 364 THR A O 1
ATOM 2518 N N . LEU A 1 365 ? 36.946 -15.791 -49.524 1.00 72.38 365 LEU A N 1
ATOM 2519 C CA . LEU A 1 365 ? 36.899 -14.588 -50.368 1.00 72.38 365 LEU A CA 1
ATOM 2520 C C . LEU A 1 365 ? 35.513 -13.915 -50.363 1.00 72.38 365 LEU A C 1
ATOM 2522 O O . LEU A 1 365 ? 35.400 -12.714 -50.117 1.00 72.38 365 LEU A O 1
ATOM 2526 N N . ALA A 1 366 ? 34.473 -14.710 -50.627 1.00 74.88 366 ALA A N 1
ATOM 2527 C CA . ALA A 1 366 ? 33.096 -14.246 -50.735 1.00 74.88 366 ALA A CA 1
ATOM 2528 C C . ALA A 1 366 ? 32.527 -13.825 -49.375 1.00 74.88 366 ALA A C 1
ATOM 2530 O O . ALA A 1 366 ? 31.848 -12.808 -49.286 1.00 74.88 366 ALA A O 1
ATOM 2531 N N . GLU A 1 367 ? 32.851 -14.549 -48.303 1.00 78.25 367 GLU A N 1
ATOM 2532 C CA . GLU A 1 367 ? 32.413 -14.200 -46.948 1.00 78.25 367 GLU A CA 1
ATOM 2533 C C . GLU A 1 367 ? 33.065 -12.910 -46.437 1.00 78.25 367 GLU A C 1
ATOM 2535 O O . GLU A 1 367 ? 32.384 -12.123 -45.788 1.00 78.25 367 GLU A O 1
ATOM 2540 N N . ARG A 1 368 ? 34.339 -12.639 -46.768 1.00 77.31 368 ARG A N 1
ATOM 2541 C CA . ARG A 1 368 ? 34.984 -11.346 -46.458 1.00 77.31 368 ARG A CA 1
ATOM 2542 C C . ARG A 1 368 ? 34.299 -10.182 -47.176 1.00 77.31 368 ARG A C 1
ATOM 2544 O O . ARG A 1 368 ? 34.027 -9.158 -46.550 1.00 77.31 368 ARG A O 1
ATOM 2551 N N . ALA A 1 369 ? 34.003 -10.352 -48.468 1.00 73.88 369 ALA A N 1
ATOM 2552 C CA . ALA A 1 369 ? 33.281 -9.364 -49.271 1.00 73.88 369 ALA A CA 1
ATOM 2553 C C . ALA A 1 369 ? 31.852 -9.128 -48.747 1.00 73.88 369 ALA A C 1
ATOM 2555 O O . ALA A 1 369 ? 31.415 -7.984 -48.626 1.00 73.88 369 ALA A O 1
ATOM 2556 N N . SER A 1 370 ? 31.147 -10.206 -48.391 1.00 80.25 370 SER A N 1
ATOM 2557 C CA . SER A 1 370 ? 29.808 -10.160 -47.800 1.00 80.25 370 SER A CA 1
ATOM 2558 C C . SER A 1 370 ? 29.816 -9.450 -46.452 1.00 80.25 370 SER A C 1
ATOM 2560 O O . SER A 1 370 ? 29.035 -8.528 -46.269 1.00 80.25 370 SER A O 1
ATOM 2562 N N . LEU A 1 371 ? 30.714 -9.827 -45.535 1.00 81.12 371 LEU A N 1
ATOM 2563 C CA . LEU A 1 371 ? 30.804 -9.226 -44.203 1.00 81.12 371 LEU A CA 1
ATOM 2564 C C . LEU A 1 371 ? 31.068 -7.719 -44.307 1.00 81.12 371 LEU A C 1
ATOM 2566 O O . LEU A 1 371 ? 30.304 -6.935 -43.766 1.00 81.12 371 LEU A O 1
ATOM 2570 N N . THR A 1 372 ? 32.061 -7.330 -45.112 1.00 77.25 372 THR A N 1
ATOM 2571 C CA . THR A 1 372 ? 32.359 -5.931 -45.465 1.00 77.25 372 THR A CA 1
ATOM 2572 C C . THR A 1 372 ? 31.128 -5.149 -45.941 1.00 77.25 372 THR A C 1
ATOM 2574 O O . THR A 1 372 ? 30.903 -4.018 -45.515 1.00 77.25 372 THR A O 1
ATOM 2577 N N . THR A 1 373 ? 30.353 -5.741 -46.855 1.00 80.81 373 THR A N 1
ATOM 2578 C CA . THR A 1 373 ? 29.210 -5.074 -47.496 1.00 80.81 373 THR A CA 1
ATOM 2579 C C . THR A 1 373 ? 28.032 -4.942 -46.535 1.00 80.81 373 THR A C 1
ATOM 2581 O O . THR A 1 373 ? 27.408 -3.888 -46.480 1.00 80.81 373 THR A O 1
ATOM 2584 N N . LEU A 1 374 ? 27.745 -6.000 -45.772 1.00 83.81 374 LEU A N 1
ATOM 2585 C CA . LEU A 1 374 ? 26.618 -6.066 -44.843 1.00 83.81 374 LEU A CA 1
ATOM 2586 C C . LEU A 1 374 ? 26.830 -5.177 -43.612 1.00 83.81 374 LEU A C 1
ATOM 2588 O O . LEU A 1 374 ? 25.931 -4.429 -43.252 1.00 83.81 374 LEU A O 1
ATOM 2592 N N . THR A 1 375 ? 28.042 -5.137 -43.042 1.00 82.25 375 THR A N 1
ATOM 2593 C CA . THR A 1 375 ? 28.351 -4.199 -41.946 1.00 82.25 375 THR A CA 1
ATOM 2594 C C . THR A 1 375 ? 28.467 -2.742 -42.406 1.00 82.25 375 THR A C 1
ATOM 2596 O O . THR A 1 375 ? 28.727 -1.873 -41.578 1.00 82.25 375 THR A O 1
ATOM 2599 N N . GLY A 1 376 ? 28.362 -2.463 -43.713 1.00 80.19 376 GLY A N 1
ATOM 2600 C CA . GLY A 1 376 ? 28.537 -1.124 -44.279 1.00 80.19 376 GLY A CA 1
ATOM 2601 C C . GLY A 1 376 ? 29.910 -0.507 -43.988 1.00 80.19 376 GLY A C 1
ATOM 2602 O O . GLY A 1 376 ? 29.996 0.709 -43.827 1.00 80.19 376 GLY A O 1
ATOM 2603 N N . ALA A 1 377 ? 30.960 -1.331 -43.872 1.00 77.06 377 ALA A N 1
ATOM 2604 C CA . ALA A 1 377 ? 32.257 -0.885 -43.367 1.00 77.06 377 ALA A CA 1
ATOM 2605 C C . ALA A 1 377 ? 32.883 0.199 -44.257 1.00 77.06 377 ALA A C 1
ATOM 2607 O O . ALA A 1 377 ? 32.991 0.047 -45.479 1.00 77.06 377 ALA A O 1
ATOM 2608 N N . THR A 1 378 ? 33.332 1.283 -43.628 1.00 73.56 378 THR A N 1
ATOM 2609 C CA . THR A 1 378 ? 34.029 2.398 -44.289 1.00 73.56 378 THR A CA 1
ATOM 2610 C C . THR A 1 378 ? 35.443 2.594 -43.763 1.00 73.56 378 THR A C 1
ATOM 2612 O O . THR A 1 378 ? 36.238 3.296 -44.398 1.00 73.56 378 THR A O 1
ATOM 2615 N N . GLU A 1 379 ? 35.776 1.954 -42.643 1.00 73.38 379 GLU A N 1
ATOM 2616 C CA . GLU A 1 379 ? 37.070 2.023 -41.989 1.00 73.38 379 GLU A CA 1
ATOM 2617 C C . GLU A 1 379 ? 37.787 0.668 -42.009 1.00 73.38 379 GLU A C 1
ATOM 2619 O O . GLU A 1 379 ? 37.183 -0.404 -41.942 1.00 73.38 379 GLU A O 1
ATOM 2624 N N . TRP A 1 380 ? 39.114 0.723 -42.093 1.00 74.19 380 TRP A N 1
ATOM 2625 C CA . TRP A 1 380 ? 39.980 -0.426 -42.339 1.00 74.19 380 TRP A CA 1
ATOM 2626 C C . TRP A 1 380 ? 41.215 -0.328 -41.465 1.00 74.19 380 TRP A C 1
ATOM 2628 O O . TRP A 1 380 ? 41.797 0.749 -41.341 1.00 74.19 380 TRP A O 1
ATOM 2638 N N . ARG A 1 381 ? 41.655 -1.448 -40.892 1.00 74.31 381 ARG A N 1
ATOM 2639 C CA . ARG A 1 381 ? 42.849 -1.465 -40.046 1.00 74.31 381 ARG A CA 1
ATOM 2640 C C . ARG A 1 381 ? 43.641 -2.756 -40.185 1.00 74.31 381 ARG A C 1
ATOM 2642 O O . ARG A 1 381 ? 43.071 -3.841 -40.267 1.00 74.31 381 ARG A O 1
ATOM 2649 N N . ALA A 1 382 ? 44.963 -2.636 -40.187 1.00 73.62 382 ALA A N 1
ATOM 2650 C CA . ALA A 1 382 ? 45.889 -3.760 -40.199 1.00 73.62 382 ALA A CA 1
ATOM 2651 C C . ALA A 1 382 ? 46.853 -3.648 -39.011 1.00 73.62 382 ALA A C 1
ATOM 2653 O O . ALA A 1 382 ? 47.574 -2.659 -38.881 1.00 73.62 382 ALA A O 1
ATOM 2654 N N . GLN A 1 383 ? 46.884 -4.675 -38.160 1.00 74.19 383 GLN A N 1
ATOM 2655 C CA . GLN A 1 383 ? 47.775 -4.743 -37.003 1.00 74.19 383 GLN A CA 1
ATOM 2656 C C . GLN A 1 383 ? 48.675 -5.975 -37.106 1.00 74.19 383 GLN A C 1
ATOM 2658 O O . GLN A 1 383 ? 48.204 -7.110 -37.041 1.00 74.19 383 GLN A O 1
ATOM 2663 N N . THR A 1 384 ? 49.985 -5.775 -37.219 1.00 72.06 384 THR A N 1
ATOM 2664 C CA . THR A 1 384 ? 50.971 -6.859 -37.148 1.00 72.06 384 THR A CA 1
ATOM 2665 C C . THR A 1 384 ? 51.429 -7.045 -35.710 1.00 72.06 384 THR A C 1
ATOM 2667 O O . THR A 1 384 ? 51.833 -6.088 -35.044 1.00 72.06 384 THR A O 1
ATOM 2670 N N . ARG A 1 385 ? 51.408 -8.292 -35.234 1.00 72.75 385 ARG A N 1
ATOM 2671 C CA . ARG A 1 385 ? 51.916 -8.706 -33.921 1.00 72.75 385 ARG A CA 1
ATOM 2672 C C . ARG A 1 385 ? 53.045 -9.721 -34.062 1.00 72.75 385 ARG A C 1
ATOM 2674 O O . ARG A 1 385 ? 53.036 -10.526 -34.988 1.00 72.75 385 ARG A O 1
ATOM 2681 N N . ARG A 1 386 ? 53.982 -9.723 -33.113 1.00 70.81 386 ARG A N 1
ATOM 2682 C CA . ARG A 1 386 ? 55.060 -10.716 -32.978 1.00 70.81 386 ARG A CA 1
ATOM 2683 C C . ARG A 1 386 ? 55.149 -11.143 -31.517 1.00 70.81 386 ARG A C 1
ATOM 2685 O O . ARG A 1 386 ? 55.195 -10.288 -30.636 1.00 70.81 386 ARG A O 1
ATOM 2692 N N . GLY A 1 387 ? 55.085 -12.446 -31.238 1.00 69.12 387 GLY A N 1
ATOM 2693 C CA . GLY A 1 387 ? 55.015 -12.949 -29.854 1.00 69.12 387 GLY A CA 1
ATOM 2694 C C . GLY A 1 387 ? 53.848 -12.372 -29.028 1.00 69.12 387 GLY A C 1
ATOM 2695 O O . GLY A 1 387 ? 53.976 -12.196 -27.822 1.00 69.12 387 GLY A O 1
ATOM 2696 N N . GLY A 1 388 ? 52.735 -12.007 -29.681 1.00 68.12 388 GLY A N 1
ATOM 2697 C CA . GLY A 1 388 ? 51.560 -11.367 -29.067 1.00 68.12 388 GLY A CA 1
ATOM 2698 C C . GLY A 1 388 ? 51.614 -9.834 -28.948 1.00 68.12 388 GLY A C 1
ATOM 2699 O O . GLY A 1 388 ? 50.559 -9.203 -28.824 1.00 68.12 388 GLY A O 1
ATOM 2700 N N . LEU A 1 389 ? 52.799 -9.221 -29.051 1.00 66.88 389 LEU A N 1
ATOM 2701 C CA . LEU A 1 389 ? 52.993 -7.770 -28.952 1.00 66.88 389 LEU A CA 1
ATOM 2702 C C . LEU A 1 389 ? 52.757 -7.074 -30.306 1.00 66.88 389 LEU A C 1
ATOM 2704 O O . LEU A 1 389 ? 53.245 -7.580 -31.319 1.00 66.88 389 LEU A O 1
ATOM 2708 N N . PRO A 1 390 ? 52.060 -5.922 -30.360 1.00 66.00 390 PRO A N 1
ATOM 2709 C CA . PRO A 1 390 ? 51.903 -5.145 -31.588 1.00 66.00 390 PRO A CA 1
ATOM 2710 C C . PRO A 1 390 ? 53.232 -4.503 -32.010 1.00 66.00 390 PRO A C 1
ATOM 2712 O O . PRO A 1 390 ? 53.914 -3.869 -31.206 1.00 66.00 390 PRO A O 1
ATOM 2715 N N . VAL A 1 391 ? 53.590 -4.661 -33.286 1.00 61.69 391 VAL A N 1
ATOM 2716 C CA . VAL A 1 391 ? 54.817 -4.106 -33.894 1.00 61.69 391 VAL A CA 1
ATOM 2717 C C . VAL A 1 391 ? 54.528 -3.079 -34.995 1.00 61.69 391 VAL A C 1
ATOM 2719 O O . VAL A 1 391 ? 55.368 -2.219 -35.266 1.00 61.69 391 VAL A O 1
ATOM 2722 N N . PHE A 1 392 ? 53.337 -3.137 -35.594 1.00 63.22 392 PHE A N 1
ATOM 2723 C CA . PHE A 1 392 ? 52.837 -2.202 -36.602 1.00 63.22 392 PHE A CA 1
ATOM 2724 C C . PHE A 1 392 ? 51.309 -2.125 -36.497 1.00 63.22 392 PHE A C 1
ATOM 2726 O O . PHE A 1 392 ? 50.670 -3.167 -36.353 1.00 63.22 392 PHE A O 1
ATOM 2733 N N . ASP A 1 393 ? 50.731 -0.924 -36.536 1.00 63.78 393 ASP A N 1
ATOM 2734 C CA . ASP A 1 393 ? 49.280 -0.716 -36.472 1.00 63.78 393 ASP A CA 1
ATOM 2735 C C . ASP A 1 393 ? 48.891 0.498 -37.328 1.00 63.78 393 ASP A C 1
ATOM 2737 O O . ASP A 1 393 ? 49.431 1.598 -37.161 1.00 63.78 393 ASP A O 1
ATOM 2741 N N . VAL A 1 394 ? 48.001 0.296 -38.295 1.00 64.44 394 VAL A N 1
ATOM 2742 C CA . VAL A 1 394 ? 47.618 1.321 -39.269 1.00 64.44 394 VAL A CA 1
ATOM 2743 C C . VAL A 1 394 ? 46.130 1.244 -39.568 1.00 64.44 394 VAL A C 1
ATOM 2745 O O . VAL A 1 394 ? 45.607 0.163 -39.829 1.00 64.44 394 VAL A O 1
ATOM 2748 N N . ALA A 1 395 ? 45.465 2.398 -39.533 1.00 62.44 395 ALA A N 1
ATOM 2749 C CA . ALA A 1 395 ? 44.031 2.541 -39.726 1.00 62.44 395 ALA A CA 1
ATOM 2750 C C . ALA A 1 395 ? 43.704 3.634 -40.753 1.00 62.44 395 ALA A C 1
ATOM 2752 O O . ALA A 1 395 ? 44.469 4.579 -40.986 1.00 62.44 395 ALA A O 1
ATOM 2753 N N . SER A 1 396 ? 42.546 3.512 -41.381 1.00 62.41 396 SER A N 1
ATOM 2754 C CA . SER A 1 396 ? 42.111 4.413 -42.438 1.00 62.41 396 SER A CA 1
ATOM 2755 C C . SER A 1 396 ? 40.604 4.379 -42.642 1.00 62.41 396 SER A C 1
ATOM 2757 O O . SER A 1 396 ? 39.926 3.442 -42.237 1.00 62.41 396 SER A O 1
ATOM 2759 N N . SER A 1 397 ? 40.094 5.415 -43.299 1.00 57.56 397 SER A N 1
ATOM 2760 C CA . SER A 1 397 ? 38.674 5.662 -43.535 1.00 57.56 397 SER A CA 1
ATOM 2761 C C . SER A 1 397 ? 38.439 6.088 -44.987 1.00 57.56 397 SER A C 1
ATOM 2763 O O . SER A 1 397 ? 39.345 6.627 -45.626 1.00 57.56 397 SER A O 1
ATOM 2765 N N . ASN A 1 398 ? 37.236 5.828 -45.504 1.00 56.50 398 ASN A N 1
ATOM 2766 C CA . ASN A 1 398 ? 36.742 6.326 -46.790 1.00 56.50 398 ASN A CA 1
ATOM 2767 C C . ASN A 1 398 ? 35.437 7.112 -46.576 1.00 56.50 398 ASN A C 1
ATOM 2769 O O . ASN A 1 398 ? 34.466 6.567 -46.053 1.00 56.50 398 ASN A O 1
ATOM 2773 N N . ALA A 1 399 ? 35.403 8.368 -47.017 1.00 47.09 399 ALA A N 1
ATOM 2774 C CA . ALA A 1 399 ? 34.263 9.273 -46.893 1.00 47.09 399 ALA A CA 1
ATOM 2775 C C . ALA A 1 399 ? 33.534 9.571 -48.228 1.00 47.09 399 ALA A C 1
ATOM 2777 O O . ALA A 1 399 ? 32.615 10.392 -48.251 1.00 47.09 399 ALA A O 1
ATOM 2778 N N . GLY A 1 400 ? 33.915 8.934 -49.347 1.00 45.53 400 GLY A N 1
ATOM 2779 C CA . GLY A 1 400 ? 33.458 9.300 -50.696 1.00 45.53 400 GLY A CA 1
ATOM 2780 C C . GLY A 1 400 ? 32.779 8.192 -51.518 1.00 45.53 400 GLY A C 1
ATOM 2781 O O . GLY A 1 400 ? 33.196 7.036 -51.537 1.00 45.53 400 GLY A O 1
ATOM 2782 N N . SER A 1 401 ? 31.775 8.574 -52.316 1.00 38.97 401 SER A N 1
ATOM 2783 C CA . SER A 1 401 ? 31.039 7.698 -53.253 1.00 38.97 401 SER A CA 1
ATOM 2784 C C . SER A 1 401 ? 31.690 7.556 -54.645 1.00 38.97 401 SER A C 1
ATOM 2786 O O . SER A 1 401 ? 31.054 7.094 -55.591 1.00 38.97 401 SER A O 1
ATOM 2788 N N . GLY A 1 402 ? 32.956 7.969 -54.784 1.00 41.97 402 GLY A N 1
ATOM 2789 C CA . GLY A 1 402 ? 33.626 8.240 -56.064 1.00 41.97 402 GLY A CA 1
ATOM 2790 C C . GLY A 1 402 ? 34.945 7.499 -56.305 1.00 41.97 402 GLY A C 1
ATOM 2791 O O . GLY A 1 402 ? 35.849 8.078 -56.890 1.00 41.97 402 GLY A O 1
ATOM 2792 N N . GLY A 1 403 ? 35.059 6.244 -55.861 1.00 39.41 403 GLY A N 1
ATOM 2793 C CA . GLY A 1 403 ? 36.012 5.251 -56.378 1.00 39.41 403 GLY A CA 1
ATOM 2794 C C . GLY A 1 403 ? 37.507 5.609 -56.452 1.00 39.41 403 GLY A C 1
ATOM 2795 O O . GLY A 1 403 ? 38.005 5.886 -57.539 1.00 39.41 403 GLY A O 1
ATOM 2796 N N . GLN A 1 404 ? 38.236 5.409 -55.348 1.00 38.06 404 GLN A N 1
ATOM 2797 C CA . GLN A 1 404 ? 39.511 4.660 -55.291 1.00 38.06 404 GLN A CA 1
ATOM 2798 C C . GLN A 1 404 ? 39.972 4.573 -53.825 1.00 38.06 404 GLN A C 1
ATOM 2800 O O . GLN A 1 404 ? 40.687 5.439 -53.332 1.00 38.06 404 GLN A O 1
ATOM 2805 N N . ALA A 1 405 ? 39.517 3.542 -53.108 1.00 36.38 405 ALA A N 1
ATOM 2806 C CA . ALA A 1 405 ? 39.914 3.329 -51.721 1.00 36.38 405 ALA A CA 1
ATOM 2807 C C . ALA A 1 405 ? 41.370 2.838 -51.617 1.00 36.38 405 ALA A C 1
ATOM 2809 O O . ALA A 1 405 ? 41.811 2.018 -52.418 1.00 36.38 405 ALA A O 1
ATOM 2810 N N . LEU A 1 406 ? 42.071 3.336 -50.596 1.00 38.00 406 LEU A N 1
ATOM 2811 C CA . LEU A 1 406 ? 43.244 2.756 -49.928 1.00 38.00 406 LEU A CA 1
ATOM 2812 C C . LEU A 1 406 ? 44.184 1.863 -50.742 1.00 38.00 406 LEU A C 1
ATOM 2814 O O . LEU A 1 406 ? 44.007 0.652 -50.881 1.00 38.00 406 LEU A O 1
ATOM 2818 N N . ARG A 1 407 ? 45.292 2.478 -51.141 1.00 44.34 407 ARG A N 1
ATOM 2819 C CA . ARG A 1 407 ? 46.438 1.818 -51.752 1.00 44.34 407 ARG A CA 1
ATOM 2820 C C . ARG A 1 407 ? 47.460 1.425 -50.670 1.00 44.34 407 ARG A C 1
ATOM 2822 O O . ARG A 1 407 ? 48.098 2.292 -50.081 1.00 44.34 407 ARG A O 1
ATOM 2829 N N . CYS A 1 408 ? 47.607 0.116 -50.460 1.00 36.66 408 CYS A N 1
ATOM 2830 C CA . CYS A 1 408 ? 48.746 -0.566 -49.823 1.00 36.66 408 CYS A CA 1
ATOM 2831 C C . CYS A 1 408 ? 49.094 -0.207 -48.353 1.00 36.66 408 CYS A C 1
ATOM 2833 O O . CYS A 1 408 ? 49.662 0.839 -48.052 1.00 36.66 408 CYS A O 1
ATOM 2835 N N . PHE A 1 409 ? 48.918 -1.171 -47.440 1.00 42.31 409 PHE A N 1
ATOM 2836 C CA . PHE A 1 409 ? 49.641 -1.225 -46.159 1.00 42.31 409 PHE A CA 1
ATOM 2837 C C . PHE A 1 409 ? 50.824 -2.214 -46.261 1.00 42.31 409 PHE A C 1
ATOM 2839 O O . PHE A 1 409 ? 50.625 -3.407 -46.484 1.00 42.31 409 PHE A O 1
ATOM 2846 N N . ALA A 1 410 ? 52.064 -1.755 -46.082 1.00 36.16 410 ALA A N 1
ATOM 2847 C CA . ALA A 1 410 ? 53.251 -2.613 -46.156 1.00 36.16 410 ALA A CA 1
ATOM 2848 C C . ALA A 1 410 ? 53.986 -2.711 -44.809 1.00 36.16 410 ALA A C 1
ATOM 2850 O O . ALA A 1 410 ? 54.152 -1.715 -44.106 1.00 36.16 410 ALA A O 1
ATOM 2851 N N . ALA A 1 411 ? 54.494 -3.904 -44.496 1.00 34.19 411 ALA A N 1
ATOM 2852 C CA . ALA A 1 411 ? 55.515 -4.130 -43.475 1.00 34.19 411 ALA A CA 1
ATOM 2853 C C . ALA A 1 411 ? 56.632 -4.996 -44.090 1.00 34.19 411 ALA A C 1
ATOM 2855 O O . ALA A 1 411 ? 56.328 -5.992 -44.739 1.00 34.19 411 ALA A O 1
ATOM 2856 N N . GLY A 1 412 ? 57.903 -4.618 -43.909 1.00 34.72 412 GLY A N 1
ATOM 2857 C CA . GLY A 1 412 ? 59.080 -5.212 -44.577 1.00 34.72 412 GLY A CA 1
ATOM 2858 C C . GLY A 1 412 ? 60.211 -5.590 -43.607 1.00 34.72 412 GLY A C 1
ATOM 2859 O O . GLY A 1 412 ? 60.136 -5.265 -42.420 1.00 34.72 412 GLY A O 1
ATOM 2860 N N . THR A 1 413 ? 61.247 -6.289 -44.092 1.00 32.00 413 THR A N 1
ATOM 2861 C CA . THR A 1 413 ? 62.346 -6.862 -43.274 1.00 32.00 413 THR A CA 1
ATOM 2862 C C . THR A 1 413 ? 63.724 -6.671 -43.902 1.00 32.00 413 THR A C 1
ATOM 2864 O O . THR A 1 413 ? 63.861 -6.831 -45.112 1.00 32.00 413 THR A O 1
ATOM 2867 N N . CYS A 1 414 ? 64.756 -6.421 -43.088 1.00 33.09 414 CYS A N 1
ATOM 2868 C CA . CYS A 1 414 ? 66.033 -5.848 -43.549 1.00 33.09 414 CYS A CA 1
ATOM 2869 C C . CYS A 1 414 ? 67.258 -6.692 -43.132 1.00 33.09 414 CYS A C 1
ATOM 2871 O O . CYS A 1 414 ? 67.330 -7.155 -41.995 1.00 33.09 414 CYS A O 1
ATOM 2873 N N . GLY A 1 415 ? 68.235 -6.878 -44.035 1.00 31.14 415 GLY A N 1
ATOM 2874 C CA . GLY A 1 415 ? 69.195 -7.995 -43.941 1.00 31.14 415 GLY A CA 1
ATOM 2875 C C . GLY A 1 415 ? 70.578 -7.784 -43.287 1.00 31.14 415 GLY A C 1
ATOM 2876 O O . GLY A 1 415 ? 71.070 -8.728 -42.676 1.00 31.14 415 GLY A O 1
ATOM 2877 N N . THR A 1 416 ? 71.267 -6.635 -43.424 1.00 33.03 416 THR A N 1
ATOM 2878 C CA . THR A 1 416 ? 72.647 -6.456 -42.878 1.00 33.03 416 THR A CA 1
ATOM 2879 C C . THR A 1 416 ? 73.032 -5.005 -42.528 1.00 33.03 416 THR A C 1
ATOM 2881 O O . THR A 1 416 ? 72.391 -4.044 -42.943 1.00 33.03 416 THR A O 1
ATOM 2884 N N . ALA A 1 417 ? 74.106 -4.847 -41.741 1.00 35.97 417 ALA A N 1
ATOM 2885 C CA . ALA A 1 417 ? 74.422 -3.658 -40.940 1.00 35.97 417 ALA A CA 1
ATOM 2886 C C . ALA A 1 417 ? 75.438 -2.652 -41.547 1.00 35.97 417 ALA A C 1
ATOM 2888 O O . ALA A 1 417 ? 76.311 -2.164 -40.829 1.00 35.97 417 ALA A O 1
ATOM 2889 N N . SER A 1 418 ? 75.376 -2.333 -42.847 1.00 33.09 418 SER A N 1
ATOM 2890 C CA . SER A 1 418 ? 76.347 -1.404 -43.479 1.00 33.09 418 SER A CA 1
ATOM 2891 C C . SER A 1 418 ? 75.770 -0.341 -44.425 1.00 33.09 418 SER A C 1
ATOM 2893 O O . SER A 1 418 ? 76.533 0.314 -45.135 1.00 33.09 418 SER A O 1
ATOM 2895 N N . GLN A 1 419 ? 74.450 -0.124 -44.435 1.00 31.47 419 GLN A N 1
ATOM 2896 C CA . GLN A 1 419 ? 73.804 0.854 -45.320 1.00 31.47 419 GLN A CA 1
ATOM 2897 C C . GLN A 1 419 ? 72.862 1.777 -44.535 1.00 31.47 419 GLN A C 1
ATOM 2899 O O . GLN A 1 419 ? 71.837 1.353 -44.011 1.00 31.47 419 GLN A O 1
ATOM 2904 N N . THR A 1 420 ? 73.226 3.056 -44.439 1.00 28.16 420 THR A N 1
ATOM 2905 C CA . THR A 1 420 ? 72.398 4.107 -43.830 1.00 28.16 420 THR A CA 1
ATOM 2906 C C . THR A 1 420 ? 71.442 4.704 -44.855 1.00 28.16 420 THR A C 1
ATOM 2908 O O . THR A 1 420 ? 71.886 5.116 -45.928 1.00 28.16 420 THR A O 1
ATOM 2911 N N . CYS A 1 421 ? 70.160 4.844 -44.502 1.00 27.30 421 CYS A N 1
ATOM 2912 C CA . CYS A 1 421 ? 69.194 5.604 -45.298 1.00 27.30 421 CYS A CA 1
ATOM 2913 C C . CYS A 1 421 ? 69.721 7.030 -45.555 1.00 27.30 421 CYS A C 1
ATOM 2915 O O . CYS A 1 421 ? 70.281 7.658 -44.653 1.00 27.30 421 CYS A O 1
ATOM 2917 N N . SER A 1 422 ? 69.557 7.550 -46.774 1.00 27.59 422 SER A N 1
ATOM 2918 C CA . SER A 1 422 ? 70.140 8.836 -47.169 1.00 27.59 422 SER A CA 1
ATOM 2919 C C . SER A 1 422 ? 69.528 10.005 -46.393 1.00 27.59 422 SER A C 1
ATOM 2921 O O . SER A 1 422 ? 68.383 10.396 -46.627 1.00 27.59 422 SER A O 1
ATOM 2923 N N . ALA A 1 423 ? 70.320 10.614 -45.511 1.00 26.23 423 ALA A N 1
ATOM 2924 C CA . ALA A 1 423 ? 69.983 11.875 -44.867 1.00 26.23 423 ALA A CA 1
ATOM 2925 C C . ALA A 1 423 ? 70.072 13.033 -45.881 1.00 26.23 423 ALA A C 1
ATOM 2927 O O . ALA A 1 423 ? 71.102 13.697 -45.987 1.00 26.23 423 ALA A O 1
ATOM 2928 N N . SER A 1 424 ? 69.002 13.268 -46.648 1.00 26.14 424 SER A N 1
ATOM 2929 C CA . SER A 1 424 ? 68.930 14.404 -47.579 1.00 26.14 424 SER A CA 1
ATOM 2930 C C . SER A 1 424 ? 67.525 14.988 -47.775 1.00 26.14 424 SER A C 1
ATOM 2932 O O . SER A 1 424 ? 67.130 15.293 -48.897 1.00 26.14 424 SER A O 1
ATOM 2934 N N . VAL A 1 425 ? 66.796 15.224 -46.682 1.00 25.27 425 VAL A N 1
ATOM 2935 C CA . VAL A 1 425 ? 65.970 16.439 -46.564 1.00 25.27 425 VAL A CA 1
ATOM 2936 C C . VAL A 1 425 ? 65.933 16.906 -45.115 1.00 25.27 425 VAL A C 1
ATOM 2938 O O . VAL A 1 425 ? 65.945 16.111 -44.177 1.00 25.27 425 VAL A O 1
ATOM 2941 N N . SER A 1 426 ? 65.945 18.221 -44.946 1.00 28.11 426 SER A N 1
ATOM 2942 C CA . SER A 1 426 ? 65.995 18.897 -43.660 1.00 28.11 426 SER A CA 1
ATOM 2943 C C . SER A 1 426 ? 64.614 18.981 -43.011 1.00 28.11 426 SER A C 1
ATOM 2945 O O . SER A 1 426 ? 63.935 19.990 -43.176 1.00 28.11 426 SER A O 1
ATOM 2947 N N . ASP A 1 427 ? 64.238 17.977 -42.219 1.00 24.80 427 ASP A N 1
ATOM 2948 C CA . ASP A 1 427 ? 63.674 18.277 -40.900 1.00 24.80 427 ASP A CA 1
ATOM 2949 C C . ASP A 1 427 ? 63.819 17.103 -39.923 1.00 24.80 427 ASP A C 1
ATOM 2951 O O . ASP A 1 427 ? 63.637 15.938 -40.273 1.00 24.80 427 ASP A O 1
ATOM 2955 N N . GLY A 1 428 ? 64.176 17.412 -38.679 1.00 28.23 428 GLY A N 1
ATOM 2956 C CA . GLY A 1 428 ? 64.391 16.410 -37.640 1.00 28.23 428 GLY A CA 1
ATOM 2957 C C . GLY A 1 428 ? 63.175 16.257 -36.731 1.00 28.23 428 GLY A C 1
ATOM 2958 O O . GLY A 1 428 ? 62.853 17.185 -35.994 1.00 28.23 428 GLY A O 1
ATOM 2959 N N . ARG A 1 429 ? 62.565 15.066 -36.714 1.00 23.72 429 ARG A N 1
ATOM 2960 C CA . ARG A 1 429 ? 61.819 14.453 -35.589 1.00 23.72 429 ARG A CA 1
ATOM 2961 C C . ARG A 1 429 ? 61.798 12.941 -35.852 1.00 23.72 429 ARG A C 1
ATOM 2963 O O . ARG A 1 429 ? 61.245 12.497 -36.845 1.00 23.72 429 ARG A O 1
ATOM 2970 N N . VAL A 1 430 ? 62.539 12.113 -35.117 1.00 24.05 430 VAL A N 1
ATOM 2971 C CA . VAL A 1 430 ? 62.199 11.667 -33.753 1.00 24.05 430 VAL A CA 1
ATOM 2972 C C . VAL A 1 430 ? 60.744 11.196 -33.681 1.00 24.05 430 VAL A C 1
ATOM 2974 O O . VAL A 1 430 ? 59.840 11.989 -33.430 1.00 24.05 430 VAL A O 1
ATOM 2977 N N . LEU A 1 431 ? 60.538 9.887 -33.849 1.00 26.80 431 LEU A N 1
ATOM 2978 C CA . LEU A 1 431 ? 59.284 9.203 -33.523 1.00 26.80 431 LEU A CA 1
ATOM 2979 C C . LEU A 1 431 ? 59.153 9.058 -31.997 1.00 26.80 431 LEU A C 1
ATOM 2981 O O . LEU A 1 431 ? 59.271 7.974 -31.433 1.00 26.80 431 LEU A O 1
ATOM 2985 N N . LEU A 1 432 ? 58.929 10.187 -31.325 1.00 22.30 432 LEU A N 1
ATOM 2986 C CA . LEU A 1 432 ? 58.322 10.219 -29.999 1.00 22.30 432 LEU A CA 1
ATOM 2987 C C . LEU A 1 432 ? 56.809 10.076 -30.184 1.00 22.30 432 LEU A C 1
ATOM 2989 O O . LEU A 1 432 ? 56.223 10.951 -30.805 1.00 22.30 432 LEU A O 1
ATOM 2993 N N . ASN A 1 433 ? 56.246 8.979 -29.666 1.00 28.41 433 ASN A N 1
ATOM 2994 C CA . ASN A 1 433 ? 54.913 8.710 -29.075 1.00 28.41 433 ASN A CA 1
ATOM 2995 C C . ASN A 1 433 ? 53.644 9.564 -29.387 1.00 28.41 433 ASN A C 1
ATOM 2997 O O . ASN A 1 433 ? 52.620 9.356 -28.746 1.00 28.41 433 ASN A O 1
ATOM 3001 N N . THR A 1 434 ? 53.648 10.536 -30.298 1.00 30.23 434 THR A N 1
ATOM 3002 C CA . THR A 1 434 ? 52.563 11.518 -30.460 1.00 30.23 434 THR A CA 1
ATOM 3003 C C . THR A 1 434 ? 52.494 12.086 -31.883 1.00 30.23 434 THR A C 1
ATOM 3005 O O . THR A 1 434 ? 52.647 13.286 -32.109 1.00 30.23 434 THR A O 1
ATOM 3008 N N . LEU A 1 435 ? 52.114 11.246 -32.854 1.00 35.28 435 LEU A N 1
ATOM 3009 C CA . LEU A 1 435 ? 51.283 11.728 -33.969 1.00 35.28 435 LEU A CA 1
ATOM 3010 C C . LEU A 1 435 ? 49.822 11.789 -33.499 1.00 35.28 435 LEU A C 1
ATOM 3012 O O . LEU A 1 435 ? 48.973 10.991 -33.883 1.00 35.28 435 LEU A O 1
ATOM 3016 N N . GLY A 1 436 ? 49.550 12.741 -32.604 1.00 32.47 436 GLY A N 1
ATOM 3017 C CA . GLY A 1 436 ? 48.198 13.067 -32.162 1.00 32.47 436 GLY A CA 1
ATOM 3018 C C . GLY A 1 436 ? 47.467 13.871 -33.233 1.00 32.47 436 GLY A C 1
ATOM 3019 O O . GLY A 1 436 ? 47.422 15.095 -33.152 1.00 32.47 436 GLY A O 1
ATOM 3020 N N . GLY A 1 437 ? 46.921 13.193 -34.243 1.00 37.38 437 GLY A N 1
ATOM 3021 C CA . GLY A 1 437 ? 46.118 13.809 -35.299 1.00 37.38 437 GLY A CA 1
ATOM 3022 C C . GLY A 1 437 ? 46.021 12.950 -36.566 1.00 37.38 437 GLY A C 1
ATOM 3023 O O . GLY A 1 437 ? 46.847 12.060 -36.764 1.00 37.38 437 GLY A O 1
ATOM 3024 N N . PRO A 1 438 ? 45.017 13.189 -37.431 1.00 37.00 438 PRO A N 1
ATOM 3025 C CA . PRO A 1 438 ? 44.986 12.595 -38.765 1.00 37.00 438 PRO A CA 1
ATOM 3026 C C . PRO A 1 438 ? 46.176 13.078 -39.603 1.00 37.00 438 PRO A C 1
ATOM 3028 O O . PRO A 1 438 ? 46.619 14.222 -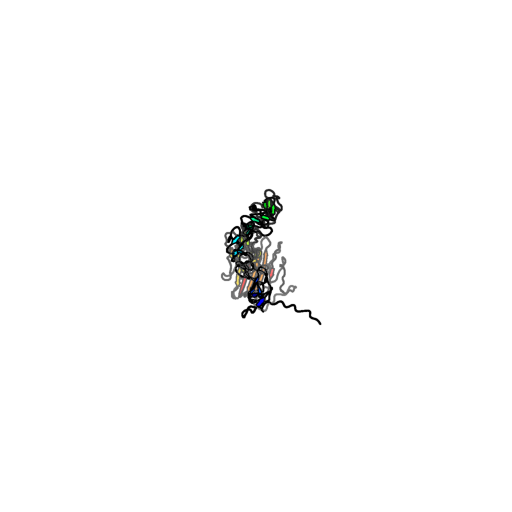39.464 1.00 37.00 438 PRO A O 1
ATOM 3031 N N . ILE A 1 439 ? 46.664 12.230 -40.510 1.00 38.72 439 ILE A N 1
ATOM 3032 C CA . ILE A 1 439 ? 47.584 12.676 -41.560 1.00 38.72 439 ILE A CA 1
ATOM 3033 C C . ILE A 1 439 ? 46.799 13.659 -42.439 1.00 38.72 439 ILE A C 1
ATOM 3035 O O . ILE A 1 439 ? 45.714 13.330 -42.917 1.00 38.72 439 ILE A O 1
ATOM 3039 N N . ALA A 1 440 ? 47.307 14.883 -42.606 1.00 33.81 440 ALA A N 1
ATOM 3040 C CA . ALA A 1 440 ? 46.639 15.896 -43.422 1.00 33.81 440 ALA A CA 1
ATOM 3041 C C . ALA A 1 440 ? 46.475 15.407 -44.873 1.00 33.81 440 ALA A C 1
ATOM 3043 O O . ALA A 1 440 ? 47.338 14.694 -45.381 1.00 33.81 440 ALA A O 1
ATOM 3044 N N . ALA A 1 441 ? 45.395 15.808 -45.549 1.00 33.41 441 ALA A N 1
ATOM 3045 C CA . ALA A 1 441 ? 45.131 15.404 -46.931 1.00 33.41 441 ALA A CA 1
ATOM 3046 C C . ALA A 1 441 ? 46.312 15.768 -47.858 1.00 33.41 441 ALA A C 1
ATOM 3048 O O . ALA A 1 441 ? 46.714 16.931 -47.924 1.00 33.41 441 ALA A O 1
ATOM 3049 N N . GLY A 1 442 ? 46.875 14.772 -48.552 1.00 32.66 442 GLY A N 1
ATOM 3050 C CA . GLY A 1 442 ? 48.088 14.922 -49.370 1.00 32.66 442 GLY A CA 1
ATOM 3051 C C . GLY A 1 442 ? 49.413 14.922 -48.588 1.00 32.66 442 GLY A C 1
ATOM 3052 O O . GLY A 1 442 ? 50.464 15.188 -49.169 1.00 32.66 442 GLY A O 1
ATOM 3053 N N . GLY A 1 443 ? 49.394 14.643 -47.282 1.00 31.34 443 GLY A N 1
ATOM 3054 C CA . GLY A 1 443 ? 50.584 14.525 -46.442 1.00 31.34 443 GLY A CA 1
ATOM 3055 C C . GLY A 1 443 ? 51.258 13.156 -46.563 1.00 31.34 443 GLY A C 1
ATOM 3056 O O . GLY A 1 443 ? 50.616 12.119 -46.397 1.00 31.34 443 GLY A O 1
ATOM 3057 N N . THR A 1 444 ? 52.571 13.146 -46.795 1.00 31.41 444 THR A N 1
ATOM 3058 C CA . THR A 1 444 ? 53.394 11.929 -46.804 1.00 31.41 444 THR A CA 1
ATOM 3059 C C . THR A 1 444 ? 53.927 11.603 -45.406 1.00 31.41 444 THR A C 1
ATOM 3061 O O . THR A 1 444 ? 54.596 12.415 -44.766 1.00 31.41 444 THR A O 1
ATOM 3064 N N . GLY A 1 445 ? 53.655 10.385 -44.929 1.00 32.94 445 GLY A N 1
ATOM 3065 C CA . GLY A 1 445 ? 54.293 9.807 -43.744 1.00 32.94 445 GLY A CA 1
ATOM 3066 C C . GLY A 1 445 ? 55.410 8.843 -44.146 1.00 32.94 445 GLY A C 1
ATOM 3067 O O . GLY A 1 445 ? 55.223 8.029 -45.045 1.00 32.94 445 GLY A O 1
ATOM 3068 N N . TYR A 1 446 ? 56.567 8.909 -43.481 1.00 31.84 446 TYR A N 1
ATOM 3069 C CA . TYR A 1 446 ? 57.721 8.063 -43.808 1.00 31.84 446 TYR A CA 1
ATOM 3070 C C . TYR A 1 446 ? 57.804 6.830 -42.896 1.00 31.84 446 TYR A C 1
ATOM 3072 O O . TYR A 1 446 ? 58.023 6.944 -41.687 1.00 31.84 446 TYR A O 1
ATOM 3080 N N . VAL A 1 447 ? 57.715 5.639 -43.488 1.00 30.42 447 VAL A N 1
ATOM 3081 C CA . VAL A 1 447 ? 58.095 4.363 -42.864 1.00 30.42 447 VAL A CA 1
ATOM 3082 C C . VAL A 1 447 ? 59.182 3.744 -43.734 1.00 30.42 447 VAL A C 1
ATOM 3084 O O . VAL A 1 447 ? 58.928 3.411 -44.882 1.00 30.42 447 VAL A O 1
ATOM 3087 N N . CYS A 1 448 ? 60.404 3.628 -43.213 1.00 29.05 448 CYS A N 1
ATOM 3088 C CA . CYS A 1 448 ? 61.526 3.107 -43.994 1.00 29.05 448 CYS A CA 1
ATOM 3089 C C . CYS A 1 448 ? 61.418 1.588 -44.190 1.00 29.05 448 CYS A C 1
ATOM 3091 O O . CYS A 1 448 ? 61.438 0.847 -43.204 1.00 29.05 448 CYS A O 1
ATOM 3093 N N . ASP A 1 449 ? 61.394 1.156 -45.448 1.00 29.00 449 ASP A N 1
ATOM 3094 C CA . ASP A 1 449 ? 61.838 -0.169 -45.889 1.00 29.00 449 ASP A CA 1
ATOM 3095 C C . ASP A 1 449 ? 63.363 -0.144 -46.115 1.00 29.00 449 ASP A C 1
ATOM 3097 O O . ASP A 1 449 ? 63.913 0.890 -46.507 1.00 29.00 449 ASP A O 1
ATOM 3101 N N . VAL A 1 450 ? 64.060 -1.250 -45.836 1.00 30.92 450 VAL A N 1
ATOM 3102 C CA . VAL A 1 450 ? 65.523 -1.361 -46.007 1.00 30.92 450 VAL A CA 1
ATOM 3103 C C . VAL A 1 450 ? 65.951 -2.720 -46.603 1.00 30.92 450 VAL A C 1
ATOM 3105 O O . VAL A 1 450 ? 66.967 -3.297 -46.215 1.00 30.92 450 VAL A O 1
ATOM 3108 N N . GLY A 1 451 ? 65.205 -3.172 -47.617 1.00 28.42 451 GLY A N 1
ATOM 3109 C CA . GLY A 1 451 ? 65.765 -3.509 -48.936 1.00 28.42 451 GLY A CA 1
ATOM 3110 C C . GLY A 1 451 ? 66.208 -4.948 -49.235 1.00 28.42 451 GLY A C 1
ATOM 3111 O O . GLY A 1 451 ? 66.458 -5.741 -48.338 1.00 28.42 451 GLY A O 1
ATOM 3112 N N . TRP A 1 452 ? 66.376 -5.230 -50.537 1.00 26.89 452 TRP A N 1
ATOM 3113 C CA . TRP A 1 452 ? 67.423 -6.078 -51.147 1.00 26.89 452 TRP A CA 1
ATOM 3114 C C . TRP A 1 452 ? 67.598 -5.690 -52.638 1.00 26.89 452 TRP A C 1
ATOM 3116 O O . TRP A 1 452 ? 66.875 -4.840 -53.152 1.00 26.89 452 TRP A O 1
ATOM 3126 N N . THR A 1 453 ? 68.616 -6.224 -53.318 1.00 33.03 453 THR A N 1
ATOM 3127 C CA . THR A 1 453 ? 69.295 -5.545 -54.447 1.00 33.03 453 THR A CA 1
ATOM 3128 C C . THR A 1 453 ? 68.759 -5.761 -55.873 1.00 33.03 453 THR A C 1
ATOM 3130 O O . THR A 1 453 ? 69.456 -5.372 -56.806 1.00 33.03 453 THR A O 1
ATOM 3133 N N . ASP A 1 454 ? 67.579 -6.355 -56.089 1.00 32.66 454 ASP A N 1
ATOM 3134 C CA . ASP A 1 454 ? 67.036 -6.513 -57.455 1.00 32.66 454 ASP A CA 1
ATOM 3135 C C . ASP A 1 454 ? 65.493 -6.563 -57.495 1.00 32.66 454 ASP A C 1
ATOM 3137 O O . ASP A 1 454 ? 64.866 -7.619 -57.603 1.00 32.66 454 ASP A O 1
ATOM 3141 N N . CYS A 1 455 ? 64.855 -5.396 -57.370 1.00 31.00 455 CYS A N 1
ATOM 3142 C CA . CYS A 1 455 ? 63.401 -5.256 -57.478 1.00 31.00 455 CYS A CA 1
ATOM 3143 C C . CYS A 1 455 ? 62.985 -4.957 -58.927 1.00 31.00 455 CYS A C 1
ATOM 3145 O O . CYS A 1 455 ? 62.814 -3.801 -59.308 1.00 31.00 455 CYS A O 1
ATOM 3147 N N . SER A 1 456 ? 62.742 -6.002 -59.727 1.00 30.84 456 SER A N 1
ATOM 3148 C CA . SER A 1 456 ? 62.035 -5.854 -61.018 1.00 30.84 456 SER A CA 1
ATOM 3149 C C . SER A 1 456 ? 60.548 -5.483 -60.854 1.00 30.84 456 SER A C 1
ATOM 3151 O O . SER A 1 456 ? 59.911 -5.059 -61.814 1.00 30.84 456 SER A O 1
ATOM 3153 N N . TYR A 1 457 ? 60.016 -5.600 -59.633 1.00 31.59 457 TYR A N 1
ATOM 3154 C CA . TYR A 1 457 ? 58.769 -4.987 -59.181 1.00 31.59 457 TYR A CA 1
ATOM 3155 C C . TYR A 1 457 ? 59.031 -4.302 -57.835 1.00 31.59 457 TYR A C 1
ATOM 3157 O O . TYR A 1 457 ? 58.998 -4.934 -56.783 1.00 31.59 457 TYR A O 1
ATOM 3165 N N . CYS A 1 458 ? 59.332 -3.004 -57.865 1.00 29.92 458 CYS A N 1
ATOM 3166 C CA . CYS A 1 458 ? 59.211 -2.172 -56.671 1.00 29.92 458 CYS A CA 1
ATOM 3167 C C . CYS A 1 458 ? 57.722 -1.957 -56.381 1.00 29.92 458 CYS A C 1
ATOM 3169 O O . CYS A 1 458 ? 56.979 -1.629 -57.306 1.00 29.92 458 CYS A O 1
ATOM 3171 N N . VAL A 1 459 ? 57.308 -2.031 -55.113 1.00 31.89 459 VAL A N 1
ATOM 3172 C CA . VAL A 1 459 ? 56.123 -1.269 -54.694 1.00 31.89 459 VAL A CA 1
ATOM 3173 C C . VAL A 1 459 ? 56.519 0.200 -54.823 1.00 31.89 459 VAL A C 1
ATOM 3175 O O . VAL A 1 459 ? 57.529 0.623 -54.252 1.00 31.89 459 VAL A O 1
ATOM 3178 N N . ASP A 1 460 ? 55.804 0.958 -55.650 1.00 32.47 460 ASP A N 1
ATOM 3179 C CA . ASP A 1 460 ? 56.119 2.368 -55.841 1.00 32.47 460 ASP A CA 1
ATOM 3180 C C . ASP A 1 460 ? 55.751 3.125 -54.556 1.00 32.47 460 ASP A C 1
ATOM 3182 O O . ASP A 1 460 ? 54.642 3.011 -54.041 1.00 32.47 460 ASP A O 1
ATOM 3186 N N . TRP A 1 461 ? 56.670 3.929 -54.020 1.00 35.53 461 TRP A N 1
ATOM 3187 C CA . TRP A 1 461 ? 56.392 4.778 -52.854 1.00 35.53 461 TRP A CA 1
ATOM 3188 C C . TRP A 1 461 ? 55.399 5.897 -53.181 1.00 35.53 461 TRP A C 1
ATOM 3190 O O . TRP A 1 461 ? 54.840 6.514 -52.276 1.00 35.53 461 TRP A O 1
ATOM 3200 N N . SER A 1 462 ? 55.122 6.115 -54.471 1.00 32.94 462 SER A N 1
ATOM 3201 C CA . SER A 1 462 ? 53.967 6.868 -54.937 1.00 32.94 462 SER A CA 1
ATOM 3202 C C . SER A 1 462 ? 52.640 6.099 -54.830 1.00 32.94 462 SER A C 1
ATOM 3204 O O . SER A 1 462 ? 51.622 6.670 -55.191 1.00 32.94 462 SER A O 1
ATOM 3206 N N . GLU A 1 463 ? 52.579 4.864 -54.319 1.00 32.31 463 GLU A N 1
ATOM 3207 C CA . GLU A 1 463 ? 51.309 4.164 -54.072 1.00 32.31 463 GLU A CA 1
ATOM 3208 C C . GLU A 1 463 ? 50.727 4.384 -52.679 1.00 32.31 463 GLU A C 1
ATOM 3210 O O . GLU A 1 463 ? 49.509 4.356 -52.585 1.00 32.31 463 GLU A O 1
ATOM 3215 N N . ILE A 1 464 ? 51.493 4.723 -51.631 1.00 33.88 464 ILE A N 1
ATOM 3216 C CA . ILE A 1 464 ? 50.891 5.172 -50.355 1.00 33.88 464 ILE A CA 1
ATOM 3217 C C . ILE A 1 464 ? 50.394 6.621 -50.514 1.00 33.88 464 ILE A C 1
ATOM 3219 O O . ILE A 1 464 ? 50.943 7.574 -49.957 1.00 33.88 464 ILE A O 1
ATOM 3223 N N . ARG A 1 465 ? 49.339 6.796 -51.317 1.00 32.88 465 ARG A N 1
ATOM 3224 C CA . ARG A 1 465 ? 48.583 8.043 -51.449 1.00 32.88 465 ARG A CA 1
ATOM 3225 C C . ARG A 1 465 ? 47.380 7.994 -50.527 1.00 32.88 465 ARG A C 1
ATOM 3227 O O . ARG A 1 465 ? 46.473 7.187 -50.716 1.00 32.88 465 ARG A O 1
ATOM 3234 N N . THR A 1 466 ? 47.311 8.965 -49.625 1.00 35.31 466 THR A N 1
ATOM 3235 C CA . THR A 1 466 ? 46.025 9.620 -49.390 1.00 35.31 466 THR A CA 1
ATOM 3236 C C . THR A 1 466 ? 45.763 10.470 -50.635 1.00 35.31 466 THR A C 1
ATOM 3238 O O . THR A 1 466 ? 46.329 11.553 -50.786 1.00 35.31 466 THR A O 1
ATOM 3241 N N . ASP A 1 467 ? 45.020 9.926 -51.607 1.00 33.19 467 ASP A N 1
ATOM 3242 C CA . ASP A 1 467 ? 44.727 10.652 -52.847 1.00 33.19 467 ASP A CA 1
ATOM 3243 C C . ASP A 1 467 ? 43.991 11.955 -52.494 1.00 33.19 467 ASP A C 1
ATOM 3245 O O . ASP A 1 467 ? 43.003 11.961 -51.760 1.00 33.19 467 ASP A O 1
ATOM 3249 N N . SER A 1 468 ? 44.500 13.089 -52.979 1.00 35.88 468 SER A N 1
ATOM 3250 C CA . SER A 1 468 ? 43.976 14.411 -52.630 1.00 35.88 468 SER A CA 1
ATOM 3251 C C . SER A 1 468 ? 42.698 14.712 -53.419 1.00 35.88 468 SER A C 1
ATOM 3253 O O . SER A 1 468 ? 42.716 15.484 -54.382 1.00 35.88 468 SER A O 1
ATOM 3255 N N . ILE A 1 469 ? 41.589 14.090 -53.024 1.00 35.91 469 ILE A N 1
ATOM 3256 C CA . ILE A 1 469 ? 40.255 14.343 -53.571 1.00 35.91 469 ILE A CA 1
ATOM 3257 C C . ILE A 1 469 ? 39.375 14.928 -52.458 1.00 35.91 469 ILE A C 1
ATOM 3259 O O . ILE A 1 469 ? 39.500 14.594 -51.282 1.00 35.91 469 ILE A O 1
ATOM 3263 N N . ALA A 1 470 ? 38.537 15.902 -52.813 1.00 34.66 470 ALA A N 1
ATOM 3264 C CA . ALA A 1 470 ? 37.777 16.691 -51.850 1.00 34.66 470 ALA A CA 1
ATOM 3265 C C . ALA A 1 470 ? 36.714 15.839 -51.131 1.00 34.66 470 ALA A C 1
ATOM 3267 O O . ALA A 1 470 ? 35.706 15.492 -51.745 1.00 34.66 470 ALA A O 1
ATOM 3268 N N . GLY A 1 471 ? 36.910 15.534 -49.840 1.00 42.53 471 GLY A N 1
ATOM 3269 C CA . GLY A 1 471 ? 35.924 14.709 -49.127 1.00 42.53 471 GLY A CA 1
ATOM 3270 C C . GLY A 1 471 ? 36.165 14.284 -47.673 1.00 42.53 471 GLY A C 1
ATOM 3271 O O . GLY A 1 471 ? 35.333 13.552 -47.165 1.00 42.53 471 GLY A O 1
ATOM 3272 N N . GLY A 1 472 ? 37.211 14.727 -46.964 1.00 44.62 472 GLY A N 1
ATOM 3273 C CA . GLY A 1 472 ? 37.309 14.494 -45.507 1.00 44.62 472 GLY A CA 1
ATOM 3274 C C . GLY A 1 472 ? 37.911 13.158 -45.034 1.00 44.62 472 GLY A C 1
ATOM 3275 O O . GLY A 1 472 ? 37.781 12.840 -43.852 1.00 44.62 472 GLY A O 1
ATOM 3276 N N . ASP A 1 473 ? 38.602 12.408 -45.897 1.00 45.31 473 ASP A N 1
ATOM 3277 C CA . ASP A 1 473 ? 39.338 11.193 -45.503 1.00 45.31 473 ASP A CA 1
ATOM 3278 C C . ASP A 1 473 ? 40.408 11.469 -44.426 1.00 45.31 473 ASP A C 1
ATOM 3280 O O . ASP A 1 473 ? 41.096 12.494 -44.447 1.00 45.31 473 ASP A O 1
ATOM 3284 N N . THR A 1 474 ? 40.578 10.537 -43.478 1.00 47.19 474 THR A N 1
ATOM 3285 C CA . THR A 1 474 ? 41.448 10.715 -42.297 1.00 47.19 474 THR A CA 1
ATOM 3286 C C . THR A 1 474 ? 42.283 9.470 -41.973 1.00 47.19 474 THR A C 1
ATOM 3288 O O . THR A 1 474 ? 42.099 8.812 -40.953 1.00 47.19 474 THR A O 1
ATOM 3291 N N . SER A 1 475 ? 43.266 9.158 -42.822 1.00 46.03 475 SER A N 1
ATOM 3292 C CA . SER A 1 475 ? 44.209 8.057 -42.552 1.00 46.03 475 SER A CA 1
ATOM 3293 C C . SER A 1 475 ? 45.125 8.341 -41.349 1.00 46.03 475 SER A C 1
ATOM 3295 O O . SER A 1 475 ? 45.579 9.474 -41.148 1.00 46.03 475 SER A O 1
ATOM 3297 N N . ARG A 1 476 ? 45.423 7.304 -40.550 1.00 46.81 476 ARG A N 1
ATOM 3298 C CA . ARG A 1 476 ? 46.266 7.362 -39.342 1.00 46.81 476 ARG A CA 1
ATOM 3299 C C . ARG A 1 476 ? 47.180 6.136 -39.248 1.00 46.81 476 ARG A C 1
ATOM 3301 O O . ARG A 1 476 ? 46.717 5.002 -39.237 1.00 46.81 476 ARG A O 1
ATOM 3308 N N . ALA A 1 477 ? 48.485 6.357 -39.116 1.00 43.81 477 ALA A N 1
ATOM 3309 C CA . ALA A 1 477 ? 49.474 5.291 -38.940 1.00 43.81 477 ALA A CA 1
ATOM 3310 C C . ALA A 1 477 ? 50.218 5.453 -37.608 1.00 43.81 477 ALA A C 1
ATOM 3312 O O . ALA A 1 477 ? 50.675 6.555 -37.294 1.00 43.81 477 ALA A O 1
ATOM 3313 N N . VAL A 1 478 ? 50.373 4.365 -36.843 1.00 40.34 478 VAL A N 1
ATOM 3314 C CA . VAL A 1 478 ? 51.042 4.365 -35.531 1.00 40.34 478 VAL A CA 1
ATOM 3315 C C . VAL A 1 478 ? 52.229 3.385 -35.517 1.00 40.34 478 VAL A C 1
ATOM 3317 O O . VAL A 1 478 ? 52.178 2.269 -36.030 1.00 40.34 478 VAL A O 1
ATOM 3320 N N . ARG A 1 479 ? 53.347 3.830 -34.929 1.00 41.50 479 ARG A N 1
ATOM 3321 C CA . ARG A 1 479 ? 54.671 3.169 -34.889 1.00 41.50 479 ARG A CA 1
ATOM 3322 C C . ARG A 1 479 ? 55.319 3.486 -33.521 1.00 41.50 479 ARG A C 1
ATOM 3324 O O . ARG A 1 479 ? 54.945 4.482 -32.912 1.00 41.50 479 ARG A O 1
ATOM 3331 N N . TYR A 1 480 ? 56.301 2.764 -32.974 1.00 40.44 480 TYR A N 1
ATOM 3332 C CA . TYR A 1 480 ? 57.198 1.718 -33.492 1.00 40.44 480 TYR A CA 1
ATOM 3333 C C . TYR A 1 480 ? 57.810 0.963 -32.291 1.00 40.44 480 TYR A C 1
ATOM 3335 O O . TYR A 1 480 ? 58.129 1.620 -31.300 1.00 40.44 480 TYR A O 1
ATOM 3343 N N . VAL A 1 481 ? 58.064 -0.354 -32.369 1.00 34.12 481 VAL A N 1
ATOM 3344 C CA . VAL A 1 481 ? 58.855 -1.061 -31.334 1.00 34.12 481 VAL A CA 1
ATOM 3345 C C . VAL A 1 481 ? 60.085 -1.770 -31.917 1.00 34.12 481 VAL A C 1
ATOM 3347 O O . VAL A 1 481 ? 60.045 -2.939 -32.281 1.00 34.12 481 VAL A O 1
ATOM 3350 N N . GLY A 1 482 ? 61.216 -1.064 -31.906 1.00 34.53 482 GLY A N 1
ATOM 3351 C CA . GLY A 1 482 ? 62.391 -1.600 -31.210 1.00 34.53 482 GLY A CA 1
ATOM 3352 C C . GLY A 1 482 ? 63.349 -2.580 -31.899 1.00 34.53 482 GLY A C 1
ATOM 3353 O O . GLY A 1 482 ? 64.140 -3.167 -31.172 1.00 34.53 482 GLY A O 1
ATOM 3354 N N . ASP A 1 483 ? 63.373 -2.726 -33.226 1.00 34.00 483 ASP A N 1
ATOM 3355 C CA . ASP A 1 483 ? 64.574 -3.234 -33.925 1.00 34.00 483 ASP A CA 1
ATOM 3356 C C . ASP A 1 483 ? 64.663 -2.667 -35.355 1.00 34.00 483 ASP A C 1
ATOM 3358 O O . ASP A 1 483 ? 63.650 -2.546 -36.052 1.00 34.00 483 ASP A O 1
ATOM 3362 N N . THR A 1 484 ? 65.872 -2.316 -35.801 1.00 37.31 484 THR A N 1
ATOM 3363 C CA . THR A 1 484 ? 66.182 -1.964 -37.202 1.00 37.31 484 THR A CA 1
ATOM 3364 C C . THR A 1 484 ? 66.183 -3.177 -38.137 1.00 37.31 484 THR A C 1
ATOM 3366 O O . THR A 1 484 ? 66.131 -3.022 -39.354 1.00 37.31 484 THR A O 1
ATOM 3369 N N . SER A 1 485 ? 66.201 -4.380 -37.569 1.00 40.09 485 SER A N 1
ATOM 3370 C CA . SER A 1 485 ? 65.885 -5.649 -38.210 1.00 40.09 485 SER A CA 1
ATOM 3371 C C . SER A 1 485 ? 64.512 -6.132 -37.739 1.00 40.09 485 SER A C 1
ATOM 3373 O O . SER A 1 485 ? 64.378 -7.011 -36.887 1.00 40.09 485 SER A O 1
ATOM 3375 N N . ILE A 1 486 ? 63.447 -5.587 -38.339 1.00 42.94 486 ILE A N 1
ATOM 3376 C CA . ILE A 1 486 ? 62.214 -6.376 -38.407 1.00 42.94 486 ILE A CA 1
ATOM 3377 C C . ILE A 1 486 ? 62.602 -7.642 -39.175 1.00 42.94 486 ILE A C 1
ATOM 3379 O O . ILE A 1 486 ? 63.085 -7.560 -40.302 1.00 42.94 486 ILE A O 1
ATOM 3383 N N . GLY A 1 487 ? 62.435 -8.798 -38.541 1.00 46.44 487 GLY A N 1
ATOM 3384 C CA . GLY A 1 487 ? 62.394 -10.104 -39.184 1.00 46.44 487 GLY A CA 1
ATOM 3385 C C . GLY A 1 487 ? 60.967 -10.624 -39.059 1.00 46.44 487 GLY A C 1
ATOM 3386 O O . GLY A 1 487 ? 60.422 -10.625 -37.957 1.00 46.44 487 GLY A O 1
ATOM 3387 N N . MET A 1 488 ? 60.354 -11.035 -40.171 1.00 49.50 488 MET A N 1
ATOM 3388 C CA . MET A 1 488 ? 58.955 -11.491 -40.213 1.00 49.50 488 MET A CA 1
ATOM 3389 C C . MET A 1 488 ? 58.744 -12.874 -39.598 1.00 49.50 488 MET A C 1
ATOM 3391 O O . MET A 1 488 ? 57.597 -13.256 -39.373 1.00 49.50 488 MET A O 1
ATOM 3395 N N . ALA A 1 489 ? 59.822 -13.602 -39.302 1.00 54.97 489 ALA A N 1
ATOM 3396 C CA . ALA A 1 489 ? 59.749 -14.846 -38.555 1.00 54.97 489 ALA A CA 1
ATOM 3397 C C . ALA A 1 489 ? 58.946 -14.637 -37.254 1.00 54.97 489 ALA A C 1
ATOM 3399 O O . ALA A 1 489 ? 59.247 -13.745 -36.445 1.00 54.97 489 ALA A O 1
ATOM 3400 N N . ASP A 1 490 ? 57.917 -15.469 -37.093 1.00 65.12 490 ASP A N 1
ATOM 3401 C CA . ASP A 1 490 ? 56.993 -15.508 -35.953 1.00 65.12 490 ASP A CA 1
ATOM 3402 C C . ASP A 1 490 ? 56.075 -14.274 -35.801 1.00 65.12 490 ASP A C 1
ATOM 3404 O O . ASP A 1 490 ? 55.610 -13.959 -34.697 1.00 65.12 490 ASP A O 1
ATOM 3408 N N . ALA A 1 491 ? 55.796 -13.563 -36.900 1.00 68.62 491 ALA A N 1
ATOM 3409 C CA . ALA A 1 491 ? 54.795 -12.496 -36.944 1.00 68.62 491 ALA A CA 1
ATOM 3410 C C . ALA A 1 491 ? 53.429 -12.962 -37.501 1.00 68.62 491 ALA A C 1
ATOM 3412 O O . ALA A 1 491 ? 53.278 -14.016 -38.124 1.00 68.62 491 ALA A O 1
ATOM 3413 N N . THR A 1 492 ? 52.385 -12.180 -37.228 1.00 74.94 492 THR A N 1
ATOM 3414 C CA . THR A 1 492 ? 51.025 -12.377 -37.749 1.00 74.94 492 THR A CA 1
ATOM 3415 C C . THR A 1 492 ? 50.342 -11.024 -37.920 1.00 74.94 492 THR A C 1
ATOM 3417 O O . THR A 1 492 ? 50.295 -10.237 -36.974 1.00 74.94 492 THR A O 1
ATOM 3420 N N . THR A 1 493 ? 49.801 -10.753 -39.107 1.00 73.62 493 THR A N 1
ATOM 3421 C CA . THR A 1 493 ? 49.024 -9.538 -39.399 1.00 73.62 493 THR A CA 1
ATOM 3422 C C . THR A 1 493 ? 47.535 -9.835 -39.335 1.00 73.62 493 THR A C 1
ATOM 3424 O O . THR A 1 493 ? 47.061 -10.761 -39.986 1.00 73.62 493 THR A O 1
ATOM 3427 N N . TYR A 1 494 ? 46.813 -9.041 -38.553 1.00 79.56 494 TYR A N 1
ATOM 3428 C CA . TYR A 1 494 ? 45.375 -9.109 -38.320 1.00 79.56 494 TYR A CA 1
ATOM 3429 C C . TYR A 1 494 ? 44.687 -7.971 -39.073 1.00 79.56 494 TYR A C 1
ATOM 3431 O O . TYR A 1 494 ? 45.160 -6.835 -39.028 1.00 79.56 494 TYR A O 1
ATOM 3439 N N . TYR A 1 495 ? 43.581 -8.276 -39.746 1.00 78.06 495 TYR A N 1
ATOM 3440 C CA . TYR A 1 495 ? 42.876 -7.366 -40.644 1.00 78.06 495 TYR A CA 1
ATOM 3441 C C . TYR A 1 495 ? 41.457 -7.102 -40.153 1.00 78.06 495 TYR A C 1
ATOM 3443 O O . TYR A 1 495 ? 40.660 -8.032 -40.006 1.00 78.06 495 TYR A O 1
ATOM 3451 N N . PHE A 1 496 ? 41.135 -5.834 -39.928 1.00 82.75 496 PHE A N 1
ATOM 3452 C CA . PHE A 1 496 ? 39.896 -5.383 -39.309 1.00 82.75 496 PHE A CA 1
ATOM 3453 C C . PHE A 1 496 ? 39.123 -4.406 -40.198 1.00 82.75 496 PHE A C 1
ATOM 3455 O O . PHE A 1 496 ? 39.713 -3.682 -41.003 1.00 82.75 496 PHE A O 1
ATOM 3462 N N . ILE A 1 497 ? 37.807 -4.374 -39.990 1.00 82.44 497 ILE A N 1
ATOM 3463 C CA . ILE A 1 497 ? 36.848 -3.472 -40.642 1.00 82.44 497 ILE A CA 1
ATOM 3464 C C . ILE A 1 497 ? 35.989 -2.764 -39.581 1.00 82.44 497 ILE A C 1
ATOM 3466 O O . ILE A 1 497 ? 35.791 -3.334 -38.500 1.00 82.44 497 ILE A O 1
ATOM 3470 N N . ARG A 1 498 ? 35.480 -1.561 -39.864 1.00 82.06 498 ARG A N 1
ATOM 3471 C CA . ARG A 1 498 ? 34.584 -0.797 -38.973 1.00 82.06 498 ARG A CA 1
ATOM 3472 C C . ARG A 1 498 ? 33.649 0.154 -39.745 1.00 82.06 498 ARG A C 1
ATOM 3474 O O . ARG A 1 498 ? 33.988 0.511 -40.896 1.00 82.06 498 ARG A O 1
#

pLDDT: mean 73.57, std 22.52, range [22.3, 96.06]

Secondary structure (DSSP, 8-state):
---------------PPTT-EEETTEEE-TTT-TTSSSSTT----TTEEEETTEEEE-PPTTEE--SSSS-EETTT-TTSSSSTT-PPPTTEEEETTEEEE---TT-EE-SSSEE-TTT-TTSSSSTT-PPPTTEEEETTEEEE-PPTT-EEETTEEE-TTT-TTSSSSTT-PPPTTEEEETTEEEE-PPTT-EE-SSSEE-TTT-TTSSSSTT-PPPTTEEEETTEEEEPPPTT-EE-SSSEE-TTT-TTSTTSTT-PPPTTEEEETTEEEE---SSHHHHHHTTS--SSEEEEE-TTSSSSSPPEEEEEE-SGGGS-EEEEEEEE--S-TTS-TTTTSPP---TTS------S-TTSEESS-HHHHHHHHHHTT--EEEEEEEETTEEEEEEEEE---SSS-------------SS------S-------S---SPPPTTPPPP------S--SSPPPTTSS-----SS----EEE---S-S----TTEEEEEEE-

Sequence (498 aa):
AGVPGCAETGADPVTCDPGLHACGGSCVDLRTDGENCGWCAHSCGDGRACSDGSCVLRCTAPFANCGGDTCRDLQNDPANCGLCNNRCGADQTCVAGVCVLDCGPGTTECAGSCRDLETDEQNCGACRHACAAGEVCEGGMCVVSCGPGLLACGGTCVDPATDEANCGACDRACSPEERCSEGTCSIACSAGLTVCGDICRDLMNDPEHCGACFHACAPVEVCAVGTCFPACETGFTWCGDTCVDTQVDEAHCGGCGRPCAAGETCVAGTCSAVQPASCREALALGVGTSDGPYTIDPDGDGPLAPRTVWCDMTTDGGGWTLTYKVRSDIDQSSNPWWNQVMPGSGTAFPTTLDVPAGHFEGPTLAERASLTTLTGATEWRAQTRRGGLPVFDVASSNAGSGGQALRCFAAGTCGTASQTCSASVSDGRVLLNTLGGPIAAGGTGYVCDVGWTDCSYCVDWSEIRTDSIAGGDTSRAVRYVGDTSIGMADATTYYFIR

Foldseek 3Di:
DDDDDDDDDDDPDPDDDPQWDQAPNDTDRLQWDQCAQLHHRDHLDPQWTRHGSDTHGHDDPPWDCLDDDDTDRCQWDQCAQLHRRNHADPQFTGHGSDTDGHQPPQWDDAPNDTDRLQFPQCAQLHRRPHADVQFTRHGSDTARDEDPQWDCEPNDTDRLQWDQCAPLHHRPHADPQFTRHHSDTDRDDDPQWDDQDPDTDRLAWDQCAQLHRRPHADVQWTRHGRDTDRHDDPQWDDQRPDTHNLQWDQCAQLHHRDHADQQWGRHGSDTDRDQALFLQRCLVSPVDQAFAWGFHNLQGVDPDDTDTFTWQRDPPNTRWTFAWKFADQDDPPDDPCQPKADADWWPFGRLDGPDPPPGIDGDHSVVSRVSCVSNVFFKKKKFKDFPNHTFWIWMWGDFDPDIDDDFIDDDEFADDDDDDDDPPDDDDDDPDPDPPFFQPQQHDDDDDDHDDDDCPPDPDSVRRHPDRDPGDIGIDIDDHDDDPGPDSNRMMMIMITD

Radius of gyration: 68.49 Å; chains: 1; bounding box: 118×42×197 Å